Protein AF-A0A957KB08-F1 (afdb_monomer)

Nearest PDB structures (foldseek):
  4k90-assembly1_A  TM=9.287E-01  e=1.857E-22  Aspergillus fumigatus Af293
  7z6t-assembly1_AAA  TM=7.681E-01  e=6.280E-22  Aspergillus clavatus
  7qp3-assembly1_A  TM=7.750E-01  e=9.988E-22  unclassified
  7qfy-assembly1_A  TM=5.285E-01  e=2.954E-22  Fusarium oxysporum
  7eox-assembly2_B  TM=6.164E-01  e=1.279E-04  Euphorbia resinifera

pLDDT: mean 92.8, std 11.15, range [28.92, 98.94]

Foldseek 3Di:
DPPPDAPDKAKAAAFPPDDIDTGWHWQDQQQQKWKAFCDDPLGGIFGKGWAALAAAFAWQKAWEDFWAADDPVRRQQQHQTDDAQASHEYEHAHDPPSDALQRSLVNSVVSRHQAYEYEDPAQFPPDHHHHYPNRTYIYGYNVSSVVVVVCNVPHITIIIMHGDPDGDDIDICVVVPLNVQLNVQLNLLLCQAQHRRGSPLQPAQQRQSNLSSNLRSCLVPDDQPDAQAQFAETCCRNRVHDRSDQYDEPFGQHPPCVRVVAAPCVLLVVCPQDPPNSSNVSLNSLLSQLLRLLCVVFNDDRDLVDDLNNGSSVVSVQLQSQLSNQAHRLDHSLSSLVSSQVSCCVPVVRPCVLSSQQSNLVRFSHPPWDRQDSRDGNPTGGHSDHDLVNDPPNPPPPDPPPDDD

Solvent-accessible surface area (backbone atoms only — not comparable to full-atom values): 21022 Å² total; per-residue (Å²): 126,91,77,89,63,58,69,53,69,46,48,50,47,55,32,72,95,48,83,61,46,78,47,63,22,47,15,66,59,66,45,58,22,29,41,31,30,76,51,73,95,71,46,44,80,38,70,15,31,66,24,50,68,26,25,81,50,81,62,49,69,30,44,53,42,74,39,34,29,82,51,89,73,32,33,33,22,66,46,68,46,72,56,87,25,67,70,17,25,31,32,28,53,51,53,92,86,74,57,60,46,38,48,22,39,36,30,40,46,76,32,36,27,64,29,38,42,33,24,38,91,36,70,64,82,75,74,82,46,39,28,23,92,54,36,19,29,30,33,33,28,25,68,61,36,51,51,50,56,58,44,57,74,82,46,83,46,40,35,31,32,25,67,37,91,77,59,67,78,59,37,57,36,85,74,37,64,47,53,55,38,22,34,50,23,42,45,51,50,27,32,34,17,53,33,46,81,34,33,71,28,62,74,40,60,44,20,49,50,51,7,54,4,50,42,45,24,51,61,77,73,58,56,89,87,63,60,54,60,48,70,45,42,51,60,20,70,53,72,74,43,55,98,78,28,53,38,82,52,100,49,22,45,28,62,32,57,91,65,24,69,62,36,48,55,50,61,40,46,85,69,75,49,47,80,52,58,42,47,2,51,43,49,26,45,32,53,52,33,32,30,42,57,34,21,73,74,52,37,75,46,92,60,69,89,49,63,44,91,66,10,11,49,30,33,42,53,50,29,53,63,40,7,39,54,59,19,58,56,46,30,25,63,58,41,45,51,51,8,29,51,50,26,34,38,75,74,60,73,42,78,52,50,53,58,47,42,48,20,31,8,74,28,19,57,15,74,71,35,40,46,66,50,28,74,52,78,58,58,54,41,57,18,65,44,59,55,67,94,55,35,94,80,56,74,78,77,71,75,76,82,79,84,78,134

Radius of gyration: 25.19 Å; Cα contacts (8 Å, |Δi|>4): 922; chains: 1; bounding box: 66×40×97 Å

Structure (mmCIF, N/CA/C/O backbone):
data_AF-A0A957KB08-F1
#
_entry.id   AF-A0A957KB08-F1
#
loop_
_atom_site.group_PDB
_atom_site.id
_atom_site.type_symbol
_atom_site.label_atom_id
_atom_site.label_alt_id
_atom_site.label_comp_id
_atom_site.label_asym_id
_atom_site.label_entity_id
_atom_site.label_seq_id
_atom_site.pdbx_PDB_ins_code
_atom_site.Cartn_x
_atom_site.Cartn_y
_atom_site.Cartn_z
_atom_site.occupancy
_atom_site.B_iso_or_equiv
_atom_site.auth_seq_id
_atom_site.auth_comp_id
_atom_site.aut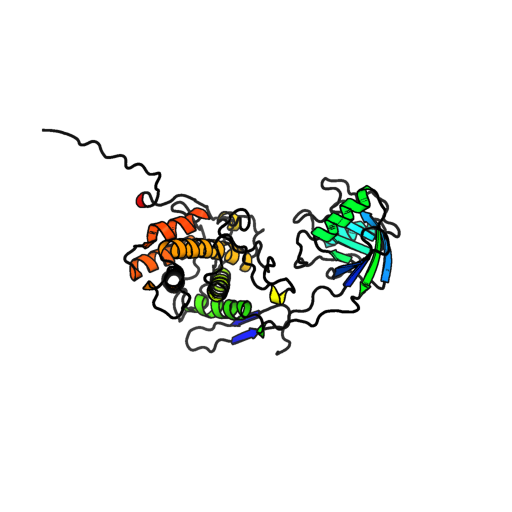h_asym_id
_atom_site.auth_atom_id
_atom_site.pdbx_PDB_model_num
ATOM 1 N N . GLN A 1 1 ? 17.913 -7.415 18.167 1.00 64.62 1 GLN A N 1
ATOM 2 C CA . GLN A 1 1 ? 17.718 -6.063 17.608 1.00 64.62 1 GLN A CA 1
ATOM 3 C C . GLN A 1 1 ? 18.278 -5.003 18.555 1.00 64.62 1 GLN A C 1
ATOM 5 O O . GLN A 1 1 ? 18.446 -5.303 19.733 1.00 64.62 1 GLN A O 1
ATOM 10 N N . ASP A 1 2 ? 18.624 -3.810 18.059 1.00 65.56 2 ASP A N 1
ATOM 11 C CA . ASP A 1 2 ? 19.328 -2.763 18.831 1.00 65.56 2 ASP A CA 1
ATOM 12 C C . ASP A 1 2 ? 18.410 -1.849 19.671 1.00 65.56 2 ASP A C 1
ATOM 14 O O . ASP A 1 2 ? 18.904 -0.989 20.397 1.00 65.56 2 ASP A O 1
ATOM 18 N N . GLY A 1 3 ? 17.089 -2.057 19.603 1.00 74.62 3 GLY A N 1
ATOM 19 C CA . GLY A 1 3 ? 16.091 -1.338 20.400 1.00 74.62 3 GLY A CA 1
ATOM 20 C C . GLY A 1 3 ? 15.852 0.112 19.974 1.00 74.62 3 GLY A C 1
ATOM 21 O O . GLY A 1 3 ? 15.182 0.843 20.697 1.00 74.62 3 GLY A O 1
ATOM 22 N N . SER A 1 4 ? 16.390 0.545 18.829 1.00 82.38 4 SER A N 1
ATOM 23 C CA . SER A 1 4 ? 16.242 1.930 18.359 1.00 82.38 4 SER A CA 1
ATOM 24 C C . SER A 1 4 ? 14.861 2.258 17.768 1.00 82.38 4 SER A C 1
ATOM 26 O O . SER A 1 4 ? 14.570 3.433 17.549 1.00 82.38 4 SER A O 1
ATOM 28 N N . GLY A 1 5 ? 13.998 1.256 17.555 1.00 85.88 5 GLY A N 1
ATOM 29 C CA . GLY A 1 5 ? 12.647 1.429 17.018 1.00 85.88 5 GLY A CA 1
ATOM 30 C C . GLY A 1 5 ? 11.809 0.146 17.027 1.00 85.88 5 GLY A C 1
ATOM 31 O O . GLY A 1 5 ? 12.288 -0.919 17.414 1.00 85.88 5 GLY A O 1
ATOM 32 N N . THR A 1 6 ? 10.552 0.273 16.601 1.00 90.31 6 THR A N 1
ATOM 33 C CA . THR A 1 6 ? 9.582 -0.815 16.357 1.00 90.31 6 THR A CA 1
ATOM 34 C C . THR A 1 6 ? 8.718 -0.440 15.149 1.00 90.31 6 THR A C 1
ATOM 36 O O . THR A 1 6 ? 8.730 0.728 14.754 1.00 90.31 6 THR A O 1
ATOM 39 N N . ASN A 1 7 ? 7.982 -1.399 14.579 1.00 89.88 7 ASN A N 1
ATOM 40 C CA . ASN A 1 7 ? 7.054 -1.196 13.455 1.00 89.88 7 ASN A CA 1
ATOM 41 C C . ASN A 1 7 ? 7.701 -0.494 12.250 1.00 89.88 7 ASN A C 1
ATOM 43 O O . ASN A 1 7 ? 7.140 0.450 11.697 1.00 89.88 7 ASN A O 1
ATOM 47 N N . ASN A 1 8 ? 8.931 -0.882 11.914 1.00 90.44 8 ASN A N 1
ATOM 48 C CA . ASN A 1 8 ? 9.689 -0.244 10.847 1.00 90.44 8 ASN A CA 1
ATOM 49 C C . ASN A 1 8 ? 10.717 -1.211 10.237 1.00 90.44 8 ASN A C 1
ATOM 51 O O . ASN A 1 8 ? 10.940 -2.309 10.756 1.00 90.44 8 ASN A O 1
ATOM 55 N N . ALA A 1 9 ? 11.379 -0.759 9.179 1.00 93.00 9 ALA A N 1
ATOM 56 C CA . ALA A 1 9 ? 12.656 -1.238 8.661 1.00 93.00 9 ALA A CA 1
ATOM 57 C C . ALA A 1 9 ? 13.364 -0.054 7.976 1.00 93.00 9 ALA A C 1
ATOM 59 O O . ALA A 1 9 ? 12.754 0.991 7.760 1.00 93.00 9 ALA A O 1
ATOM 60 N N . ASN A 1 10 ? 14.679 -0.129 7.768 1.00 93.62 10 ASN A N 1
ATOM 61 C CA . ASN A 1 10 ? 15.372 0.874 6.957 1.00 93.62 10 ASN A CA 1
ATOM 62 C C . ASN A 1 10 ? 16.656 0.338 6.323 1.00 93.62 10 ASN A C 1
ATOM 64 O O . ASN A 1 10 ? 17.283 -0.605 6.820 1.00 93.62 10 ASN A O 1
ATOM 68 N N . PHE A 1 11 ? 17.104 1.036 5.280 1.00 95.06 11 PHE A N 1
ATOM 69 C CA . PHE A 1 11 ? 18.388 0.800 4.638 1.00 95.06 11 PHE A CA 1
ATOM 70 C C . PHE A 1 11 ? 19.181 2.095 4.430 1.00 95.06 11 PHE A C 1
ATOM 72 O O . PHE A 1 11 ? 18.866 2.944 3.596 1.00 95.06 11 PHE A O 1
ATOM 79 N N . GLY A 1 12 ? 20.281 2.238 5.168 1.00 93.88 12 GLY A N 1
ATOM 80 C CA . GLY A 1 12 ? 21.239 3.321 4.978 1.00 93.88 12 GLY A CA 1
ATOM 81 C C . GLY A 1 12 ? 22.120 3.081 3.751 1.00 93.88 12 GLY A C 1
ATOM 82 O O . GLY A 1 12 ? 22.946 2.164 3.760 1.00 93.88 12 GLY A O 1
ATOM 83 N N . THR A 1 13 ? 21.999 3.948 2.740 1.00 93.50 13 THR A N 1
ATOM 84 C CA . THR A 1 13 ? 22.748 3.852 1.473 1.00 93.50 13 THR A CA 1
ATOM 85 C C . THR A 1 13 ? 23.794 4.967 1.338 1.00 93.50 13 THR A C 1
ATOM 87 O O . THR A 1 13 ? 23.507 6.015 0.765 1.00 93.50 13 THR A O 1
ATOM 90 N N . PRO A 1 14 ? 25.035 4.796 1.832 1.00 92.69 14 PRO A N 1
ATOM 91 C CA . PRO A 1 14 ? 26.109 5.740 1.514 1.00 92.69 14 PRO A CA 1
ATOM 92 C C . PRO A 1 14 ? 26.482 5.646 0.023 1.00 92.69 14 PRO A C 1
ATOM 94 O O . PRO A 1 14 ? 26.165 4.634 -0.600 1.00 92.69 14 PRO A O 1
ATOM 97 N N . PRO A 1 15 ? 27.212 6.615 -0.559 1.00 91.56 15 PRO A N 1
ATOM 98 C CA . PRO A 1 15 ? 27.823 6.463 -1.884 1.00 91.56 15 PRO A CA 1
ATOM 99 C C . PRO A 1 15 ? 28.716 5.218 -2.002 1.00 91.56 15 PRO A C 1
ATOM 101 O O . PRO A 1 15 ? 29.129 4.636 -0.990 1.00 91.56 15 PRO A O 1
ATOM 104 N N . ASP A 1 16 ? 29.028 4.812 -3.234 1.00 87.94 16 ASP A N 1
ATOM 105 C CA . ASP A 1 16 ? 29.925 3.683 -3.499 1.00 87.94 16 ASP A CA 1
ATOM 106 C C . ASP A 1 16 ? 31.246 3.787 -2.719 1.00 87.94 16 ASP A C 1
ATOM 108 O O . ASP A 1 16 ? 31.856 4.849 -2.594 1.00 87.94 16 ASP A O 1
ATOM 112 N N . GLY A 1 17 ? 31.679 2.652 -2.165 1.00 87.81 17 GLY A N 1
ATOM 113 C CA . GLY A 1 17 ? 32.813 2.567 -1.239 1.00 87.81 17 GLY A CA 1
ATOM 114 C C . GLY A 1 17 ? 32.440 2.729 0.241 1.00 87.81 17 GLY A C 1
ATOM 115 O O . GLY A 1 17 ? 33.240 2.368 1.103 1.00 87.81 17 GLY A O 1
ATOM 116 N N . GLY A 1 18 ? 31.232 3.207 0.557 1.00 91.50 18 GLY A N 1
ATOM 117 C CA . GLY A 1 18 ? 30.666 3.160 1.905 1.00 91.50 18 GLY A CA 1
ATOM 118 C C . GLY A 1 18 ? 29.932 1.845 2.192 1.00 91.50 18 GLY A C 1
ATOM 119 O O . GLY A 1 18 ? 29.277 1.284 1.309 1.00 91.50 18 GLY A O 1
ATOM 120 N N . ASN A 1 19 ? 30.002 1.377 3.443 1.00 93.38 19 ASN A N 1
ATOM 121 C CA . ASN A 1 19 ? 29.272 0.190 3.895 1.00 93.38 19 ASN A CA 1
ATOM 122 C C . ASN A 1 19 ? 27.795 0.539 4.146 1.00 93.38 19 ASN A C 1
ATOM 124 O O . ASN A 1 19 ? 27.534 1.359 5.032 1.00 93.38 19 ASN A O 1
ATOM 128 N N . PRO A 1 20 ? 26.839 -0.064 3.418 1.00 93.81 20 PRO A N 1
ATOM 129 C CA . PRO A 1 20 ? 25.428 0.113 3.721 1.00 93.81 20 PRO A CA 1
ATOM 130 C C . PRO A 1 20 ? 25.048 -0.593 5.025 1.00 93.81 20 PRO A C 1
ATOM 132 O O . PRO A 1 20 ? 25.751 -1.497 5.491 1.00 93.81 20 PRO A O 1
ATOM 135 N N . ARG A 1 21 ? 23.915 -0.197 5.606 1.00 94.44 21 ARG A N 1
ATOM 136 C CA . ARG A 1 21 ? 23.356 -0.842 6.798 1.00 94.44 21 ARG A CA 1
ATOM 137 C C . ARG A 1 21 ? 21.854 -1.023 6.638 1.00 94.44 21 ARG A C 1
ATOM 139 O O . ARG A 1 21 ? 21.139 -0.033 6.578 1.00 94.44 21 ARG A O 1
ATOM 146 N N . MET A 1 22 ? 21.403 -2.273 6.656 1.00 94.38 22 MET A N 1
ATOM 147 C CA . MET A 1 22 ? 19.994 -2.613 6.832 1.00 94.38 22 MET A CA 1
ATOM 148 C C . MET A 1 22 ? 19.683 -2.749 8.323 1.00 94.38 22 MET A C 1
ATOM 150 O O . MET A 1 22 ? 20.486 -3.306 9.082 1.00 94.38 22 MET A O 1
ATOM 154 N N . GLN A 1 23 ? 18.536 -2.231 8.741 1.00 93.81 23 GLN A N 1
ATOM 155 C CA . GLN A 1 23 ? 17.998 -2.391 10.083 1.00 93.81 23 GLN A CA 1
ATOM 156 C C . GLN A 1 23 ? 16.580 -2.927 9.992 1.00 93.81 23 GLN A C 1
ATOM 158 O O . GLN A 1 23 ? 15.722 -2.321 9.360 1.00 93.81 23 GLN A O 1
ATOM 163 N N . MET A 1 24 ? 16.348 -4.026 10.694 1.00 94.00 24 MET A N 1
ATOM 164 C CA . MET A 1 24 ? 15.053 -4.680 10.792 1.00 94.00 24 MET A CA 1
ATOM 165 C C . MET A 1 24 ? 14.573 -4.559 12.238 1.00 94.00 24 MET A C 1
ATOM 167 O O . MET A 1 24 ? 15.379 -4.643 13.177 1.00 94.00 24 MET A O 1
ATOM 171 N N . PHE A 1 25 ? 13.281 -4.292 12.415 1.00 93.81 25 PHE A N 1
ATOM 172 C CA . PHE A 1 25 ? 12.686 -4.035 13.726 1.00 93.81 25 PHE A CA 1
ATOM 173 C C . PHE A 1 25 ? 11.564 -5.023 14.053 1.00 93.81 25 PHE A C 1
ATOM 175 O O . PHE A 1 25 ? 11.012 -5.694 13.180 1.00 93.81 25 PHE A O 1
ATOM 182 N N . VAL A 1 26 ? 11.248 -5.139 15.342 1.00 93.94 26 VAL A N 1
ATOM 183 C CA . VAL A 1 26 ? 10.086 -5.874 15.841 1.00 93.94 26 VAL A CA 1
ATOM 184 C C . VAL A 1 26 ? 8.828 -5.078 15.508 1.00 93.94 26 VAL A C 1
ATOM 186 O O . VAL A 1 26 ? 8.767 -3.870 15.749 1.00 93.94 26 VAL A O 1
ATOM 189 N N . TRP A 1 27 ? 7.828 -5.776 14.986 1.00 91.81 27 TRP A N 1
ATOM 190 C CA . TRP A 1 27 ? 6.486 -5.286 14.726 1.00 91.81 27 TRP A CA 1
ATOM 191 C C . TRP A 1 27 ? 5.546 -5.748 15.832 1.00 91.81 27 TRP A C 1
ATOM 193 O O . TRP A 1 27 ? 5.332 -6.944 16.041 1.00 91.81 27 TRP A O 1
ATOM 203 N N . ILE A 1 28 ? 5.038 -4.771 16.573 1.00 90.00 28 ILE A N 1
ATOM 204 C CA . ILE A 1 28 ? 4.229 -4.963 17.766 1.00 90.00 28 ILE A CA 1
ATOM 205 C C . ILE A 1 28 ? 2.843 -5.442 17.368 1.00 90.00 28 ILE A C 1
ATOM 207 O O . ILE A 1 28 ? 2.227 -4.887 16.455 1.00 90.00 28 ILE A O 1
ATOM 211 N N . TYR A 1 29 ? 2.336 -6.442 18.086 1.00 89.38 29 TYR A N 1
ATOM 212 C CA . TYR A 1 29 ? 0.975 -6.915 17.885 1.00 89.38 29 TYR A CA 1
ATOM 213 C C . TYR A 1 29 ? -0.038 -5.780 18.131 1.00 89.38 29 TYR A C 1
ATOM 215 O O . TYR A 1 29 ? -0.108 -5.257 19.248 1.00 89.38 29 TYR A O 1
ATOM 223 N N . PRO A 1 30 ? -0.833 -5.373 17.120 1.00 85.00 30 PRO A N 1
ATOM 224 C CA . PRO A 1 30 ? -1.654 -4.168 17.227 1.00 85.00 30 PRO A CA 1
ATOM 225 C C . PRO A 1 30 ? -2.921 -4.371 18.071 1.00 85.00 30 PRO A C 1
ATOM 227 O O . PRO A 1 30 ? -3.495 -3.395 18.553 1.00 85.00 30 PRO A O 1
ATOM 230 N N . TYR A 1 31 ? -3.359 -5.618 18.276 1.00 88.94 31 TYR A N 1
ATOM 231 C CA . TYR A 1 31 ? -4.635 -5.941 18.922 1.00 88.94 31 TYR A CA 1
ATOM 232 C C . TYR A 1 31 ? -4.476 -6.204 20.425 1.00 88.94 31 TYR A C 1
ATOM 234 O O . TYR A 1 31 ? -4.697 -7.314 20.918 1.00 88.94 31 TYR A O 1
ATOM 242 N N . SER A 1 32 ? -4.050 -5.183 21.167 1.00 88.94 32 SER A N 1
ATOM 243 C CA . SER A 1 32 ? -3.866 -5.265 22.623 1.00 88.94 32 SER A CA 1
ATOM 244 C C . SER A 1 32 ? -5.168 -5.149 23.427 1.00 88.94 32 SER A C 1
ATOM 246 O O . SER A 1 32 ? -5.131 -5.274 24.650 1.00 88.94 32 SER A O 1
ATOM 248 N N . GLN A 1 33 ? -6.309 -4.931 22.767 1.00 92.50 33 GLN A N 1
ATOM 249 C CA . GLN A 1 33 ? -7.637 -4.851 23.377 1.00 92.50 33 GLN A CA 1
ATOM 250 C C . GLN A 1 33 ? -8.604 -5.834 22.705 1.00 92.50 33 GLN A C 1
ATOM 252 O O . GLN A 1 33 ? -8.350 -6.339 21.605 1.00 92.50 33 GLN A O 1
ATOM 257 N N . ILE A 1 34 ? -9.731 -6.082 23.363 1.00 94.31 34 ILE A N 1
ATOM 258 C CA . ILE A 1 34 ? -10.834 -6.883 22.838 1.00 94.31 34 ILE A CA 1
ATOM 259 C C . ILE A 1 34 ? -12.163 -6.173 23.099 1.00 94.31 34 ILE A C 1
ATOM 261 O O . ILE A 1 34 ? -12.336 -5.511 24.123 1.00 94.31 34 ILE A O 1
ATOM 265 N N . VAL A 1 35 ? -13.101 -6.313 22.166 1.00 97.25 35 VAL A N 1
ATOM 266 C CA . VAL A 1 35 ? -14.513 -5.985 22.366 1.00 97.25 35 VAL A CA 1
ATOM 267 C C . VAL A 1 35 ? -15.267 -7.304 22.470 1.00 97.25 35 VAL A C 1
ATOM 269 O O . VAL A 1 35 ? -15.356 -8.042 21.493 1.00 97.25 35 VAL A O 1
ATOM 272 N N . THR A 1 36 ? -15.822 -7.606 23.637 1.00 97.88 36 THR A N 1
ATOM 273 C CA . THR A 1 36 ? -16.660 -8.789 23.856 1.00 97.88 36 THR A CA 1
ATOM 274 C C . THR A 1 36 ? -18.124 -8.391 23.792 1.00 97.88 36 THR A C 1
ATOM 276 O O . THR A 1 36 ? -18.597 -7.642 24.645 1.00 97.88 36 THR A O 1
ATOM 279 N N . VAL A 1 37 ? -18.876 -8.908 22.824 1.00 98.44 37 VAL A N 1
ATOM 280 C CA . VAL A 1 37 ? -20.340 -8.792 22.815 1.00 98.44 37 VAL A CA 1
ATOM 281 C C . VAL A 1 37 ? -20.908 -9.860 23.745 1.00 98.44 37 VAL A C 1
ATOM 283 O O . VAL A 1 37 ? -20.734 -11.061 23.537 1.00 98.44 37 VAL A O 1
ATOM 286 N N . ASN A 1 38 ? -21.600 -9.421 24.793 1.00 98.19 38 ASN A N 1
ATOM 287 C CA . ASN A 1 38 ? -21.931 -10.266 25.941 1.00 98.19 38 ASN A CA 1
ATOM 288 C C . ASN A 1 38 ? -23.116 -11.220 25.687 1.00 98.19 38 ASN A C 1
ATOM 290 O O . ASN A 1 38 ? -23.309 -12.179 26.436 1.00 98.19 38 ASN A O 1
ATOM 294 N N . SER A 1 39 ? -23.952 -10.953 24.677 1.00 96.19 39 SER A N 1
ATOM 295 C CA . SER A 1 39 ? -25.128 -11.770 24.343 1.00 96.19 39 SER A CA 1
ATOM 296 C C . SER A 1 39 ? -25.678 -11.445 22.949 1.00 96.19 39 SER A C 1
ATOM 298 O O . SER A 1 39 ? -25.290 -10.446 22.354 1.00 96.19 39 SER A O 1
ATOM 300 N N . GLY A 1 40 ? -26.620 -12.254 22.455 1.00 95.69 40 GLY A N 1
ATOM 301 C CA . GLY A 1 40 ? -27.287 -12.028 21.168 1.00 95.69 40 GLY A CA 1
ATOM 302 C C . GLY A 1 40 ? -26.643 -12.791 20.009 1.00 95.69 40 GLY A C 1
ATOM 303 O O . GLY A 1 40 ? -25.855 -13.711 20.226 1.00 95.69 40 GLY A O 1
ATOM 304 N N . ALA A 1 41 ? -27.020 -12.438 18.778 1.00 95.12 41 ALA A N 1
ATOM 305 C CA . ALA A 1 41 ? -26.535 -13.112 17.571 1.00 95.12 41 ALA A CA 1
ATOM 306 C C . ALA A 1 41 ? -25.037 -12.875 17.322 1.00 95.12 41 ALA A C 1
ATOM 308 O O . ALA A 1 41 ? -24.363 -13.754 16.794 1.00 95.12 41 ALA A O 1
ATOM 309 N N . LEU A 1 42 ? -24.531 -11.719 17.757 1.00 97.19 42 LEU A N 1
ATOM 310 C CA . LEU A 1 42 ? -23.127 -11.323 17.654 1.00 97.19 42 LEU A CA 1
ATOM 311 C C . LEU A 1 42 ? -22.308 -11.675 18.907 1.00 97.19 42 LEU A C 1
ATOM 313 O O . LEU A 1 42 ? -21.233 -11.128 19.098 1.00 97.19 42 LEU A O 1
ATOM 317 N N . ALA A 1 43 ? -22.807 -12.530 19.809 1.00 97.88 43 ALA A N 1
ATOM 318 C CA . ALA A 1 43 ? -22.071 -12.864 21.029 1.00 97.88 43 ALA A CA 1
ATOM 319 C C . ALA A 1 43 ? -20.700 -13.485 20.707 1.00 97.88 43 ALA A C 1
ATOM 321 O O . ALA A 1 43 ? -20.625 -14.508 20.021 1.00 97.88 43 ALA A O 1
ATOM 322 N N . GLY A 1 44 ? -19.629 -12.898 21.240 1.00 97.06 44 GLY A N 1
ATOM 323 C CA . GLY A 1 44 ? -18.263 -13.306 20.925 1.00 97.06 44 GLY A CA 1
ATOM 324 C C . GLY A 1 44 ? -17.229 -12.219 21.189 1.00 97.06 44 GLY A C 1
ATOM 325 O O . GLY A 1 44 ? -17.562 -11.109 21.603 1.00 97.06 44 GLY A O 1
ATOM 326 N N . ASP A 1 45 ? -15.975 -12.579 20.940 1.00 95.81 45 ASP A N 1
ATOM 327 C CA . ASP A 1 45 ? -14.801 -11.741 21.144 1.00 95.81 45 ASP A CA 1
ATOM 328 C C . ASP A 1 45 ? -14.281 -11.203 19.807 1.00 95.81 45 ASP A C 1
ATOM 330 O O . ASP A 1 45 ? -14.051 -11.969 18.868 1.00 95.81 45 ASP A O 1
ATOM 334 N N . TYR A 1 46 ? -14.049 -9.894 19.746 1.00 94.94 46 TYR A N 1
ATOM 335 C CA . TYR A 1 46 ? -13.570 -9.190 18.559 1.00 94.94 46 TYR A CA 1
ATOM 336 C C . TYR A 1 46 ? -12.273 -8.448 18.880 1.00 94.94 46 TYR A C 1
ATOM 338 O O . TYR A 1 46 ? -12.223 -7.640 19.809 1.00 94.94 46 TYR A O 1
ATOM 346 N N . PHE A 1 47 ? -11.209 -8.720 18.121 1.00 92.94 47 PHE A N 1
ATOM 347 C CA . PHE A 1 47 ? -9.928 -8.036 18.296 1.00 92.94 47 PHE A CA 1
ATOM 348 C C . PHE A 1 47 ? -10.065 -6.538 18.038 1.00 92.94 47 PHE A C 1
ATOM 350 O O . PHE A 1 47 ? -10.701 -6.124 17.069 1.00 92.94 47 PHE A O 1
ATOM 357 N N . ALA A 1 48 ? -9.441 -5.738 18.900 1.00 94.00 48 ALA A N 1
ATOM 358 C CA . ALA A 1 48 ? -9.542 -4.293 18.835 1.00 94.00 48 ALA A CA 1
ATOM 359 C C . ALA A 1 48 ? -8.176 -3.630 19.021 1.00 94.00 48 ALA A C 1
ATOM 361 O O . ALA A 1 48 ? -7.330 -4.091 19.797 1.00 94.00 48 ALA A O 1
ATOM 362 N N . LYS A 1 49 ? -7.962 -2.522 18.311 1.00 93.06 49 LYS A N 1
ATOM 363 C CA . LYS A 1 49 ? -6.746 -1.710 18.420 1.00 93.06 49 LYS A CA 1
ATOM 364 C C . LYS A 1 49 ? -7.045 -0.444 19.225 1.00 93.06 49 LYS A C 1
ATOM 366 O O . LYS A 1 49 ? -7.981 0.273 18.880 1.00 93.06 49 LYS A O 1
ATOM 371 N N . PRO A 1 50 ? -6.289 -0.127 20.288 1.00 93.25 50 PRO A N 1
ATOM 372 C CA . PRO A 1 50 ? -6.522 1.093 21.054 1.00 93.25 50 PRO A CA 1
ATOM 373 C C . PRO A 1 50 ? -6.158 2.350 20.254 1.00 93.25 50 PRO A C 1
ATOM 375 O O . PRO A 1 50 ? -5.181 2.370 19.503 1.00 93.25 50 PRO A O 1
ATOM 378 N N . ALA A 1 51 ? -6.909 3.429 20.467 1.00 93.50 51 ALA A N 1
ATOM 379 C CA . ALA A 1 51 ? -6.553 4.746 19.950 1.00 93.50 51 ALA A CA 1
ATOM 380 C C . ALA A 1 51 ? -5.383 5.355 20.746 1.00 93.50 51 ALA A C 1
ATOM 382 O O . ALA A 1 51 ? -5.322 5.271 21.977 1.00 93.50 51 ALA A O 1
ATOM 383 N N . ASN A 1 52 ? -4.482 6.056 20.059 1.00 92.00 52 ASN A N 1
ATOM 384 C CA . ASN A 1 52 ? -3.404 6.818 20.684 1.00 92.00 52 ASN A CA 1
ATOM 385 C C . ASN A 1 52 ? -3.970 7.919 21.581 1.00 92.00 52 ASN A C 1
ATOM 387 O O . ASN A 1 52 ? -4.840 8.670 21.156 1.00 92.00 52 ASN A O 1
ATOM 391 N N . ASN A 1 53 ? -3.436 8.080 22.793 1.00 88.69 53 ASN A N 1
ATOM 392 C CA . ASN A 1 53 ? -3.966 9.016 23.798 1.00 88.69 53 ASN A CA 1
ATOM 393 C C . ASN A 1 53 ? -5.446 8.766 24.172 1.00 88.69 53 ASN A C 1
ATOM 395 O O . ASN A 1 53 ? -6.113 9.662 24.695 1.00 88.69 53 ASN A O 1
ATOM 399 N N . GLY A 1 54 ? -5.970 7.565 23.908 1.00 83.38 54 GLY A N 1
ATOM 400 C CA . GLY A 1 54 ? -7.204 7.083 24.520 1.00 83.38 54 GLY A CA 1
ATOM 401 C C . GLY A 1 54 ? -6.990 6.749 25.998 1.00 83.38 54 GLY A C 1
ATOM 402 O O . GLY A 1 54 ? -5.868 6.496 26.440 1.00 83.38 54 GLY A O 1
ATOM 403 N N . GLY A 1 55 ? -8.075 6.751 26.771 1.00 85.75 55 GLY A N 1
ATOM 404 C CA . GLY A 1 55 ? -8.050 6.183 28.120 1.00 85.75 55 GLY A CA 1
ATOM 405 C C . GLY A 1 55 ? -7.840 4.664 28.090 1.00 85.75 55 GLY A C 1
ATOM 406 O O . GLY A 1 55 ? -8.053 4.017 27.068 1.00 85.75 55 GLY A O 1
ATOM 407 N N . THR A 1 56 ? -7.463 4.073 29.221 1.00 81.94 56 THR A N 1
ATOM 408 C CA . THR A 1 56 ? -7.374 2.610 29.361 1.00 81.94 56 THR A CA 1
ATOM 409 C C . THR A 1 56 ? -8.766 2.022 29.584 1.00 81.94 56 THR A C 1
ATOM 411 O O . THR A 1 56 ? -9.463 2.441 30.515 1.00 81.94 56 THR A O 1
ATOM 414 N N . ALA A 1 57 ? -9.176 1.057 28.759 1.00 77.50 57 ALA A N 1
ATOM 415 C CA . ALA A 1 57 ? -10.370 0.271 29.036 1.00 77.50 57 ALA A CA 1
ATOM 416 C C . ALA A 1 57 ? -10.007 -0.791 30.085 1.00 77.50 57 ALA A C 1
ATOM 418 O O . ALA A 1 57 ? -9.130 -1.609 29.863 1.00 77.50 57 ALA A O 1
ATOM 419 N N . ASN A 1 58 ? -10.636 -0.725 31.259 1.00 83.94 58 ASN A N 1
ATOM 420 C CA . ASN A 1 58 ? -10.434 -1.673 32.360 1.00 83.94 58 ASN A CA 1
ATOM 421 C C . ASN A 1 58 ? -11.738 -2.461 32.568 1.00 83.94 58 ASN A C 1
ATOM 423 O O . ASN A 1 58 ? -12.434 -2.241 33.565 1.00 83.94 58 ASN A O 1
ATOM 427 N N . GLY A 1 59 ? -12.123 -3.281 31.589 1.00 93.62 59 GLY A N 1
ATOM 428 C CA . GLY A 1 59 ? -13.378 -4.040 31.612 1.00 93.62 59 GLY A CA 1
ATOM 429 C C . GLY A 1 59 ? -14.639 -3.167 31.599 1.00 93.62 59 GLY A C 1
ATOM 430 O O . GLY A 1 59 ? -15.552 -3.371 32.402 1.00 93.62 59 GLY A O 1
ATOM 431 N N . ILE A 1 60 ? -14.701 -2.156 30.727 1.00 96.00 60 ILE A N 1
ATOM 432 C CA . ILE A 1 60 ? -15.883 -1.284 30.620 1.00 96.00 60 ILE A CA 1
ATOM 433 C C . ILE A 1 60 ? -17.006 -2.045 29.931 1.00 96.00 60 ILE A C 1
ATOM 435 O O . ILE A 1 60 ? -16.905 -2.320 28.741 1.00 96.00 60 ILE A O 1
ATOM 439 N N . THR A 1 61 ? -18.093 -2.309 30.658 1.00 98.06 61 THR A N 1
ATOM 440 C CA . THR A 1 61 ? -19.306 -2.937 30.122 1.00 98.06 61 THR A CA 1
ATOM 441 C C . THR A 1 61 ? -20.462 -1.949 30.045 1.00 98.06 61 THR A C 1
ATOM 443 O O . THR A 1 61 ? -20.851 -1.365 31.059 1.00 98.06 61 THR A O 1
ATOM 446 N N . ALA A 1 62 ? -21.054 -1.798 28.863 1.00 98.19 62 ALA A N 1
ATOM 447 C CA . ALA A 1 62 ? -22.252 -0.990 28.655 1.00 98.19 62 ALA A CA 1
ATOM 448 C C . ALA A 1 62 ? -22.956 -1.362 27.341 1.00 98.19 62 ALA A C 1
ATOM 450 O O . ALA A 1 62 ? -22.430 -2.114 26.520 1.00 98.19 62 ALA A O 1
ATOM 451 N N . ASP A 1 63 ? -24.168 -0.840 27.147 1.00 98.50 63 ASP A N 1
ATOM 452 C CA . ASP A 1 63 ? -24.830 -0.963 25.848 1.00 98.50 63 ASP A CA 1
ATOM 453 C C . ASP A 1 63 ? -24.128 -0.071 24.821 1.00 98.50 63 ASP A C 1
ATOM 455 O O . ASP A 1 63 ? -23.734 1.058 25.136 1.00 98.50 63 ASP A O 1
ATOM 459 N N . VAL A 1 64 ? -24.000 -0.585 23.603 1.00 98.62 64 VAL A N 1
ATOM 460 C CA . VAL A 1 64 ? -23.437 0.116 22.451 1.00 98.62 64 VAL A CA 1
ATOM 461 C C . VAL A 1 64 ? -24.547 0.898 21.754 1.00 98.62 64 VAL A C 1
ATOM 463 O O . VAL A 1 64 ? -25.636 0.371 21.540 1.00 98.62 64 VAL A O 1
ATOM 466 N N . GLU A 1 65 ? -24.264 2.145 21.394 1.00 98.56 65 GLU A N 1
ATOM 467 C CA . GLU A 1 65 ? -25.192 3.045 20.708 1.00 98.56 65 GLU A CA 1
ATOM 468 C C . GLU A 1 65 ? -24.457 3.754 19.563 1.00 98.56 65 GLU A C 1
ATOM 470 O O . GLU A 1 65 ? -23.401 4.352 19.784 1.00 98.56 65 GLU A O 1
ATOM 475 N N . LEU A 1 66 ? -25.014 3.707 18.348 1.00 98.44 66 LEU A N 1
ATOM 476 C CA . LEU A 1 66 ? -24.503 4.481 17.213 1.00 98.44 66 LEU A CA 1
ATOM 477 C C . LEU A 1 66 ? -24.657 5.975 17.503 1.00 98.44 66 LEU A C 1
ATOM 479 O O . LEU A 1 66 ? -25.728 6.434 17.907 1.00 98.44 66 LEU A O 1
ATOM 483 N N . VAL A 1 67 ? -23.594 6.747 17.298 1.00 98.25 67 VAL A N 1
ATOM 484 C CA . VAL A 1 67 ? -23.688 8.203 17.428 1.00 98.25 67 VAL A CA 1
ATOM 485 C C . VAL A 1 67 ? -24.600 8.790 16.357 1.00 98.25 67 VAL A C 1
ATOM 487 O O . VAL A 1 67 ? -24.693 8.276 15.246 1.00 98.25 67 VAL A O 1
ATOM 490 N N . VAL A 1 68 ? -25.276 9.883 16.702 1.00 97.75 68 VAL A N 1
ATOM 491 C CA . VAL A 1 68 ? -26.078 10.661 15.758 1.00 97.75 68 VAL A CA 1
ATOM 492 C C . VAL A 1 68 ? -25.696 12.127 15.885 1.00 97.75 68 VAL A C 1
ATOM 494 O O . VAL A 1 68 ? -26.053 12.770 16.873 1.00 97.75 68 VAL A O 1
ATOM 497 N N . ASP A 1 69 ? -24.994 12.672 14.902 1.00 96.00 69 ASP A N 1
ATOM 498 C CA . ASP A 1 69 ? -24.688 14.101 14.810 1.00 96.00 69 ASP A CA 1
ATOM 499 C C . ASP A 1 69 ? -25.657 14.849 13.865 1.00 96.00 69 ASP A C 1
ATOM 501 O O . ASP A 1 69 ? -26.754 14.376 13.547 1.00 96.00 69 ASP A O 1
ATOM 505 N N . THR A 1 70 ? -25.302 16.082 13.494 1.00 93.25 70 THR A N 1
ATOM 506 C CA . THR A 1 70 ? -26.161 17.000 12.739 1.00 93.25 70 THR A CA 1
ATOM 507 C C . THR A 1 70 ? -25.971 16.979 11.220 1.00 93.25 70 THR A C 1
ATOM 509 O O . THR A 1 70 ? 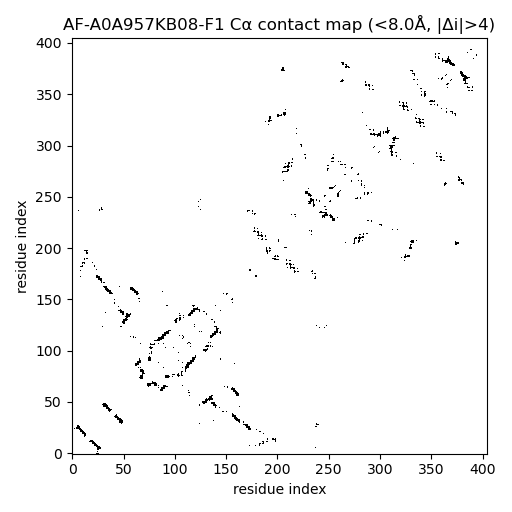-26.787 17.598 10.528 1.00 93.25 70 THR A O 1
ATOM 512 N N . THR A 1 71 ? -24.934 16.328 10.688 1.00 94.50 71 THR A N 1
ATOM 513 C CA . THR A 1 71 ? -24.541 16.426 9.272 1.00 94.50 71 THR A CA 1
ATOM 514 C C . THR A 1 71 ? -24.435 15.036 8.653 1.00 94.50 71 THR A C 1
ATOM 516 O O . THR A 1 71 ? -23.933 14.110 9.260 1.00 94.50 71 THR A O 1
ATOM 519 N N . ALA A 1 72 ? -24.917 14.842 7.422 1.00 92.00 72 ALA A N 1
ATOM 520 C CA . ALA A 1 72 ? -24.716 13.556 6.754 1.00 92.00 72 ALA A CA 1
ATOM 521 C C . ALA A 1 72 ? -23.238 13.386 6.331 1.00 92.00 72 ALA A C 1
ATOM 523 O O . ALA A 1 72 ? -22.718 14.307 5.694 1.00 92.00 72 ALA A O 1
ATOM 524 N N . PRO A 1 73 ? -22.605 12.219 6.566 1.00 92.81 73 PRO A N 1
ATOM 525 C CA . PRO A 1 73 ? -23.157 11.020 7.206 1.00 92.81 73 PRO A CA 1
ATOM 526 C C . PRO A 1 73 ? -23.219 11.132 8.741 1.00 92.81 73 PRO A C 1
ATOM 528 O O . PRO A 1 73 ? -22.201 11.199 9.405 1.00 92.81 73 PRO A O 1
ATOM 531 N N . THR A 1 74 ? -24.419 11.013 9.322 1.00 95.56 74 THR A N 1
ATOM 532 C CA . THR A 1 74 ? -24.675 11.389 10.731 1.00 95.56 74 THR A CA 1
ATOM 533 C C . THR A 1 74 ? -24.096 10.448 11.788 1.00 95.56 74 THR A C 1
ATOM 535 O O . THR A 1 74 ? -24.384 10.605 12.970 1.00 95.56 74 THR A O 1
ATOM 538 N N . GLY A 1 75 ? -23.407 9.390 11.364 1.00 96.19 75 GLY A N 1
ATOM 539 C CA . GLY A 1 75 ? -22.852 8.358 12.239 1.00 96.19 75 GLY A CA 1
ATOM 540 C C . GLY A 1 75 ? -21.352 8.504 12.482 1.00 96.19 75 GLY A C 1
ATOM 541 O O . GLY A 1 75 ? -20.780 7.639 13.144 1.00 96.19 75 GLY A O 1
ATOM 542 N N . ASP A 1 76 ? -20.711 9.536 11.930 1.00 95.62 76 ASP A N 1
ATOM 543 C CA . ASP A 1 76 ? -19.260 9.725 12.014 1.00 95.62 76 ASP A CA 1
ATOM 544 C C . ASP A 1 76 ? -18.831 10.528 13.258 1.00 95.62 76 ASP A C 1
ATOM 546 O O . ASP A 1 76 ? -17.673 10.452 13.683 1.00 95.62 76 ASP A O 1
ATOM 550 N N . GLY A 1 77 ? -19.769 11.232 13.903 1.00 96.88 77 GLY A N 1
ATOM 551 C CA . GLY A 1 77 ? -19.540 11.966 15.143 1.00 96.88 77 GLY A CA 1
ATOM 552 C C . GLY A 1 77 ? -18.652 13.196 14.962 1.00 96.88 77 GLY A C 1
ATOM 553 O O . GLY A 1 77 ? -18.106 13.696 15.954 1.00 96.88 77 GLY A O 1
ATOM 554 N N . CYS A 1 78 ? -18.469 13.676 13.731 1.00 97.06 78 CYS A N 1
ATOM 555 C CA . CYS A 1 78 ? -17.611 14.817 13.434 1.00 97.06 78 CYS A CA 1
ATOM 556 C C . CYS A 1 78 ? -18.200 16.135 13.947 1.00 97.06 78 CYS A C 1
ATOM 558 O O . CYS A 1 78 ? -17.466 17.012 14.424 1.00 97.06 78 CYS A O 1
ATOM 560 N N . GLU A 1 79 ? -19.524 16.246 13.957 1.00 96.75 79 GLU A N 1
ATOM 561 C CA . GLU A 1 79 ? -20.261 17.346 14.559 1.00 96.75 79 GLU A CA 1
ATOM 562 C C . GLU A 1 79 ? -20.756 17.023 15.975 1.00 96.75 79 GLU A C 1
ATOM 564 O O . GLU A 1 79 ? -20.469 15.993 16.584 1.00 96.75 79 GLU A O 1
ATOM 569 N N . THR A 1 80 ? -21.492 17.972 16.556 1.00 95.56 80 THR A N 1
ATOM 570 C CA . THR A 1 80 ? -22.084 17.793 17.879 1.00 95.56 80 THR A CA 1
ATOM 571 C C . THR A 1 80 ? -23.065 16.626 17.863 1.00 95.56 80 THR A C 1
ATOM 573 O O . THR A 1 80 ? -24.092 16.680 17.188 1.00 95.56 80 THR A O 1
ATOM 576 N N . ILE A 1 81 ? -22.770 15.607 18.668 1.00 98.25 81 ILE A N 1
ATOM 577 C CA . ILE A 1 81 ? -23.645 14.454 18.857 1.00 98.25 81 ILE A CA 1
ATOM 578 C C . ILE A 1 81 ? -24.924 14.880 19.589 1.00 98.25 81 ILE A C 1
ATOM 580 O O . ILE A 1 81 ? -24.894 15.629 20.568 1.00 98.25 81 ILE A O 1
ATOM 584 N N . THR A 1 82 ? -26.056 14.397 19.089 1.00 97.56 82 THR A N 1
ATOM 585 C CA . THR A 1 82 ? -27.408 14.803 19.485 1.00 97.56 82 THR A CA 1
ATOM 586 C C . THR A 1 82 ? -28.157 13.741 20.291 1.00 97.56 82 THR A C 1
ATOM 588 O O . THR A 1 82 ? -29.062 14.093 21.052 1.00 97.56 82 THR A O 1
ATOM 591 N N . ASN A 1 83 ? -27.793 12.459 20.171 1.00 96.94 83 ASN A N 1
ATOM 592 C CA . ASN A 1 83 ? -28.346 11.393 21.005 1.00 96.94 83 ASN A CA 1
ATOM 593 C C . ASN A 1 83 ? -27.610 11.279 22.355 1.00 96.94 83 ASN A C 1
ATOM 595 O O . ASN A 1 83 ? -26.467 11.699 22.516 1.00 96.94 83 ASN A O 1
ATOM 599 N N . ASN A 1 84 ? -28.302 10.747 23.369 1.00 94.75 84 ASN A N 1
ATOM 600 C CA . ASN A 1 84 ? -27.767 10.640 24.727 1.00 94.75 84 ASN A CA 1
ATOM 601 C C . ASN A 1 84 ? -26.891 9.391 24.876 1.00 94.75 84 ASN A C 1
ATOM 603 O O . ASN A 1 84 ? -27.411 8.277 24.846 1.00 94.75 84 ASN A O 1
ATOM 607 N N . LEU A 1 85 ? -25.599 9.588 25.141 1.00 98.25 85 LEU A N 1
ATOM 608 C CA . LEU A 1 85 ? -24.633 8.504 25.332 1.00 98.25 85 LEU A CA 1
ATOM 609 C C . LEU A 1 85 ? -24.275 8.260 26.804 1.00 98.25 85 LEU A C 1
ATOM 611 O O . LEU A 1 85 ? -23.356 7.497 27.091 1.00 98.25 85 LEU A O 1
ATOM 615 N N . THR A 1 86 ? -24.983 8.880 27.755 1.00 98.06 86 THR A N 1
ATOM 616 C CA . THR A 1 86 ? -24.697 8.728 29.191 1.00 98.06 86 THR A CA 1
ATOM 617 C C . THR A 1 86 ? -24.710 7.255 29.606 1.00 98.06 86 THR A C 1
ATOM 619 O O . THR A 1 86 ? -25.759 6.608 29.595 1.00 98.06 86 THR A O 1
ATOM 622 N N . GLY A 1 87 ? -23.548 6.739 30.017 1.00 95.81 87 GLY A N 1
ATOM 623 C CA . GLY A 1 87 ? -23.391 5.342 30.444 1.00 95.81 87 GLY A CA 1
ATOM 624 C C . GLY A 1 87 ? -23.407 4.320 29.301 1.00 95.81 87 GLY A C 1
ATOM 625 O O . GLY A 1 87 ? -23.591 3.132 29.560 1.00 95.81 87 GLY A O 1
ATOM 626 N N . LYS A 1 88 ? -23.257 4.771 28.051 1.00 98.50 88 LYS A N 1
ATOM 627 C CA . LYS A 1 88 ? -23.216 3.944 26.838 1.00 98.50 88 LYS A CA 1
ATOM 628 C C . LYS A 1 88 ? -21.807 3.901 26.253 1.00 98.50 88 LYS A C 1
ATOM 630 O O . LYS A 1 88 ? -20.976 4.765 26.546 1.00 98.50 88 LYS A O 1
ATOM 635 N N . ILE A 1 89 ? -21.548 2.904 25.416 1.00 98.69 89 ILE A N 1
ATOM 636 C CA . ILE A 1 89 ? -20.380 2.867 24.532 1.00 98.69 89 ILE A CA 1
ATOM 637 C C . ILE A 1 89 ? -20.807 3.490 23.204 1.00 98.69 89 ILE A C 1
ATOM 639 O O . ILE A 1 89 ? -21.754 3.021 22.579 1.00 98.69 89 ILE A O 1
ATOM 643 N N . ALA A 1 90 ? -20.134 4.557 22.786 1.00 98.62 90 ALA A N 1
ATOM 644 C CA . ALA A 1 90 ? -20.399 5.191 21.502 1.00 98.62 90 ALA A CA 1
ATOM 645 C C . ALA A 1 90 ? -19.820 4.335 20.371 1.00 98.62 90 ALA A C 1
ATOM 647 O O . ALA A 1 90 ? -18.631 4.026 20.398 1.00 98.62 90 ALA A O 1
ATOM 648 N N . LEU A 1 91 ? -20.632 3.985 19.377 1.00 98.69 91 LEU A N 1
ATOM 649 C CA . LEU A 1 91 ? -20.171 3.408 18.117 1.00 98.69 91 LEU A CA 1
ATOM 650 C C . LEU A 1 91 ? -20.058 4.524 17.075 1.00 98.69 91 LEU A C 1
ATOM 652 O O . LEU A 1 91 ? -21.038 5.221 16.814 1.00 98.69 91 LEU A O 1
ATOM 656 N N . ILE A 1 92 ? -18.870 4.688 16.500 1.00 98.44 92 ILE A N 1
ATOM 657 C CA . ILE A 1 92 ? -18.571 5.657 15.441 1.00 98.44 92 ILE A CA 1
ATOM 658 C C . ILE A 1 92 ? -18.439 4.906 14.119 1.00 98.44 92 ILE A C 1
ATOM 660 O O . ILE A 1 92 ? -17.568 4.046 13.993 1.00 98.44 92 ILE A O 1
ATOM 664 N N . ASN A 1 93 ? -19.260 5.252 13.130 1.00 96.94 93 ASN A N 1
ATOM 665 C CA . ASN A 1 93 ? -19.087 4.806 11.750 1.00 96.94 93 ASN A CA 1
ATOM 666 C C . ASN A 1 93 ? -18.174 5.799 11.023 1.00 96.94 93 ASN A C 1
ATOM 668 O O . ASN A 1 93 ? -18.650 6.764 10.424 1.00 96.94 93 ASN A O 1
ATOM 672 N N . TRP A 1 94 ? -16.862 5.616 11.165 1.00 94.94 94 TRP A N 1
ATOM 673 C CA . TRP A 1 94 ? -15.892 6.597 10.697 1.00 94.94 94 TRP A CA 1
ATOM 674 C C . TRP A 1 94 ? -15.860 6.690 9.171 1.00 94.94 94 TRP A C 1
ATOM 676 O O . TRP A 1 94 ? -15.895 5.688 8.460 1.00 94.94 94 TRP A O 1
ATOM 686 N N . VAL A 1 95 ? -15.734 7.922 8.678 1.00 88.94 95 VAL A N 1
ATOM 687 C CA . VAL A 1 95 ? -15.529 8.218 7.262 1.00 88.94 95 VAL A CA 1
ATOM 688 C C . VAL A 1 95 ? -14.200 8.942 7.095 1.00 88.94 95 VAL A C 1
ATOM 690 O O . VAL A 1 95 ? -13.967 10.015 7.666 1.00 88.94 95 VAL A O 1
ATOM 693 N N . ARG A 1 96 ? -13.305 8.350 6.302 1.00 85.62 96 ARG A N 1
ATOM 694 C CA . ARG A 1 96 ? -11.984 8.915 6.020 1.00 85.62 96 ARG A CA 1
ATOM 695 C C . ARG A 1 96 ? -12.105 10.327 5.453 1.00 85.62 96 ARG A C 1
ATOM 697 O O . ARG A 1 96 ? -12.868 10.585 4.529 1.00 85.62 96 ARG A O 1
ATOM 704 N N . GLY A 1 97 ? -11.332 11.247 6.025 1.00 83.56 97 GLY A N 1
ATOM 705 C CA . GLY A 1 97 ? -11.305 12.650 5.609 1.00 83.56 97 GLY A CA 1
ATOM 706 C C . GLY A 1 97 ? -12.443 13.522 6.152 1.00 83.56 97 GLY A C 1
ATOM 707 O O . GLY A 1 97 ? -12.352 14.737 6.005 1.00 83.56 97 GLY A O 1
ATOM 708 N N . ALA A 1 98 ? -13.460 12.962 6.824 1.00 89.06 98 ALA A N 1
ATOM 709 C CA . ALA A 1 98 ? -14.552 13.755 7.399 1.00 89.06 98 ALA A CA 1
ATOM 710 C C . ALA A 1 98 ? -14.063 14.659 8.547 1.00 89.06 98 ALA A C 1
ATOM 712 O O . ALA A 1 98 ? -14.267 15.873 8.537 1.00 89.06 98 ALA A O 1
ATOM 713 N N . CYS A 1 99 ? -13.342 14.086 9.514 1.00 93.56 99 CYS A N 1
ATOM 714 C CA . CYS A 1 99 ? -12.660 14.832 10.568 1.00 93.56 99 CYS A CA 1
ATOM 715 C C . CYS A 1 99 ? -11.551 14.003 11.236 1.00 93.56 99 CYS A C 1
ATOM 717 O O . CYS A 1 99 ? -11.438 12.789 11.055 1.00 93.56 99 CYS A O 1
ATOM 719 N N . ASN A 1 100 ? -10.724 14.670 12.046 1.00 93.19 100 ASN A N 1
ATOM 720 C CA . ASN A 1 100 ? -9.728 14.000 12.880 1.00 93.19 100 ASN A CA 1
ATOM 721 C C . ASN A 1 100 ? -10.402 13.190 13.992 1.00 93.19 100 ASN A C 1
ATOM 723 O O . ASN A 1 100 ? -11.334 13.659 14.638 1.00 93.19 100 ASN A O 1
ATOM 727 N N . SER A 1 101 ? -9.851 12.027 14.318 1.00 95.31 101 SER A N 1
ATOM 728 C CA . SER A 1 101 ? -10.423 11.137 15.336 1.00 95.31 101 SER A CA 1
ATOM 729 C C . SER A 1 101 ? -10.449 11.678 16.760 1.00 95.31 101 SER A C 1
ATOM 731 O O . SER A 1 101 ? -11.357 11.369 17.536 1.00 95.31 101 SER A O 1
ATOM 733 N N . SER A 1 102 ? -9.539 12.593 17.091 1.00 95.62 102 SER A N 1
ATOM 734 C CA . SER A 1 102 ? -9.593 13.330 18.355 1.00 95.62 102 SER A CA 1
ATOM 735 C C . SER A 1 102 ? -10.827 14.239 18.473 1.00 95.62 102 SER A C 1
ATOM 737 O O . SER A 1 102 ? -11.209 14.598 19.586 1.00 95.62 102 SER A O 1
ATOM 739 N N . VAL A 1 103 ? -11.465 14.602 17.352 1.00 96.88 103 VAL A N 1
ATOM 740 C CA . VAL A 1 103 ? -12.707 15.389 17.320 1.00 96.88 103 VAL A CA 1
ATOM 741 C C . VAL A 1 103 ? -13.892 14.509 17.694 1.00 96.88 103 VAL A C 1
ATOM 743 O O . VAL A 1 103 ? -14.550 14.792 18.694 1.00 96.88 103 VAL A O 1
ATOM 746 N N . PHE A 1 104 ? -14.135 13.413 16.969 1.00 97.06 104 PHE A N 1
ATOM 747 C CA . PHE A 1 104 ? -15.302 12.574 17.254 1.00 97.06 104 PHE A CA 1
ATOM 748 C C . PHE A 1 104 ? -15.205 11.869 18.617 1.00 97.06 104 PHE A C 1
ATOM 750 O O . PHE A 1 104 ? -16.212 11.719 19.308 1.00 97.06 104 PHE A O 1
ATOM 757 N N . THR A 1 105 ? -13.997 11.527 19.090 1.00 97.50 105 THR A N 1
ATOM 758 C CA . THR A 1 105 ? -13.817 10.990 20.454 1.00 97.50 105 THR A CA 1
ATOM 759 C C . THR A 1 105 ? -14.101 12.049 21.523 1.00 97.50 105 THR A C 1
ATOM 761 O O . THR A 1 105 ? -14.695 11.740 22.558 1.00 97.50 105 THR A O 1
ATOM 764 N N . ALA A 1 106 ? -13.758 13.320 21.273 1.00 97.25 106 ALA A N 1
ATOM 765 C CA . ALA A 1 106 ? -14.129 14.421 22.159 1.00 97.25 106 ALA A CA 1
ATOM 766 C C . ALA A 1 106 ? -15.641 14.673 22.170 1.00 97.25 106 ALA A C 1
ATOM 768 O O . ALA A 1 106 ? -16.214 14.905 23.236 1.00 97.25 106 ALA A O 1
ATOM 769 N N . ASN A 1 107 ? -16.289 14.600 21.008 1.00 97.81 107 ASN A N 1
ATOM 770 C CA . ASN A 1 107 ? -17.736 14.752 20.893 1.00 97.81 107 ASN A CA 1
ATOM 771 C C . ASN A 1 107 ? -18.468 13.631 21.643 1.00 97.81 107 ASN A C 1
ATOM 773 O O . ASN A 1 107 ? -19.379 13.924 22.418 1.00 97.81 107 ASN A O 1
ATOM 777 N N . ALA A 1 108 ? -18.022 12.377 21.507 1.00 98.12 108 ALA A N 1
ATOM 778 C CA . ALA A 1 108 ? -18.574 11.240 22.246 1.00 98.12 108 ALA A CA 1
ATOM 779 C C . ALA A 1 108 ? -18.441 11.421 23.768 1.00 98.12 108 ALA A C 1
ATOM 781 O O . ALA A 1 108 ? -19.409 11.218 24.505 1.00 98.12 108 ALA A O 1
ATOM 782 N N . PHE A 1 109 ? -17.276 11.880 24.239 1.00 97.06 109 PHE A N 1
ATOM 783 C CA . PHE A 1 109 ? -17.070 12.228 25.647 1.00 97.06 109 PHE A CA 1
ATOM 784 C C . PHE A 1 109 ? -18.048 13.314 26.122 1.00 97.06 109 PHE A C 1
ATOM 786 O O . PHE A 1 109 ? -18.701 13.153 27.153 1.00 97.06 109 PHE A O 1
ATOM 793 N N . ASN A 1 110 ? -18.203 14.398 25.356 1.00 97.00 110 ASN A N 1
ATOM 794 C CA . ASN A 1 110 ? -19.113 15.497 25.694 1.00 97.00 110 ASN A CA 1
ATOM 795 C C . ASN A 1 110 ? -20.592 15.064 25.705 1.00 97.00 110 ASN A C 1
ATOM 797 O O . ASN A 1 110 ? -21.383 15.625 26.463 1.00 97.00 110 ASN A O 1
ATOM 801 N N . ALA A 1 111 ? -20.956 14.057 24.908 1.00 97.69 111 ALA A N 1
ATOM 802 C CA . ALA A 1 111 ? -22.283 13.439 24.896 1.00 97.69 111 ALA A CA 1
ATOM 803 C C . ALA A 1 111 ? -22.510 12.423 26.039 1.00 97.69 111 ALA A C 1
ATOM 805 O O . ALA A 1 111 ? -23.616 11.896 26.186 1.00 97.69 111 ALA A O 1
ATOM 806 N N . GLY A 1 112 ? -21.491 12.166 26.869 1.00 97.38 112 GLY A N 1
ATOM 807 C CA . GLY A 1 112 ? -21.575 11.329 28.069 1.00 97.38 112 GLY A CA 1
ATOM 808 C C . GLY A 1 112 ? -21.168 9.865 27.884 1.00 97.38 112 GLY A C 1
ATOM 809 O O . GLY A 1 112 ? -21.414 9.062 28.792 1.00 97.38 112 GLY A O 1
ATOM 810 N N . ALA A 1 113 ? -20.558 9.504 26.750 1.00 98.25 113 ALA A N 1
ATOM 811 C CA . ALA A 1 113 ? -20.095 8.140 26.507 1.00 98.25 113 ALA A CA 1
ATOM 812 C C . ALA A 1 113 ? -19.061 7.687 27.546 1.00 98.25 113 ALA A C 1
ATOM 814 O O . ALA A 1 113 ? -18.223 8.460 28.011 1.00 98.25 113 ALA A O 1
ATOM 815 N N . SER A 1 114 ? -19.110 6.401 27.887 1.00 97.06 114 SER A N 1
ATOM 816 C CA . SER A 1 114 ? -18.153 5.757 28.796 1.00 97.06 114 SER A CA 1
ATOM 817 C C . SER A 1 114 ? -16.929 5.205 28.065 1.00 97.06 114 SER A C 1
ATOM 819 O O . SER A 1 114 ? -15.856 5.114 28.654 1.00 97.06 114 SER A O 1
ATOM 821 N N . ALA A 1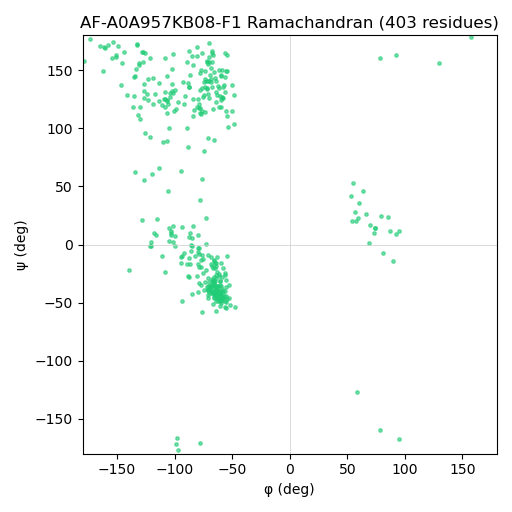 115 ? -17.089 4.854 26.789 1.00 98.19 115 ALA A N 1
ATOM 822 C CA . ALA A 1 115 ? -16.022 4.446 25.886 1.00 98.19 115 ALA A CA 1
ATOM 823 C C . ALA A 1 115 ? -16.461 4.654 24.428 1.00 98.19 115 ALA A C 1
ATOM 825 O O . ALA A 1 115 ? -17.632 4.948 24.168 1.00 98.19 115 ALA A O 1
ATOM 826 N N . VAL A 1 116 ? -15.531 4.480 23.492 1.00 98.38 116 VAL A N 1
ATOM 827 C CA . VAL A 1 116 ? -15.760 4.596 22.049 1.00 98.38 116 VAL A CA 1
ATOM 828 C C . VAL A 1 116 ? -15.287 3.327 21.341 1.00 98.38 116 VAL A C 1
ATOM 830 O O . VAL A 1 116 ? -14.168 2.865 21.566 1.00 98.38 116 VAL A O 1
ATOM 833 N N . ILE A 1 117 ? -16.130 2.793 20.462 1.00 98.38 117 ILE A N 1
ATOM 834 C CA . ILE A 1 117 ? -15.777 1.802 19.448 1.00 98.38 117 ILE A CA 1
ATOM 835 C C . ILE A 1 117 ? -15.821 2.513 18.097 1.00 98.38 117 ILE A C 1
ATOM 837 O O . ILE A 1 117 ? -16.825 3.129 17.744 1.00 98.38 117 ILE A O 1
ATOM 841 N N . ILE A 1 118 ? -14.727 2.445 17.352 1.00 98.12 118 ILE A N 1
ATOM 842 C CA . ILE A 1 118 ? -14.570 3.068 16.039 1.00 98.12 118 ILE A CA 1
ATOM 843 C C . ILE A 1 118 ? -14.613 1.958 14.993 1.00 98.12 118 ILE A C 1
ATOM 845 O O . ILE A 1 118 ? -13.830 1.014 15.065 1.00 98.12 118 ILE A O 1
ATOM 849 N N . ILE A 1 119 ? -15.513 2.065 14.025 1.00 97.50 119 ILE A N 1
ATOM 850 C CA . ILE A 1 119 ? -15.496 1.207 12.843 1.00 97.50 119 ILE A CA 1
ATOM 851 C C . ILE A 1 119 ? -14.403 1.750 11.926 1.00 97.50 119 ILE A C 1
ATOM 853 O O .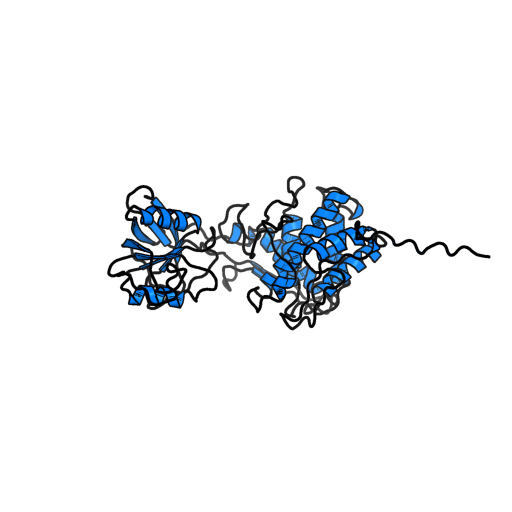 ILE A 1 119 ? -14.518 2.881 11.456 1.00 97.50 119 ILE A O 1
ATOM 857 N N . ASP A 1 120 ? -13.327 0.988 11.736 1.00 93.00 120 ASP A N 1
ATOM 858 C CA . ASP A 1 120 ? -12.303 1.322 10.743 1.00 93.00 120 ASP A CA 1
ATOM 859 C C . ASP A 1 120 ? -12.878 1.130 9.331 1.00 93.00 120 ASP A C 1
ATOM 861 O O . ASP A 1 120 ? -13.827 0.371 9.138 1.00 93.00 120 ASP A O 1
ATOM 865 N N . ASP A 1 121 ? -12.309 1.805 8.338 1.00 88.50 121 ASP A N 1
ATOM 866 C CA . ASP A 1 121 ? -12.712 1.653 6.932 1.00 88.50 121 ASP A CA 1
ATOM 867 C C . ASP A 1 121 ? -11.973 0.506 6.224 1.00 88.50 121 ASP A C 1
ATOM 869 O O . ASP A 1 121 ? -12.112 0.325 5.018 1.00 88.50 121 ASP A O 1
ATOM 873 N N . ASN A 1 122 ? -11.193 -0.266 6.985 1.00 84.19 122 ASN A N 1
ATOM 874 C CA . ASN A 1 122 ? -10.397 -1.394 6.530 1.00 84.19 122 ASN A CA 1
ATOM 875 C C . ASN A 1 122 ? -10.632 -2.626 7.414 1.00 84.19 122 ASN A C 1
ATOM 877 O O . ASN A 1 122 ? -11.004 -2.524 8.588 1.00 84.19 122 ASN A O 1
ATOM 881 N N . GLU A 1 123 ? -10.381 -3.812 6.862 1.00 84.19 123 GLU A N 1
ATOM 882 C CA . GLU A 1 123 ? -10.423 -5.062 7.633 1.00 84.19 123 GLU A CA 1
ATOM 883 C C . GLU A 1 123 ? -9.238 -5.171 8.594 1.00 84.19 123 GLU A C 1
ATOM 885 O O . GLU A 1 123 ? -9.370 -5.611 9.738 1.00 84.19 123 GLU A O 1
ATOM 890 N N . THR A 1 124 ? -8.080 -4.691 8.156 1.00 79.62 124 THR A N 1
ATOM 891 C CA . THR A 1 124 ? -6.888 -4.604 8.989 1.00 79.62 124 THR A CA 1
ATOM 892 C C . THR A 1 124 ? -6.845 -3.258 9.676 1.00 79.62 124 THR A C 1
ATOM 894 O O . THR A 1 124 ? -6.882 -2.215 9.025 1.00 79.62 124 THR A O 1
ATOM 897 N N . LEU A 1 125 ? -6.688 -3.266 11.001 1.00 84.19 125 LEU A N 1
ATOM 898 C CA . LEU A 1 125 ? -6.616 -2.047 11.817 1.00 84.19 125 LEU A CA 1
ATOM 899 C C . LEU A 1 125 ? -5.250 -1.362 11.689 1.00 84.19 125 LEU A C 1
ATOM 901 O O . LEU A 1 125 ? -4.521 -1.156 12.665 1.00 84.19 125 LEU A O 1
ATOM 905 N N . SER A 1 126 ? -4.856 -1.028 10.466 1.00 74.62 126 SER A N 1
ATOM 906 C CA . SER A 1 126 ? -3.622 -0.309 10.163 1.00 74.62 126 SER A CA 1
ATOM 907 C C . SER A 1 126 ? -3.742 1.167 10.565 1.00 74.62 126 SER A C 1
ATOM 909 O O . SER A 1 126 ? -2.774 1.743 11.079 1.00 74.62 126 SER A O 1
ATOM 911 N N . THR A 1 127 ? -4.945 1.750 10.479 1.00 82.94 127 THR A N 1
ATOM 912 C CA . THR A 1 127 ? -5.232 3.131 10.882 1.00 82.94 127 THR A CA 1
ATOM 913 C C . THR A 1 127 ? -4.875 3.361 12.349 1.00 82.94 127 THR A C 1
ATOM 915 O O . THR A 1 127 ? -5.133 2.545 13.238 1.00 82.94 127 THR A O 1
ATOM 918 N N . THR A 1 128 ? -4.219 4.487 12.626 1.00 87.50 128 THR A N 1
ATOM 919 C CA . THR A 1 128 ? -3.917 4.916 13.995 1.00 87.50 128 THR A CA 1
ATOM 920 C C . THR A 1 128 ? -4.848 6.057 14.369 1.00 87.50 128 THR A C 1
ATOM 922 O O . THR A 1 128 ? -4.625 7.206 13.991 1.00 87.50 128 THR A O 1
ATOM 925 N N . PHE A 1 129 ? -5.901 5.739 15.117 1.00 93.69 129 PHE A N 1
ATOM 926 C CA . PHE A 1 129 ? -6.839 6.735 15.622 1.00 93.69 129 PHE A CA 1
ATOM 927 C C . PHE A 1 129 ? -6.269 7.481 16.832 1.00 93.69 129 PHE A C 1
ATOM 929 O O . PHE A 1 129 ? -5.522 6.918 17.631 1.00 93.69 129 PHE A O 1
ATOM 936 N N . GLY A 1 130 ? -6.628 8.754 16.974 1.00 94.31 130 GLY A N 1
ATOM 937 C CA . GLY A 1 130 ? -6.347 9.575 18.144 1.00 94.31 130 GLY A CA 1
ATOM 938 C C . GLY A 1 130 ? -7.562 9.659 19.063 1.00 94.31 130 GLY A C 1
ATOM 939 O O . GLY A 1 130 ? -8.672 9.932 18.615 1.00 94.31 130 GLY A O 1
ATOM 940 N N . GLY A 1 131 ? -7.339 9.453 20.355 1.00 94.00 131 GLY A N 1
ATOM 941 C CA . GLY A 1 131 ? -8.291 9.710 21.425 1.00 94.00 131 GLY A CA 1
ATOM 942 C C . GLY A 1 131 ? -8.222 11.150 21.935 1.00 94.00 131 GLY A C 1
ATOM 943 O O . GLY A 1 131 ? -7.279 11.900 21.665 1.00 94.00 131 GLY A O 1
ATOM 944 N N . SER A 1 132 ? -9.240 11.534 22.702 1.00 96.25 132 SER A N 1
ATOM 945 C CA . SER A 1 132 ? -9.339 12.835 23.361 1.00 96.25 132 SER A CA 1
ATOM 946 C C . SER A 1 132 ? -10.036 12.701 24.713 1.00 96.25 132 SER A C 1
ATOM 948 O O . SER A 1 132 ? -10.767 11.745 24.955 1.00 96.25 132 SER A O 1
ATOM 950 N N . ASN A 1 133 ? -9.792 13.644 25.626 1.00 95.44 133 ASN A N 1
ATOM 951 C CA . ASN A 1 133 ? -10.380 13.673 26.976 1.00 95.44 133 ASN A CA 1
ATOM 952 C C . ASN A 1 133 ? -10.181 12.391 27.811 1.00 95.44 133 ASN A C 1
ATOM 954 O O . ASN A 1 133 ? -10.906 12.167 28.777 1.00 95.44 133 ASN A O 1
ATOM 958 N N . ASN A 1 134 ? -9.188 11.560 27.465 1.00 93.81 134 ASN A N 1
ATOM 959 C CA . ASN A 1 134 ? -8.897 10.293 28.138 1.00 93.81 134 ASN A CA 1
ATOM 960 C C . ASN A 1 134 ? -10.099 9.320 28.164 1.00 93.81 134 ASN A C 1
ATOM 962 O O . ASN A 1 134 ? -10.204 8.500 29.078 1.00 93.81 134 ASN A O 1
ATOM 966 N N . ILE A 1 135 ? -11.007 9.407 27.179 1.00 95.94 135 ILE A N 1
ATOM 967 C CA . ILE A 1 135 ? -12.070 8.413 26.990 1.00 95.94 135 ILE A CA 1
ATOM 968 C C . ILE A 1 135 ? -11.467 7.135 26.387 1.00 95.94 135 ILE A C 1
ATOM 970 O O . ILE A 1 135 ? -10.737 7.219 25.390 1.00 95.94 135 ILE A O 1
ATOM 974 N N . PRO A 1 136 ? -11.708 5.947 26.969 1.00 96.56 136 PRO A N 1
ATOM 975 C CA . PRO A 1 136 ? -11.258 4.694 26.377 1.00 96.56 136 PRO A CA 1
ATOM 976 C C . PRO A 1 136 ? -11.832 4.525 24.979 1.00 96.56 136 PRO A C 1
ATOM 978 O O . PRO A 1 136 ? -13.033 4.685 24.778 1.00 96.56 136 PRO A O 1
ATOM 981 N N . SER A 1 137 ? -10.959 4.286 24.007 1.00 96.88 137 SER A N 1
ATOM 982 C CA . SER A 1 137 ? -11.319 4.274 22.591 1.00 96.88 137 SER A CA 1
ATOM 983 C C . SER A 1 137 ? -10.563 3.158 21.886 1.00 96.88 137 SER A C 1
ATOM 985 O O . SER A 1 137 ? -9.338 3.081 22.007 1.00 96.88 137 SER A O 1
ATOM 987 N N . VAL A 1 138 ? -11.282 2.319 21.149 1.00 96.69 138 VAL A N 1
ATOM 988 C CA . VAL A 1 138 ? -10.720 1.216 20.360 1.00 96.69 138 VAL A CA 1
ATOM 989 C C . VAL A 1 138 ? -11.323 1.215 18.960 1.00 96.69 138 VAL A C 1
ATOM 991 O O . VAL A 1 138 ? -12.462 1.646 18.793 1.00 96.69 138 VAL A O 1
ATOM 994 N N . SER A 1 139 ? -10.589 0.731 17.961 1.00 96.38 139 SER A N 1
ATOM 995 C CA . SER A 1 139 ? -11.136 0.426 16.639 1.00 96.38 139 SER A CA 1
ATOM 996 C C . SER A 1 139 ? -11.360 -1.070 16.441 1.00 96.38 139 SER A C 1
ATOM 998 O O . SER A 1 139 ? -10.667 -1.891 17.046 1.00 96.38 139 SER A O 1
ATOM 1000 N N . ILE A 1 140 ? -12.341 -1.397 15.602 1.00 96.44 140 ILE A N 1
ATOM 1001 C CA . ILE A 1 140 ? -12.703 -2.745 15.149 1.00 96.44 140 ILE A CA 1
ATOM 1002 C C . ILE A 1 140 ? -12.756 -2.780 13.620 1.00 96.44 140 ILE A C 1
ATOM 1004 O O . ILE A 1 140 ? -12.908 -1.737 12.981 1.00 96.44 140 ILE A O 1
ATOM 1008 N N . ALA A 1 141 ? -12.597 -3.978 13.052 1.00 93.44 141 ALA A N 1
ATOM 1009 C CA . ALA A 1 141 ? -12.532 -4.179 11.606 1.00 93.44 141 ALA A CA 1
ATOM 1010 C C . ALA A 1 141 ? -13.833 -3.742 10.922 1.00 93.44 141 ALA A C 1
ATOM 1012 O O . ALA A 1 141 ? -14.911 -3.841 11.522 1.00 93.44 141 ALA A O 1
ATOM 1013 N N . PHE A 1 142 ? -13.733 -3.296 9.669 1.00 92.31 142 PHE A N 1
ATOM 1014 C CA . PHE A 1 142 ? -14.876 -2.803 8.901 1.00 92.31 142 PHE A CA 1
ATOM 1015 C C . PHE A 1 142 ? -16.048 -3.797 8.885 1.00 92.31 142 PHE A C 1
ATOM 1017 O O . PHE A 1 142 ? -17.155 -3.426 9.282 1.00 92.31 142 PHE A O 1
ATOM 1024 N N . SER A 1 143 ? -15.814 -5.063 8.516 1.00 93.69 143 SER A N 1
ATOM 1025 C CA . SER A 1 143 ? -16.841 -6.119 8.500 1.00 93.69 143 SER A CA 1
ATOM 1026 C C . SER A 1 143 ? -17.555 -6.297 9.845 1.00 93.69 143 SER A C 1
ATOM 1028 O O . SER A 1 143 ? -18.785 -6.334 9.891 1.00 93.69 143 SER A O 1
ATOM 1030 N N . VAL A 1 144 ? -16.806 -6.314 10.953 1.00 96.56 144 VAL A N 1
ATOM 1031 C CA . VAL A 1 144 ? -17.363 -6.402 12.315 1.00 96.56 144 VAL A CA 1
ATOM 1032 C C . VAL A 1 144 ? -18.230 -5.181 12.623 1.00 96.56 144 VAL A C 1
ATOM 1034 O O . VAL A 1 144 ? -19.315 -5.302 13.193 1.00 96.56 144 VAL A O 1
ATOM 1037 N N . GLY A 1 145 ? -17.775 -3.994 12.224 1.00 97.31 145 GLY A N 1
ATOM 1038 C CA . GLY A 1 145 ? -18.549 -2.768 12.354 1.00 97.31 145 GLY A CA 1
ATOM 1039 C C . GLY A 1 145 ? -19.857 -2.803 11.567 1.00 97.31 145 GLY A C 1
ATOM 1040 O O . GLY A 1 145 ? -20.892 -2.387 12.090 1.00 97.31 145 GLY A O 1
ATOM 1041 N N . GLN A 1 146 ? -19.847 -3.344 10.346 1.00 97.62 146 GLN A N 1
ATOM 1042 C CA . GLN A 1 146 ? -21.065 -3.505 9.546 1.00 97.62 146 GLN A CA 1
ATOM 1043 C C . GLN A 1 146 ? -22.067 -4.456 10.212 1.00 97.62 146 GLN A C 1
ATOM 1045 O O . GLN A 1 146 ? -23.261 -4.149 10.248 1.00 97.62 146 GLN A O 1
ATOM 1050 N N . ASP A 1 147 ? -21.596 -5.551 10.812 1.00 98.00 147 ASP A N 1
ATOM 1051 C CA . ASP A 1 147 ? -22.447 -6.450 11.597 1.00 98.00 147 ASP A CA 1
ATOM 1052 C C . ASP A 1 147 ? -23.069 -5.724 12.802 1.00 98.00 147 ASP A C 1
ATOM 1054 O O . ASP A 1 147 ? -24.268 -5.861 13.061 1.00 98.00 147 ASP A O 1
ATOM 1058 N N . PHE A 1 148 ? -22.292 -4.887 13.503 1.00 98.44 148 PHE A N 1
ATOM 1059 C CA . PHE A 1 148 ? -22.792 -4.083 14.625 1.00 98.44 148 PHE A CA 1
ATOM 1060 C C . PHE A 1 148 ? -23.875 -3.096 14.176 1.00 98.44 148 PHE A C 1
ATOM 1062 O O . PHE A 1 148 ? -24.914 -2.987 14.828 1.00 98.44 148 PHE A O 1
ATOM 1069 N N . LEU A 1 149 ? -23.660 -2.391 13.061 1.00 98.00 149 LEU A N 1
ATOM 1070 C CA . LEU A 1 149 ? -24.642 -1.460 12.496 1.00 98.00 149 LEU A CA 1
ATOM 1071 C C . LEU A 1 149 ? -25.939 -2.179 12.099 1.00 98.00 149 LEU A C 1
ATOM 1073 O O . LEU A 1 149 ? -27.030 -1.678 12.379 1.00 98.00 149 LEU A O 1
ATOM 1077 N N . ALA A 1 150 ? -25.830 -3.357 11.478 1.00 97.88 150 ALA A N 1
ATOM 1078 C CA . ALA A 1 150 ? -26.984 -4.161 11.091 1.00 97.88 150 ALA A CA 1
ATOM 1079 C C . ALA A 1 150 ? -27.787 -4.635 12.315 1.00 97.88 150 ALA A C 1
ATOM 1081 O O . ALA A 1 150 ? -29.014 -4.503 12.335 1.00 97.88 150 ALA A O 1
ATOM 1082 N N . GLU A 1 151 ? -27.105 -5.132 13.350 1.00 97.81 151 GLU A N 1
ATOM 1083 C CA . GLU A 1 151 ? -27.743 -5.607 14.581 1.00 97.81 151 GLU A CA 1
ATOM 1084 C C . GLU A 1 151 ? -28.404 -4.455 15.356 1.00 97.81 151 GLU A C 1
ATOM 1086 O O . GLU A 1 151 ? -29.559 -4.587 15.763 1.00 97.81 151 GLU A O 1
ATOM 1091 N N . LEU A 1 152 ? -27.753 -3.289 15.473 1.00 97.31 152 LEU A N 1
ATOM 1092 C CA . LEU A 1 152 ? -28.325 -2.096 16.123 1.00 97.31 152 LEU A CA 1
ATOM 1093 C C . LEU A 1 152 ? -29.559 -1.531 15.403 1.00 97.31 152 LEU A C 1
ATOM 1095 O O . LEU A 1 152 ? -30.351 -0.805 16.004 1.00 97.31 152 LEU A O 1
ATOM 1099 N N . GLY A 1 153 ? -29.774 -1.886 14.133 1.00 94.69 153 GLY A N 1
ATOM 1100 C CA . GLY A 1 153 ? -30.982 -1.517 13.398 1.00 94.69 153 GLY A CA 1
ATOM 1101 C C . GLY A 1 153 ? -32.260 -2.188 13.918 1.00 94.69 153 GLY A C 1
ATOM 1102 O O . GLY A 1 153 ? -33.359 -1.738 13.593 1.00 94.69 153 GLY A O 1
ATOM 1103 N N . SER A 1 154 ? -32.152 -3.275 14.691 1.00 94.69 154 SER A N 1
ATOM 1104 C CA . SER A 1 154 ? -33.311 -4.037 15.196 1.00 94.69 154 SER A CA 1
ATOM 1105 C C . SER A 1 154 ? -33.181 -4.522 16.642 1.00 94.69 154 SER A C 1
ATOM 1107 O O . SER A 1 154 ? -34.200 -4.783 17.283 1.00 94.69 154 SER A O 1
ATOM 1109 N N . ASN A 1 155 ? -31.961 -4.638 17.158 1.00 96.62 155 ASN A N 1
ATOM 1110 C CA . ASN A 1 155 ? -31.631 -5.228 18.449 1.00 96.62 155 ASN A CA 1
ATOM 1111 C C . ASN A 1 155 ? -30.668 -4.318 19.228 1.00 96.62 155 ASN A C 1
ATOM 1113 O O . ASN A 1 155 ? -30.164 -3.322 18.720 1.00 96.62 155 ASN A O 1
ATOM 1117 N N . SER A 1 156 ? -30.413 -4.653 20.492 1.00 96.62 156 SER A N 1
ATOM 1118 C CA . SER A 1 156 ? -29.422 -3.967 21.326 1.00 96.62 156 SER A CA 1
ATOM 1119 C C . SER A 1 156 ? -28.140 -4.784 21.422 1.00 96.62 156 SER A C 1
ATOM 1121 O O . SER A 1 156 ? -28.208 -5.986 21.686 1.00 96.62 156 SER A O 1
ATOM 1123 N N . ILE A 1 157 ? -26.988 -4.124 21.344 1.00 98.56 157 ILE A N 1
ATOM 1124 C CA . ILE A 1 157 ? -25.689 -4.735 21.639 1.00 98.56 157 ILE A CA 1
ATOM 1125 C C . ILE A 1 157 ? -25.255 -4.299 23.038 1.00 98.56 157 ILE A C 1
ATOM 1127 O O . ILE A 1 157 ? -25.248 -3.112 23.351 1.00 98.56 157 ILE A O 1
ATOM 1131 N N . ASN A 1 158 ? -24.863 -5.257 23.874 1.00 98.50 158 ASN A N 1
ATOM 1132 C CA . ASN A 1 158 ? -24.175 -4.997 25.135 1.00 98.50 158 ASN A CA 1
ATOM 1133 C C . ASN A 1 158 ? -22.755 -5.545 25.023 1.00 98.50 158 ASN A C 1
ATOM 1135 O O . ASN A 1 158 ? -22.589 -6.730 24.721 1.00 98.50 158 ASN A O 1
ATOM 1139 N N . ALA A 1 159 ? -21.754 -4.693 25.236 1.00 98.38 159 ALA A N 1
ATOM 1140 C CA . ALA A 1 159 ? -20.360 -5.040 25.005 1.00 98.38 159 ALA A CA 1
ATOM 1141 C C . ALA A 1 159 ? -19.466 -4.686 26.192 1.00 98.38 159 ALA A C 1
ATOM 1143 O O . ALA A 1 159 ? -19.771 -3.781 26.972 1.00 98.38 159 ALA A O 1
ATOM 1144 N N . THR A 1 160 ? -18.354 -5.406 26.299 1.00 98.19 160 THR A N 1
ATOM 1145 C CA . THR A 1 160 ? -17.265 -5.162 27.242 1.00 98.19 160 THR A CA 1
ATOM 1146 C C . THR A 1 160 ? -15.990 -4.843 26.471 1.00 98.19 160 THR A C 1
ATOM 1148 O O . THR A 1 160 ? -15.637 -5.593 25.568 1.00 98.19 160 THR A O 1
ATOM 1151 N N . ILE A 1 161 ? -15.299 -3.756 26.817 1.00 97.25 161 ILE A N 1
ATOM 1152 C CA . ILE A 1 161 ? -13.970 -3.428 26.278 1.00 97.25 161 ILE A CA 1
ATOM 1153 C C . ILE A 1 161 ? -12.934 -3.682 27.368 1.00 97.25 161 ILE A C 1
ATOM 1155 O O . ILE A 1 161 ? -13.050 -3.116 28.463 1.00 97.25 161 ILE A O 1
ATOM 1159 N N . ASP A 1 162 ? -11.946 -4.520 27.072 1.00 94.75 162 ASP A N 1
ATOM 1160 C CA . ASP A 1 162 ? -10.908 -4.912 28.027 1.00 94.75 162 ASP A CA 1
ATOM 1161 C C . ASP A 1 162 ? -9.566 -5.216 27.344 1.00 94.75 162 ASP A C 1
ATOM 1163 O O . ASP A 1 162 ? -9.478 -5.322 26.114 1.00 94.75 162 ASP A O 1
ATOM 1167 N N . ASP A 1 163 ? -8.527 -5.392 28.160 1.00 90.56 163 ASP A N 1
ATOM 1168 C CA . ASP A 1 163 ? -7.227 -5.889 27.718 1.00 90.56 163 ASP A CA 1
ATOM 1169 C C . ASP A 1 163 ? -7.373 -7.259 27.044 1.00 90.56 163 ASP A C 1
ATOM 1171 O O . ASP A 1 163 ? -8.063 -8.153 27.537 1.00 90.56 163 ASP A O 1
ATOM 1175 N N . ASN A 1 164 ? -6.671 -7.457 25.926 1.00 88.56 164 ASN A N 1
ATOM 1176 C CA . ASN A 1 164 ? -6.616 -8.764 25.283 1.00 88.56 164 ASN A CA 1
ATOM 1177 C C . ASN A 1 164 ? -5.856 -9.748 26.199 1.00 88.56 164 ASN A C 1
ATOM 1179 O O . ASN A 1 164 ? -4.655 -9.560 26.417 1.00 88.56 164 ASN A O 1
ATOM 1183 N N . PRO A 1 165 ? -6.496 -10.818 26.712 1.00 84.75 165 PRO A N 1
ATOM 1184 C CA . PRO A 1 165 ? -5.847 -11.758 27.627 1.00 84.75 165 PRO A CA 1
ATOM 1185 C C . PRO A 1 165 ? -4.872 -12.707 26.914 1.00 84.75 165 PRO A C 1
ATOM 1187 O O . PRO A 1 165 ? -4.094 -13.410 27.562 1.00 84.75 165 PRO A O 1
ATOM 1190 N N . THR A 1 166 ? -4.920 -12.754 25.582 1.00 86.50 166 THR A N 1
ATOM 1191 C CA . THR A 1 166 ? -4.121 -13.638 24.732 1.00 86.50 166 THR A CA 1
ATOM 1192 C C . THR A 1 166 ? -3.530 -12.860 23.551 1.00 86.50 166 THR A C 1
ATOM 1194 O O . THR A 1 166 ? -3.859 -13.158 22.398 1.00 86.50 166 THR A O 1
ATOM 1197 N N . PRO A 1 167 ? -2.674 -11.848 23.793 1.00 85.62 167 PRO A N 1
ATOM 1198 C CA . PRO A 1 167 ? -2.004 -11.159 22.703 1.00 85.62 167 PRO A CA 1
ATOM 1199 C C . PRO A 1 167 ? -1.088 -12.146 21.972 1.00 85.62 167 PRO A C 1
ATOM 1201 O O . PRO A 1 167 ? -0.434 -12.989 22.598 1.00 85.62 167 PRO A O 1
ATOM 1204 N N . LEU A 1 168 ? -1.041 -12.054 20.642 1.00 87.81 168 LEU A N 1
ATOM 1205 C CA . LEU A 1 168 ? -0.028 -12.788 19.890 1.00 87.81 168 LEU A CA 1
ATOM 1206 C C . LEU A 1 168 ? 1.354 -12.213 20.208 1.00 87.81 168 LEU A C 1
ATOM 1208 O O . LEU A 1 168 ? 1.491 -11.066 20.631 1.00 87.81 168 LEU A O 1
ATOM 1212 N N . ALA A 1 169 ? 2.385 -13.028 19.997 1.00 90.88 169 ALA A N 1
ATOM 1213 C CA . ALA A 1 169 ? 3.750 -12.536 20.058 1.00 90.88 169 ALA A CA 1
ATOM 1214 C C . ALA A 1 169 ? 3.995 -11.520 18.934 1.00 90.88 169 ALA A C 1
ATOM 1216 O O . ALA A 1 169 ? 3.525 -11.711 17.808 1.00 90.88 169 ALA A O 1
ATOM 1217 N N . ASP A 1 170 ? 4.778 -10.490 19.245 1.00 92.75 170 ASP A N 1
ATOM 1218 C CA . ASP A 1 170 ? 5.291 -9.550 18.255 1.00 92.75 170 ASP A CA 1
ATOM 1219 C C . ASP A 1 170 ? 6.039 -10.291 17.130 1.00 92.75 170 ASP A C 1
ATOM 1221 O O . ASP A 1 170 ? 6.637 -11.353 17.347 1.00 92.75 170 ASP A O 1
ATOM 1225 N N . ARG A 1 171 ? 6.014 -9.737 15.915 1.00 93.19 171 ARG A N 1
ATOM 1226 C CA . ARG A 1 171 ? 6.634 -10.342 14.728 1.00 93.19 171 ARG A CA 1
ATOM 1227 C C . ARG A 1 171 ? 7.958 -9.664 14.412 1.00 93.19 171 ARG A C 1
ATOM 1229 O O . ARG A 1 171 ? 8.047 -8.445 14.358 1.00 93.19 171 ARG A O 1
ATOM 1236 N N . ASP A 1 172 ? 9.003 -10.450 14.178 1.00 93.25 172 ASP A N 1
ATOM 1237 C CA . ASP A 1 172 ? 10.278 -9.911 13.700 1.00 93.25 172 ASP A CA 1
ATOM 1238 C C . ASP A 1 172 ? 10.239 -9.744 12.175 1.00 93.25 172 ASP A C 1
ATOM 1240 O O . ASP A 1 172 ? 9.961 -10.714 11.464 1.00 93.25 172 ASP A O 1
ATOM 1244 N N . SER A 1 173 ? 10.519 -8.536 11.673 1.00 93.06 173 SER A N 1
ATOM 1245 C CA . SER A 1 173 ? 10.575 -8.277 10.227 1.00 93.06 173 SER A CA 1
ATOM 1246 C C . SER A 1 173 ? 11.718 -9.010 9.520 1.00 93.06 173 SER A C 1
ATOM 1248 O O . SER A 1 173 ? 11.634 -9.196 8.311 1.00 93.06 173 SER A O 1
ATOM 1250 N N . ASP A 1 174 ? 12.704 -9.546 10.251 1.00 93.06 174 ASP A N 1
ATOM 1251 C CA . ASP A 1 174 ? 13.722 -10.465 9.709 1.00 93.06 174 ASP A CA 1
ATOM 1252 C C . ASP A 1 174 ? 13.122 -11.755 9.102 1.00 93.06 174 ASP A C 1
ATOM 1254 O O . ASP A 1 174 ? 13.804 -12.490 8.385 1.00 93.06 174 ASP A O 1
ATOM 1258 N N . ILE A 1 175 ? 11.857 -12.068 9.400 1.00 93.19 175 ILE A N 1
ATOM 1259 C CA . ILE A 1 175 ? 11.148 -13.250 8.883 1.00 93.19 175 ILE A CA 1
ATOM 1260 C C . ILE A 1 175 ? 10.328 -12.905 7.625 1.00 93.19 175 ILE A C 1
ATOM 1262 O O . ILE A 1 175 ? 9.966 -13.799 6.857 1.00 93.19 175 ILE A O 1
ATOM 1266 N N . ASP A 1 176 ? 10.082 -11.620 7.365 1.00 93.81 176 ASP A N 1
ATOM 1267 C CA . ASP A 1 176 ? 9.405 -11.153 6.159 1.00 93.81 176 ASP A CA 1
ATOM 1268 C C . ASP A 1 176 ? 10.430 -10.901 5.048 1.00 93.81 176 ASP A C 1
ATOM 1270 O O . ASP A 1 176 ? 11.107 -9.871 4.996 1.00 93.81 176 ASP A O 1
ATOM 1274 N N . SER A 1 177 ? 10.547 -11.860 4.128 1.00 93.75 177 SER A N 1
ATOM 1275 C CA . SER A 1 177 ? 11.454 -11.717 2.983 1.00 93.75 177 SER A CA 1
ATOM 1276 C C . SER A 1 177 ? 11.091 -10.523 2.096 1.00 93.75 177 SER A C 1
ATOM 1278 O O . SER A 1 177 ? 11.985 -9.962 1.468 1.00 93.75 177 SER A O 1
ATOM 1280 N N . GLY A 1 178 ? 9.819 -10.113 2.060 1.00 95.44 178 GLY A N 1
ATOM 1281 C CA . GLY A 1 178 ? 9.388 -8.941 1.308 1.00 95.44 178 GLY A CA 1
ATOM 1282 C C . GLY A 1 178 ? 9.984 -7.658 1.877 1.00 95.44 178 GLY A C 1
ATOM 1283 O O . GLY A 1 178 ? 10.567 -6.884 1.130 1.00 95.44 178 GLY A O 1
ATOM 1284 N N . ILE A 1 179 ? 9.955 -7.474 3.199 1.00 96.62 179 ILE A N 1
ATOM 1285 C CA . ILE A 1 179 ? 10.551 -6.283 3.833 1.00 96.62 179 ILE A CA 1
ATOM 1286 C C . ILE A 1 179 ? 12.066 -6.247 3.603 1.00 96.62 179 ILE A C 1
ATOM 1288 O O . ILE A 1 179 ? 12.606 -5.212 3.229 1.00 96.62 179 ILE A O 1
ATOM 1292 N N . ILE A 1 180 ? 12.764 -7.377 3.741 1.00 96.75 180 ILE A N 1
ATOM 1293 C CA . ILE A 1 180 ? 14.214 -7.433 3.479 1.00 96.75 180 ILE A CA 1
ATOM 1294 C C . ILE A 1 180 ? 14.531 -7.017 2.035 1.00 96.75 180 ILE A C 1
ATOM 1296 O O . ILE A 1 180 ? 15.471 -6.257 1.792 1.00 96.75 180 ILE A O 1
ATOM 1300 N N . VAL A 1 181 ? 13.762 -7.528 1.071 1.00 97.25 181 VAL A N 1
ATOM 1301 C CA . VAL A 1 181 ? 13.945 -7.215 -0.351 1.00 97.25 181 VAL A CA 1
ATOM 1302 C C . VAL A 1 181 ? 13.615 -5.748 -0.638 1.00 97.25 181 VAL A C 1
ATOM 1304 O O . VAL A 1 181 ? 14.392 -5.102 -1.342 1.00 97.25 181 VAL A O 1
ATOM 1307 N N . HIS A 1 182 ? 12.545 -5.209 -0.047 1.00 98.38 182 HIS A N 1
ATOM 1308 C CA . HIS A 1 182 ? 12.181 -3.789 -0.117 1.00 98.38 182 HIS A CA 1
ATOM 1309 C C . HIS A 1 182 ? 13.329 -2.900 0.357 1.00 98.38 182 HIS A C 1
ATOM 1311 O O . HIS A 1 182 ? 13.827 -2.056 -0.387 1.00 98.38 182 HIS A O 1
ATOM 1317 N N . GLU A 1 183 ? 13.829 -3.150 1.566 1.00 97.75 183 GLU A N 1
ATOM 1318 C CA . GLU A 1 183 ? 14.918 -2.365 2.139 1.00 97.75 183 GLU A CA 1
ATOM 1319 C C . GLU A 1 183 ? 16.185 -2.443 1.282 1.00 97.75 183 GLU A C 1
ATOM 1321 O O . GLU A 1 183 ? 16.854 -1.439 1.028 1.00 97.75 183 GLU A O 1
ATOM 1326 N N . TYR A 1 184 ? 16.508 -3.623 0.751 1.00 97.25 184 TYR A N 1
ATOM 1327 C CA . TYR A 1 184 ? 17.630 -3.760 -0.177 1.00 97.25 184 TYR A CA 1
ATOM 1328 C C . TYR A 1 184 ? 17.386 -3.007 -1.498 1.00 97.25 184 TYR A C 1
ATOM 1330 O O . TYR A 1 184 ? 18.327 -2.472 -2.097 1.00 97.25 184 TYR A O 1
ATOM 1338 N N . GLY A 1 185 ? 16.130 -2.923 -1.938 1.00 97.38 185 GLY A N 1
ATOM 1339 C CA . GLY A 1 185 ? 15.674 -2.138 -3.082 1.00 97.38 185 GLY A CA 1
ATOM 1340 C C . GLY A 1 185 ? 16.060 -0.662 -2.988 1.00 97.38 185 GLY A C 1
ATOM 1341 O O . GLY A 1 185 ? 16.497 -0.089 -3.991 1.00 97.38 185 GLY A O 1
ATOM 1342 N N . HIS A 1 186 ? 16.051 -0.069 -1.789 1.00 97.56 186 HIS A N 1
ATOM 1343 C CA . HIS A 1 186 ? 16.569 1.288 -1.581 1.00 97.56 186 HIS A CA 1
ATOM 1344 C C . HIS A 1 186 ? 18.062 1.387 -1.880 1.00 97.56 186 HIS A C 1
ATOM 1346 O O . HIS A 1 186 ? 18.506 2.362 -2.489 1.00 97.56 186 HIS A O 1
ATOM 1352 N N . GLY A 1 187 ? 18.842 0.378 -1.488 1.00 95.62 187 GLY A N 1
ATOM 1353 C CA . GLY A 1 187 ? 20.266 0.304 -1.803 1.00 95.62 187 GLY A CA 1
ATOM 1354 C C . GLY A 1 187 ? 20.523 0.272 -3.309 1.00 95.62 187 GLY A C 1
ATOM 1355 O O . GLY A 1 187 ? 21.404 0.977 -3.803 1.00 95.62 187 GLY A O 1
ATOM 1356 N N . ILE A 1 188 ? 19.729 -0.514 -4.039 1.00 96.00 188 ILE A N 1
ATOM 1357 C CA . ILE A 1 188 ? 19.808 -0.625 -5.499 1.00 96.00 188 ILE A CA 1
ATOM 1358 C C . ILE A 1 188 ? 19.452 0.711 -6.157 1.00 96.00 188 ILE A C 1
ATOM 1360 O O . ILE A 1 188 ? 20.266 1.273 -6.891 1.00 96.00 188 ILE A O 1
ATOM 1364 N N . SER A 1 189 ? 18.264 1.240 -5.879 1.00 97.50 189 SER A N 1
ATOM 1365 C CA . SER A 1 189 ? 17.745 2.422 -6.570 1.00 97.50 189 SER A CA 1
ATOM 1366 C C . SER A 1 189 ? 18.572 3.679 -6.307 1.00 97.50 189 SER A C 1
ATOM 1368 O O . SER A 1 189 ? 18.896 4.400 -7.255 1.00 97.50 189 SER A O 1
ATOM 1370 N N . ASN A 1 190 ? 19.009 3.907 -5.064 1.00 96.62 190 ASN A N 1
ATOM 1371 C CA . ASN A 1 190 ? 19.859 5.053 -4.729 1.00 96.62 190 ASN A CA 1
ATOM 1372 C C . ASN A 1 190 ? 21.242 4.980 -5.390 1.00 96.62 190 ASN A C 1
ATOM 1374 O O . ASN A 1 190 ? 21.800 6.016 -5.733 1.00 96.62 190 ASN A O 1
ATOM 1378 N N . ARG A 1 191 ? 21.821 3.785 -5.569 1.00 95.12 191 ARG A N 1
ATOM 1379 C CA . ARG A 1 191 ? 23.145 3.635 -6.202 1.00 95.12 191 ARG A CA 1
ATOM 1380 C C . ARG A 1 191 ? 23.095 3.731 -7.723 1.00 95.12 191 ARG A C 1
ATOM 1382 O O . ARG A 1 191 ? 24.069 4.178 -8.328 1.00 95.12 191 ARG A O 1
ATOM 1389 N N . LEU A 1 192 ? 22.008 3.273 -8.342 1.00 96.56 192 LEU A N 1
ATOM 1390 C CA . LEU A 1 192 ? 21.857 3.312 -9.796 1.00 96.56 192 LEU A CA 1
ATOM 1391 C C . LEU A 1 192 ? 21.447 4.706 -10.287 1.00 96.56 192 LEU A C 1
ATOM 1393 O O . LEU A 1 192 ? 22.005 5.182 -11.276 1.00 96.56 192 LEU A O 1
ATOM 1397 N N . THR A 1 193 ? 20.547 5.382 -9.569 1.00 97.81 193 THR A N 1
ATOM 1398 C CA . THR A 1 193 ? 20.035 6.704 -9.957 1.00 97.81 193 THR A CA 1
ATOM 1399 C C . THR A 1 193 ? 21.100 7.783 -9.820 1.00 97.81 193 THR A C 1
ATOM 1401 O O . THR A 1 193 ? 21.686 7.952 -8.756 1.00 97.81 193 THR A O 1
ATOM 1404 N N . GLY A 1 194 ? 21.354 8.547 -10.887 1.00 92.88 194 GLY A N 1
ATOM 1405 C CA . GLY A 1 194 ? 22.374 9.606 -10.882 1.00 92.88 194 GLY A CA 1
ATOM 1406 C C . GLY A 1 194 ? 23.825 9.101 -10.794 1.00 92.88 194 GLY A C 1
ATOM 1407 O O . GLY A 1 194 ? 24.762 9.903 -10.823 1.00 92.88 194 GLY A O 1
ATOM 1408 N N . GLY A 1 195 ? 24.019 7.780 -10.751 1.00 91.88 195 GLY A N 1
ATOM 1409 C CA . GLY A 1 195 ? 25.310 7.107 -10.733 1.00 91.88 195 GLY A CA 1
ATOM 1410 C C . GLY A 1 195 ? 25.866 6.799 -9.332 1.00 91.88 195 GLY A C 1
ATOM 1411 O O . GLY A 1 195 ? 25.491 7.413 -8.333 1.00 91.88 195 GLY A O 1
ATOM 1412 N N . PRO A 1 196 ? 26.856 5.891 -9.251 1.00 89.56 196 PRO A N 1
ATOM 1413 C CA . PRO A 1 196 ? 27.295 5.258 -7.999 1.00 89.56 196 PRO A CA 1
ATOM 1414 C C . PRO A 1 196 ? 27.851 6.214 -6.930 1.00 89.56 196 PRO A C 1
ATOM 1416 O O . PRO A 1 196 ? 27.825 5.915 -5.734 1.00 89.56 196 PRO A O 1
ATOM 1419 N N . ALA A 1 197 ? 28.366 7.375 -7.343 1.00 89.81 197 ALA A N 1
ATOM 1420 C CA . ALA A 1 197 ? 28.889 8.396 -6.435 1.00 89.81 197 ALA A CA 1
ATOM 1421 C C . ALA A 1 197 ? 27.795 9.308 -5.838 1.00 89.81 197 ALA A C 1
ATOM 1423 O O . ALA A 1 197 ? 28.089 10.083 -4.929 1.00 89.81 197 ALA A O 1
ATOM 1424 N N . ALA A 1 198 ? 26.555 9.227 -6.332 1.00 87.38 198 ALA A N 1
ATOM 1425 C CA . ALA A 1 198 ? 25.456 10.137 -6.022 1.00 87.38 198 ALA A CA 1
ATOM 1426 C C . ALA A 1 198 ? 24.262 9.410 -5.370 1.00 87.38 198 ALA A C 1
ATOM 1428 O O . ALA A 1 198 ? 23.142 9.464 -5.860 1.00 87.38 198 ALA A O 1
ATOM 1429 N N . ALA A 1 199 ? 24.478 8.791 -4.204 1.00 87.06 199 ALA A N 1
ATOM 1430 C CA . ALA A 1 199 ? 23.452 8.029 -3.472 1.00 87.06 199 ALA A CA 1
ATOM 1431 C C . ALA A 1 199 ? 22.350 8.874 -2.783 1.00 87.06 199 ALA A C 1
ATOM 1433 O O . ALA A 1 199 ? 21.760 8.438 -1.801 1.00 87.06 199 ALA A O 1
ATOM 1434 N N . GLY A 1 200 ? 22.110 10.102 -3.252 1.00 92.50 200 GLY A N 1
ATOM 1435 C CA . GLY A 1 200 ? 21.117 11.038 -2.706 1.00 92.50 200 GLY A CA 1
ATOM 1436 C C . GLY A 1 200 ? 20.179 11.605 -3.769 1.00 92.50 200 GLY A C 1
ATOM 1437 O O . GLY A 1 200 ? 19.631 12.685 -3.580 1.00 92.50 200 GLY A O 1
ATOM 1438 N N . CYS A 1 201 ? 20.047 10.916 -4.904 1.00 96.94 201 CYS A N 1
ATOM 1439 C CA . CYS A 1 201 ? 19.280 11.378 -6.062 1.00 96.94 201 CYS A CA 1
ATOM 1440 C C . CYS A 1 201 ? 17.781 11.063 -6.008 1.00 96.94 201 CYS A C 1
ATOM 1442 O O . CYS A 1 201 ? 17.086 11.306 -6.990 1.00 96.94 201 CYS A O 1
ATOM 1444 N N . LEU A 1 202 ? 17.303 10.513 -4.892 1.00 97.00 202 LEU A N 1
ATOM 1445 C CA . LEU A 1 202 ? 15.913 10.124 -4.656 1.00 97.00 202 LEU A CA 1
ATOM 1446 C C . LEU A 1 202 ? 15.403 10.770 -3.367 1.00 97.00 202 LEU A C 1
ATOM 1448 O O . LEU A 1 202 ? 15.013 10.098 -2.418 1.00 97.00 202 LEU A O 1
ATOM 1452 N N . GLY A 1 203 ? 15.503 12.098 -3.308 1.00 95.00 203 GLY A N 1
ATOM 1453 C CA . GLY A 1 203 ? 15.080 12.896 -2.152 1.00 95.00 203 GLY A CA 1
ATOM 1454 C C . GLY A 1 203 ? 14.011 13.943 -2.467 1.00 95.00 203 GLY A C 1
ATOM 1455 O O . GLY A 1 203 ? 13.604 14.673 -1.566 1.00 95.00 203 GLY A O 1
ATOM 1456 N N . ASN A 1 204 ? 13.600 14.055 -3.731 1.00 95.88 204 ASN A N 1
ATOM 1457 C CA . ASN A 1 204 ? 12.553 14.967 -4.191 1.00 95.88 204 ASN A CA 1
ATOM 1458 C C . ASN A 1 204 ? 11.145 14.393 -3.928 1.00 95.88 204 ASN A C 1
ATOM 1460 O O . ASN A 1 204 ? 11.013 13.234 -3.541 1.00 95.88 204 ASN A O 1
ATOM 1464 N N . LEU A 1 205 ? 10.090 15.197 -4.105 1.00 95.19 205 LEU A N 1
ATOM 1465 C CA . LEU A 1 205 ? 8.723 14.795 -3.734 1.00 95.19 205 LEU A CA 1
ATOM 1466 C C . LEU A 1 205 ? 8.145 13.711 -4.656 1.00 95.19 205 LEU A C 1
ATOM 1468 O O . LEU A 1 205 ? 7.478 12.804 -4.169 1.00 95.19 205 LEU A O 1
ATOM 1472 N N . GLU A 1 206 ? 8.468 13.759 -5.948 1.00 94.94 206 GLU A N 1
ATOM 1473 C CA . GLU A 1 206 ? 8.053 12.758 -6.945 1.00 94.94 206 GLU A CA 1
ATOM 1474 C C . GLU A 1 206 ? 8.991 11.540 -7.048 1.00 94.94 206 GLU A C 1
ATOM 1476 O O . GLU A 1 206 ? 8.889 10.735 -7.976 1.00 94.94 206 GLU A O 1
ATOM 1481 N N . GLN A 1 207 ? 9.952 11.390 -6.132 1.00 95.00 207 GLN A N 1
ATOM 1482 C CA . GLN A 1 207 ? 10.921 10.298 -6.215 1.00 95.00 207 GLN A CA 1
ATOM 1483 C C . GLN A 1 207 ? 10.232 8.921 -6.171 1.00 95.00 207 GLN A C 1
ATOM 1485 O O . GLN A 1 207 ? 9.253 8.708 -5.457 1.00 95.00 207 GLN A O 1
ATOM 1490 N N . MET A 1 208 ? 10.795 7.954 -6.895 1.00 98.06 208 MET A N 1
ATOM 1491 C CA . MET A 1 208 ? 10.195 6.627 -7.096 1.00 98.06 208 MET A CA 1
ATOM 1492 C C . MET A 1 208 ? 10.845 5.521 -6.236 1.00 98.06 208 MET A C 1
ATOM 1494 O O . MET A 1 208 ? 10.581 4.337 -6.439 1.00 98.06 208 MET A O 1
ATOM 1498 N N . GLY A 1 209 ? 11.679 5.895 -5.255 1.00 98.06 209 GLY A N 1
ATOM 1499 C CA . GLY A 1 209 ? 12.452 5.019 -4.360 1.00 98.06 209 GLY A CA 1
ATOM 1500 C C . GLY A 1 209 ? 11.650 3.881 -3.748 1.00 98.06 209 GLY A C 1
ATOM 1501 O O . GLY A 1 209 ? 12.015 2.719 -3.895 1.00 98.06 209 GLY A O 1
ATOM 1502 N N . GLU A 1 210 ? 10.539 4.227 -3.099 1.00 98.38 210 GLU A N 1
ATOM 1503 C CA . GLU A 1 210 ? 9.621 3.269 -2.473 1.00 98.38 210 GLU A CA 1
ATOM 1504 C C . GLU A 1 210 ? 9.002 2.320 -3.504 1.00 98.38 210 GLU A C 1
ATOM 1506 O O . GLU A 1 210 ? 8.878 1.126 -3.254 1.00 98.38 210 GLU A O 1
ATOM 1511 N N . GLY A 1 211 ? 8.686 2.827 -4.699 1.00 98.62 211 GLY A N 1
ATOM 1512 C CA . GLY A 1 211 ? 8.091 2.024 -5.760 1.00 98.62 211 GLY A CA 1
ATOM 1513 C C . GLY A 1 211 ? 9.070 1.027 -6.376 1.00 98.62 211 GLY A C 1
ATOM 1514 O O . GLY A 1 211 ? 8.701 -0.117 -6.622 1.00 98.62 211 GLY A O 1
ATOM 1515 N N . TRP A 1 212 ? 10.338 1.405 -6.580 1.00 98.56 212 TRP A N 1
ATOM 1516 C CA . TRP A 1 212 ? 11.352 0.424 -6.988 1.00 98.56 212 TRP A CA 1
ATOM 1517 C C . TRP A 1 212 ? 11.608 -0.628 -5.916 1.00 98.56 212 TRP A C 1
ATOM 1519 O O . TRP A 1 212 ? 11.948 -1.755 -6.260 1.00 98.56 212 TRP A O 1
ATOM 1529 N N . SER A 1 213 ? 11.469 -0.286 -4.638 1.00 98.69 213 SER A N 1
ATOM 1530 C CA . SER A 1 213 ? 11.621 -1.244 -3.547 1.00 98.69 213 SER A CA 1
ATOM 1531 C C . SER A 1 213 ? 10.454 -2.238 -3.492 1.00 98.69 213 SER A C 1
ATOM 1533 O O . SER A 1 213 ? 10.695 -3.449 -3.479 1.00 98.69 213 SER A O 1
ATOM 1535 N N . ASP A 1 214 ? 9.206 -1.765 -3.591 1.00 98.75 214 ASP A N 1
ATOM 1536 C CA . ASP A 1 214 ? 8.026 -2.639 -3.667 1.00 98.75 214 ASP A CA 1
ATOM 1537 C C . ASP A 1 214 ? 8.052 -3.516 -4.932 1.00 98.75 214 ASP A C 1
ATOM 1539 O O . ASP A 1 214 ? 7.683 -4.691 -4.887 1.00 98.75 214 ASP A O 1
ATOM 1543 N N . TRP A 1 215 ? 8.557 -2.988 -6.053 1.00 98.25 215 TRP A N 1
ATOM 1544 C CA . TRP A 1 215 ? 8.772 -3.748 -7.288 1.00 98.25 215 TRP A CA 1
ATOM 1545 C C . TRP A 1 215 ? 9.636 -4.989 -7.060 1.00 98.25 215 TRP A C 1
ATOM 1547 O O . TRP A 1 215 ? 9.282 -6.087 -7.499 1.00 98.25 215 TRP A O 1
ATOM 1557 N N . GLN A 1 216 ? 10.757 -4.835 -6.345 1.00 98.06 216 GLN A N 1
ATOM 1558 C CA . GLN A 1 216 ? 11.621 -5.968 -6.025 1.00 98.06 216 GLN A CA 1
ATOM 1559 C C . GLN A 1 216 ? 10.854 -6.986 -5.178 1.00 98.06 216 GLN A C 1
ATOM 1561 O O . GLN A 1 216 ? 10.875 -8.179 -5.476 1.00 98.06 216 GLN A O 1
ATOM 1566 N N . THR A 1 217 ? 10.117 -6.534 -4.164 1.00 97.06 217 THR A N 1
ATOM 1567 C CA . THR A 1 217 ? 9.300 -7.415 -3.321 1.00 97.06 217 THR A CA 1
ATOM 1568 C C . THR A 1 217 ? 8.323 -8.248 -4.147 1.00 97.06 217 THR A C 1
ATOM 1570 O O . THR A 1 217 ? 8.286 -9.476 -4.011 1.00 97.06 217 THR A O 1
ATOM 1573 N N . LEU A 1 218 ? 7.569 -7.613 -5.046 1.00 97.44 218 LEU A N 1
ATOM 1574 C CA . LEU A 1 218 ? 6.622 -8.312 -5.910 1.00 97.44 218 LEU A CA 1
ATOM 1575 C C . LEU A 1 218 ? 7.328 -9.293 -6.843 1.00 97.44 218 LEU A C 1
ATOM 1577 O O . LEU A 1 218 ? 6.911 -10.448 -6.931 1.00 97.44 218 LEU A O 1
ATOM 1581 N N . PHE A 1 219 ? 8.418 -8.883 -7.493 1.00 97.25 219 PHE A N 1
ATOM 1582 C CA . PHE A 1 219 ? 9.169 -9.755 -8.394 1.00 97.25 219 PHE A CA 1
ATOM 1583 C C . PHE A 1 219 ? 9.638 -11.039 -7.693 1.00 97.25 219 PHE A C 1
ATOM 1585 O O . PHE A 1 219 ? 9.414 -12.136 -8.202 1.00 97.25 219 PHE A O 1
ATOM 1592 N N . TYR A 1 220 ? 10.237 -10.917 -6.504 1.00 94.06 220 TYR A N 1
ATOM 1593 C CA . TYR A 1 220 ? 10.802 -12.052 -5.762 1.00 94.06 220 TYR A CA 1
ATOM 1594 C C . TYR A 1 220 ? 9.749 -12.972 -5.138 1.00 94.06 220 TYR A C 1
ATOM 1596 O O . TYR A 1 220 ? 10.041 -14.134 -4.852 1.00 94.06 220 TYR A O 1
ATOM 1604 N N . THR A 1 221 ? 8.535 -12.471 -4.919 1.00 93.25 221 THR A N 1
ATOM 1605 C CA . THR A 1 221 ? 7.435 -13.242 -4.319 1.00 93.25 221 THR A CA 1
ATOM 1606 C C . THR A 1 221 ? 6.450 -13.787 -5.355 1.00 93.25 221 THR A C 1
ATOM 1608 O O . THR A 1 221 ? 5.511 -14.492 -4.994 1.00 93.25 221 THR A O 1
ATOM 1611 N N . THR A 1 222 ? 6.661 -13.505 -6.644 1.00 94.88 222 THR A N 1
ATOM 1612 C CA . THR A 1 222 ? 5.802 -13.970 -7.743 1.00 94.88 222 THR A CA 1
ATOM 1613 C C . THR A 1 222 ? 6.303 -15.279 -8.340 1.00 94.88 222 THR A C 1
ATOM 1615 O O . THR A 1 222 ? 7.499 -15.485 -8.543 1.00 94.88 222 THR A O 1
ATOM 1618 N N . ASN A 1 223 ? 5.373 -16.176 -8.653 1.00 94.31 223 ASN A N 1
ATOM 1619 C CA . ASN A 1 223 ? 5.639 -17.452 -9.307 1.00 94.31 223 ASN A CA 1
ATOM 1620 C C . ASN A 1 223 ? 4.673 -17.690 -10.481 1.00 94.31 223 ASN A C 1
ATOM 1622 O O . ASN A 1 223 ? 3.710 -16.952 -10.667 1.00 94.31 223 ASN A O 1
ATOM 1626 N N . ALA A 1 224 ? 4.906 -18.753 -11.258 1.00 95.38 224 ALA A N 1
ATOM 1627 C CA . ALA A 1 224 ? 4.111 -19.075 -12.448 1.00 95.38 224 ALA A CA 1
ATOM 1628 C C . ALA A 1 224 ? 2.624 -19.397 -12.181 1.00 95.38 224 ALA A C 1
ATOM 1630 O O . ALA A 1 224 ? 1.866 -19.558 -13.134 1.00 95.38 224 ALA A O 1
ATOM 1631 N N . GLY A 1 225 ? 2.218 -19.572 -10.920 1.00 95.81 225 GLY A N 1
ATOM 1632 C CA . GLY A 1 225 ? 0.821 -19.749 -10.527 1.00 95.81 225 GLY A CA 1
ATOM 1633 C C . GLY A 1 225 ? 0.074 -18.441 -10.268 1.00 95.81 225 GLY A C 1
ATOM 1634 O O . GLY A 1 225 ? -1.146 -18.487 -10.139 1.00 95.81 225 GLY A O 1
ATOM 1635 N N . ASN A 1 226 ? 0.779 -17.309 -10.186 1.00 96.31 226 ASN A N 1
ATOM 1636 C CA . ASN A 1 226 ? 0.158 -16.001 -10.013 1.00 96.31 226 ASN A CA 1
ATOM 1637 C C . ASN A 1 226 ? -0.362 -15.442 -11.344 1.00 96.31 226 ASN A C 1
ATOM 1639 O O . ASN A 1 226 ? 0.063 -15.871 -12.419 1.00 96.31 226 ASN A O 1
ATOM 1643 N N . THR A 1 227 ? -1.252 -14.455 -11.259 1.00 96.81 227 THR A N 1
ATOM 1644 C CA . THR A 1 227 ? -1.786 -13.715 -12.419 1.00 96.81 227 THR A CA 1
ATOM 1645 C C . THR A 1 227 ? -1.658 -12.210 -12.213 1.00 96.81 227 THR A C 1
ATOM 1647 O O . THR A 1 227 ? -1.406 -11.762 -11.093 1.00 96.81 227 THR A O 1
ATOM 1650 N N . GLY A 1 228 ? -1.821 -11.428 -13.282 1.00 96.44 228 GLY A N 1
ATOM 1651 C CA . GLY A 1 228 ? -1.740 -9.972 -13.200 1.00 96.44 228 GLY A CA 1
ATOM 1652 C C . GLY A 1 228 ? -2.854 -9.350 -12.376 1.00 96.44 228 GLY A C 1
ATOM 1653 O O . GLY A 1 228 ? -2.630 -8.357 -11.686 1.00 96.44 228 GLY A O 1
ATOM 1654 N N . GLU A 1 229 ? -4.053 -9.913 -12.446 1.00 97.62 229 GLU A N 1
ATOM 1655 C CA . GLU A 1 229 ? -5.253 -9.413 -11.777 1.00 97.62 229 GLU A CA 1
ATOM 1656 C C . GLU A 1 229 ? -5.303 -9.798 -10.291 1.00 97.62 229 GLU A C 1
ATOM 1658 O O . GLU A 1 229 ? -6.049 -9.196 -9.516 1.00 97.62 229 GLU A O 1
ATOM 1663 N N . GLU A 1 230 ? -4.496 -10.776 -9.873 1.00 97.31 230 GLU A N 1
ATOM 1664 C CA . GLU A 1 230 ? -4.411 -11.213 -8.481 1.00 97.31 230 GLU A CA 1
ATOM 1665 C C . GLU A 1 230 ? -3.991 -10.050 -7.561 1.00 97.31 230 GLU A C 1
ATOM 1667 O O . GLU A 1 230 ? -2.953 -9.431 -7.811 1.00 97.31 230 GLU A O 1
ATOM 1672 N N . PRO A 1 231 ? -4.746 -9.755 -6.484 1.00 96.94 231 PRO A N 1
ATOM 1673 C CA . PRO A 1 231 ? -4.350 -8.759 -5.493 1.00 96.94 231 PRO A CA 1
ATOM 1674 C C . PRO A 1 231 ? -3.061 -9.169 -4.772 1.00 96.94 231 PRO A C 1
ATOM 1676 O O . PRO A 1 231 ? -2.954 -10.276 -4.242 1.00 96.94 231 PRO A O 1
ATOM 1679 N N . ARG A 1 232 ? -2.072 -8.270 -4.730 1.00 96.56 232 ARG A N 1
ATOM 1680 C CA . ARG A 1 232 ? -0.777 -8.509 -4.076 1.00 96.56 232 ARG A CA 1
ATOM 1681 C C . ARG A 1 232 ? -0.459 -7.419 -3.058 1.00 96.56 232 ARG A C 1
ATOM 1683 O O . ARG A 1 232 ? 0.083 -6.370 -3.410 1.00 96.56 232 ARG A O 1
ATOM 1690 N N . GLY A 1 233 ? -0.778 -7.686 -1.794 1.00 94.88 233 GLY A N 1
ATOM 1691 C CA . GLY A 1 233 ? -0.351 -6.862 -0.665 1.00 94.88 233 GLY A CA 1
ATOM 1692 C C . GLY A 1 233 ? 1.145 -7.003 -0.362 1.00 94.88 233 GLY A C 1
ATOM 1693 O O . GLY A 1 233 ? 1.787 -7.999 -0.711 1.00 94.88 233 GLY A O 1
ATOM 1694 N N . VAL A 1 234 ? 1.710 -6.002 0.317 1.00 95.25 234 VAL A N 1
ATOM 1695 C CA . VAL A 1 234 ? 3.093 -6.016 0.831 1.00 95.25 234 VAL A CA 1
ATOM 1696 C C . VAL A 1 234 ? 3.102 -5.780 2.342 1.00 95.25 234 VAL A C 1
ATOM 1698 O O . VAL A 1 234 ? 2.304 -4.999 2.860 1.00 95.25 234 VAL A O 1
ATOM 1701 N N . GLY A 1 235 ? 3.998 -6.465 3.061 1.00 93.69 235 GLY A N 1
ATOM 1702 C CA . GLY A 1 235 ? 4.141 -6.338 4.518 1.00 93.69 235 GLY A CA 1
ATOM 1703 C C . GLY A 1 235 ? 3.032 -7.001 5.346 1.00 93.69 235 GLY A C 1
ATOM 1704 O O . GLY A 1 235 ? 2.941 -6.742 6.545 1.00 93.69 235 GLY A O 1
ATOM 1705 N N . THR A 1 236 ? 2.207 -7.862 4.741 1.00 92.88 236 THR A N 1
ATOM 1706 C CA . THR A 1 236 ? 1.057 -8.522 5.393 1.00 92.88 236 THR A CA 1
ATOM 1707 C C . THR A 1 236 ? 1.471 -9.303 6.646 1.00 92.88 236 THR A C 1
ATOM 1709 O O . THR A 1 236 ? 0.827 -9.222 7.697 1.00 92.88 236 THR A O 1
ATOM 1712 N N . TYR A 1 237 ? 2.620 -9.992 6.600 1.00 93.69 237 TYR A N 1
ATOM 1713 C CA . TYR A 1 237 ? 3.162 -10.678 7.770 1.00 93.69 237 TYR A CA 1
ATOM 1714 C C . TYR A 1 237 ? 3.459 -9.691 8.904 1.00 93.69 237 TYR A C 1
ATOM 1716 O O . TYR A 1 237 ? 3.039 -9.931 10.033 1.00 93.69 237 TYR A O 1
ATOM 1724 N N . ALA A 1 238 ? 4.141 -8.582 8.646 1.00 92.38 238 ALA A N 1
ATOM 1725 C CA . ALA A 1 238 ? 4.505 -7.638 9.699 1.00 92.38 238 ALA A CA 1
ATOM 1726 C C . ALA A 1 238 ? 3.290 -7.034 10.429 1.00 92.38 238 ALA A C 1
ATOM 1728 O O . ALA A 1 238 ? 3.362 -6.795 11.634 1.00 92.38 238 ALA A O 1
ATOM 1729 N N . ILE A 1 239 ? 2.161 -6.865 9.735 1.00 88.81 239 ILE A N 1
ATOM 1730 C CA . ILE A 1 239 ? 0.938 -6.261 10.290 1.00 88.81 239 ILE A CA 1
ATOM 1731 C C . ILE A 1 239 ? -0.146 -7.274 10.687 1.00 88.81 239 ILE A C 1
ATOM 1733 O O . ILE A 1 239 ? -1.279 -6.892 10.964 1.00 88.81 239 ILE A O 1
ATOM 1737 N N . PHE A 1 240 ? 0.218 -8.553 10.810 1.00 89.00 240 PHE A N 1
ATOM 1738 C CA . PHE A 1 240 ? -0.670 -9.618 11.296 1.00 89.00 240 PHE A CA 1
ATOM 1739 C C . PHE A 1 240 ? -1.857 -9.948 10.386 1.00 89.00 240 PHE A C 1
ATOM 1741 O O . PHE A 1 240 ? -2.851 -10.506 10.848 1.00 89.00 240 PHE A O 1
ATOM 1748 N N . GLU A 1 241 ? -1.712 -9.700 9.092 1.00 88.00 241 GLU A N 1
ATOM 1749 C CA . GLU A 1 241 ? -2.674 -10.122 8.082 1.00 88.00 241 GLU A CA 1
ATOM 1750 C C . GLU A 1 241 ? -2.442 -11.568 7.606 1.00 88.00 241 GLU A C 1
ATOM 1752 O O . GLU A 1 241 ? -1.353 -12.137 7.798 1.00 88.00 241 GLU A O 1
ATOM 1757 N N . PRO A 1 242 ? -3.463 -12.182 6.976 1.00 88.50 242 PRO A N 1
ATOM 1758 C CA . PRO A 1 242 ? -3.302 -13.334 6.094 1.00 88.50 242 PRO A CA 1
ATOM 1759 C C . PRO A 1 242 ? -2.330 -13.068 4.932 1.00 88.50 242 PRO A C 1
ATOM 1761 O O . PRO A 1 242 ? -2.000 -11.929 4.614 1.00 88.50 242 PRO A O 1
ATOM 1764 N N . ILE A 1 243 ? -1.881 -14.135 4.265 1.00 87.81 243 ILE A N 1
ATOM 1765 C CA . ILE A 1 243 ? -0.940 -14.033 3.131 1.00 87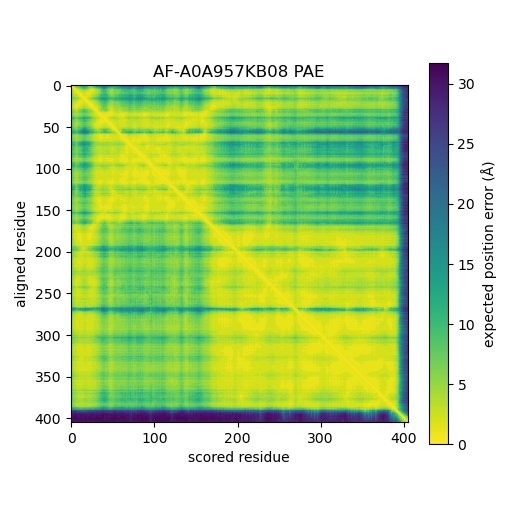.81 243 ILE A CA 1
ATOM 1766 C C . ILE A 1 243 ? -1.516 -13.273 1.926 1.00 87.81 243 ILE A C 1
ATOM 1768 O O . ILE A 1 243 ? -0.750 -12.751 1.124 1.00 87.81 243 ILE A O 1
ATOM 1772 N N . ASP A 1 244 ? -2.839 -13.234 1.819 1.00 88.31 244 ASP A N 1
ATOM 1773 C CA . ASP A 1 244 ? -3.655 -12.577 0.799 1.00 88.31 244 ASP A CA 1
ATOM 1774 C C . ASP A 1 244 ? -4.315 -11.285 1.316 1.00 88.31 244 ASP A C 1
ATOM 1776 O O . ASP A 1 244 ? -5.229 -10.770 0.680 1.00 88.31 244 ASP A O 1
ATOM 1780 N N . GLY A 1 245 ? -3.864 -10.768 2.467 1.00 89.31 245 GLY A N 1
ATOM 1781 C CA . GLY A 1 245 ? -4.300 -9.476 2.995 1.00 89.31 245 GLY A CA 1
ATOM 1782 C C . GLY A 1 245 ? -3.838 -8.287 2.149 1.00 89.31 245 GLY A C 1
ATOM 1783 O O . GLY A 1 245 ? -2.958 -8.410 1.288 1.00 89.31 245 GLY A O 1
ATOM 1784 N N . ASP A 1 246 ? -4.426 -7.122 2.418 1.00 90.31 246 ASP A N 1
ATOM 1785 C CA . ASP A 1 246 ? -4.237 -5.931 1.590 1.00 90.31 246 ASP A CA 1
ATOM 1786 C C . ASP A 1 246 ? -2.835 -5.311 1.715 1.00 90.31 246 ASP A C 1
ATOM 1788 O O . ASP A 1 246 ? -2.299 -4.723 0.767 1.00 90.31 246 ASP A O 1
ATOM 1792 N N . GLY A 1 247 ? -2.194 -5.485 2.869 1.00 92.06 247 GLY A N 1
ATOM 1793 C CA . GLY A 1 247 ? -0.885 -4.936 3.181 1.00 92.06 247 GLY A CA 1
ATOM 1794 C C . GLY A 1 247 ? -0.918 -3.456 3.566 1.00 92.06 247 GLY A C 1
ATOM 1795 O O . GLY A 1 247 ? -1.919 -2.904 4.012 1.00 92.06 247 GLY A O 1
ATOM 1796 N N . ILE A 1 248 ? 0.237 -2.797 3.442 1.00 90.38 248 ILE A N 1
ATOM 1797 C CA . ILE A 1 248 ? 0.461 -1.440 3.983 1.00 90.38 248 ILE A CA 1
ATOM 1798 C C . ILE A 1 248 ? 0.341 -0.303 2.955 1.00 90.38 248 ILE A C 1
ATOM 1800 O O . ILE A 1 248 ? 0.707 0.839 3.249 1.00 90.38 248 ILE A O 1
ATOM 1804 N N . ARG A 1 249 ? -0.089 -0.599 1.728 1.00 94.12 249 ARG A N 1
ATOM 1805 C CA . ARG A 1 249 ? -0.247 0.392 0.649 1.00 94.12 249 ARG A CA 1
ATOM 1806 C C . ARG A 1 249 ? -1.728 0.768 0.494 1.00 94.12 249 ARG A C 1
ATOM 1808 O O . ARG A 1 249 ? -2.572 0.060 1.028 1.00 94.12 249 ARG A O 1
ATOM 1815 N N . PRO A 1 250 ? -2.064 1.875 -0.201 1.00 91.25 250 PRO A N 1
ATOM 1816 C CA . PRO A 1 250 ? -3.457 2.308 -0.359 1.00 91.25 250 PRO A CA 1
ATOM 1817 C C . PRO A 1 250 ? -4.394 1.254 -0.963 1.00 91.25 250 PRO A C 1
ATOM 1819 O O . PRO A 1 250 ? -5.575 1.249 -0.637 1.00 91.25 250 PRO A O 1
ATOM 1822 N N . ALA A 1 251 ? -3.870 0.379 -1.823 1.00 93.06 251 ALA A N 1
ATOM 1823 C CA . ALA A 1 251 ? -4.534 -0.838 -2.270 1.00 93.06 251 ALA A CA 1
ATOM 1824 C C . ALA A 1 251 ? -3.480 -1.910 -2.619 1.00 93.06 251 ALA A C 1
ATOM 1826 O O . ALA A 1 251 ? -2.311 -1.560 -2.843 1.00 93.06 251 ALA A O 1
ATOM 1827 N N . PRO A 1 252 ? -3.865 -3.194 -2.723 1.00 96.69 252 PRO A N 1
ATOM 1828 C CA . PRO A 1 252 ? -2.986 -4.245 -3.233 1.00 96.69 252 PRO A CA 1
ATOM 1829 C C . PRO A 1 252 ? -2.510 -3.938 -4.656 1.00 96.69 252 PRO A C 1
ATOM 1831 O O . PRO A 1 252 ? -3.234 -3.332 -5.447 1.00 96.69 252 PRO A O 1
ATOM 1834 N N . TYR A 1 253 ? -1.319 -4.396 -5.039 1.00 98.56 253 TYR A N 1
ATOM 1835 C CA . TYR A 1 253 ? -0.890 -4.313 -6.436 1.00 98.56 253 TYR A CA 1
ATOM 1836 C C . TYR A 1 253 ? -1.674 -5.300 -7.297 1.00 98.56 253 TYR A C 1
ATOM 1838 O O . TYR A 1 253 ? -1.778 -6.474 -6.954 1.00 98.56 253 TYR A O 1
ATOM 1846 N N . SER A 1 254 ? -2.231 -4.820 -8.406 1.00 98.69 254 SER A N 1
ATOM 1847 C CA . SER A 1 254 ? -2.982 -5.616 -9.373 1.00 98.69 254 SER A CA 1
ATOM 1848 C C . SER A 1 254 ? -3.080 -4.844 -10.689 1.00 98.69 254 SER A C 1
ATOM 1850 O O . SER A 1 254 ? -3.098 -3.612 -10.685 1.00 98.69 254 SER A O 1
ATOM 1852 N N . THR A 1 255 ? -3.142 -5.565 -11.804 1.00 98.44 255 THR A N 1
ATOM 1853 C CA . THR A 1 255 ? -3.478 -5.005 -13.126 1.00 98.44 255 THR A CA 1
ATOM 1854 C C . THR A 1 255 ? -4.983 -4.740 -13.282 1.00 98.44 255 THR A C 1
ATOM 1856 O O . THR A 1 255 ? -5.395 -4.021 -14.191 1.00 98.44 255 THR A O 1
ATOM 1859 N N . ASP A 1 256 ? -5.818 -5.272 -12.380 1.00 98.31 256 ASP A N 1
ATOM 1860 C CA . ASP A 1 256 ? -7.243 -4.954 -12.318 1.00 98.31 256 ASP A CA 1
ATOM 1861 C C . ASP A 1 256 ? -7.441 -3.574 -11.671 1.00 98.31 256 ASP A C 1
ATOM 1863 O O . ASP A 1 256 ? -7.223 -3.389 -10.471 1.00 98.31 256 ASP A O 1
ATOM 1867 N N . MET A 1 257 ? -7.905 -2.604 -12.462 1.00 97.00 257 MET A N 1
ATOM 1868 C CA . MET A 1 257 ? -8.192 -1.238 -12.005 1.00 97.00 257 MET A CA 1
ATOM 1869 C C . MET A 1 257 ? -9.329 -1.158 -10.972 1.00 97.00 257 MET A C 1
ATOM 1871 O O . MET A 1 257 ? -9.471 -0.135 -10.304 1.00 97.00 257 MET A O 1
ATOM 1875 N N . GLY A 1 258 ? -10.143 -2.210 -10.827 1.00 95.75 258 GLY A N 1
ATOM 1876 C CA . GLY A 1 258 ? -11.122 -2.336 -9.746 1.00 95.75 258 GLY A CA 1
ATOM 1877 C C . GLY A 1 258 ? -10.495 -2.688 -8.393 1.00 95.75 258 GLY A C 1
ATOM 1878 O O . GLY A 1 258 ? -11.073 -2.355 -7.362 1.00 95.75 258 GLY A O 1
ATOM 1879 N N . VAL A 1 259 ? -9.317 -3.322 -8.397 1.00 96.06 259 VAL A N 1
ATOM 1880 C CA . VAL A 1 259 ? -8.526 -3.637 -7.194 1.00 96.06 259 VAL A CA 1
ATOM 1881 C C . VAL A 1 259 ? -7.510 -2.530 -6.924 1.00 96.06 259 VAL A C 1
ATOM 1883 O O . VAL A 1 259 ? -7.417 -2.034 -5.805 1.00 96.06 259 VAL A O 1
ATOM 1886 N N . ASN A 1 260 ? -6.766 -2.116 -7.950 1.00 97.81 260 ASN A N 1
ATOM 1887 C CA . ASN A 1 260 ? -5.765 -1.060 -7.866 1.00 97.81 260 ASN A CA 1
ATOM 1888 C C . ASN A 1 260 ? -6.091 0.076 -8.850 1.00 97.81 260 ASN A C 1
ATOM 1890 O O . ASN A 1 260 ? -5.627 0.049 -9.997 1.00 97.81 260 ASN A O 1
ATOM 1894 N N . PRO A 1 261 ? -6.821 1.113 -8.405 1.00 96.31 261 PRO A N 1
ATOM 1895 C CA . PRO A 1 261 ? -7.223 2.221 -9.263 1.00 96.31 261 PRO A CA 1
ATOM 1896 C C . PRO A 1 261 ? -6.118 3.266 -9.493 1.00 96.31 261 PRO A C 1
ATOM 1898 O O . PRO A 1 261 ? -6.416 4.327 -10.038 1.00 96.31 261 PRO A O 1
ATOM 1901 N N . ALA A 1 262 ? -4.869 3.028 -9.070 1.00 97.31 262 ALA A N 1
ATOM 1902 C CA . ALA A 1 262 ? -3.818 4.042 -9.105 1.00 97.31 262 ALA A CA 1
ATOM 1903 C C . ALA A 1 262 ? -3.543 4.579 -10.517 1.00 97.31 262 ALA A C 1
ATOM 1905 O O . ALA A 1 262 ? -3.210 3.813 -11.429 1.00 97.31 262 ALA A O 1
ATOM 1906 N N . THR A 1 263 ? -3.610 5.906 -10.660 1.00 97.75 263 THR A N 1
ATOM 1907 C CA . THR A 1 263 ? -3.157 6.661 -11.838 1.00 97.75 263 THR A CA 1
ATOM 1908 C C . THR A 1 263 ? -2.214 7.783 -11.421 1.00 97.75 263 THR A C 1
ATOM 1910 O O . THR A 1 263 ? -2.133 8.147 -10.245 1.00 97.75 263 THR A O 1
ATOM 1913 N N . TYR A 1 264 ? -1.499 8.352 -12.390 1.00 97.25 264 TYR A N 1
ATOM 1914 C CA . TYR A 1 264 ? -0.580 9.460 -12.158 1.00 97.25 264 TYR A CA 1
ATOM 1915 C C . TYR A 1 264 ? -1.279 10.698 -11.583 1.00 97.25 264 TYR A C 1
ATOM 1917 O O . TYR A 1 264 ? -0.696 11.376 -10.743 1.00 97.25 264 TYR A O 1
ATOM 1925 N N . GLY A 1 265 ? -2.550 10.937 -11.928 1.00 94.69 265 GLY A N 1
ATOM 1926 C CA . GLY A 1 265 ? -3.346 12.019 -11.348 1.00 94.69 265 GLY A CA 1
ATOM 1927 C C . GLY A 1 265 ? -3.482 11.967 -9.821 1.00 94.69 265 GLY A C 1
ATOM 1928 O O . GLY A 1 265 ? -3.713 13.000 -9.206 1.00 94.69 265 GLY A O 1
ATOM 1929 N N . MET A 1 266 ? -3.270 10.810 -9.178 1.00 94.06 266 MET A N 1
ATOM 1930 C CA . MET A 1 266 ? -3.261 10.720 -7.710 1.00 94.06 266 MET A CA 1
ATOM 1931 C C . MET A 1 266 ? -2.059 11.422 -7.059 1.00 94.06 266 MET A C 1
ATOM 1933 O O . MET A 1 266 ? -2.089 11.692 -5.860 1.00 94.06 266 MET A O 1
ATOM 1937 N N . VAL A 1 267 ? -0.999 11.722 -7.817 1.00 91.88 267 VAL A N 1
ATOM 1938 C CA . VAL A 1 267 ? 0.126 12.530 -7.322 1.00 91.88 267 VAL A CA 1
ATOM 1939 C C . VAL A 1 267 ? -0.316 13.988 -7.081 1.00 91.88 267 VAL A C 1
ATOM 1941 O O . VAL A 1 267 ? 0.075 14.582 -6.076 1.00 91.88 267 VAL A O 1
ATOM 1944 N N . ASP A 1 268 ? -1.230 14.507 -7.911 1.00 85.12 268 ASP A N 1
ATOM 1945 C CA . ASP A 1 268 ? -1.863 15.838 -7.805 1.00 85.12 268 ASP A CA 1
ATOM 1946 C C . ASP A 1 268 ? -3.081 15.860 -6.846 1.00 85.12 268 ASP A C 1
ATOM 1948 O O . ASP A 1 268 ? -3.874 16.797 -6.818 1.00 85.12 268 ASP A O 1
ATOM 1952 N N . ASP A 1 269 ? -3.268 14.851 -5.989 1.00 78.88 269 ASP A N 1
ATOM 1953 C CA . ASP A 1 269 ? -4.461 14.751 -5.124 1.00 78.88 269 ASP A CA 1
ATOM 1954 C C . ASP A 1 269 ? -4.414 15.678 -3.885 1.00 78.88 269 ASP A C 1
ATOM 1956 O O . ASP A 1 269 ? -4.763 15.303 -2.764 1.00 78.88 269 ASP A O 1
ATOM 1960 N N . GLY A 1 270 ? -3.881 16.895 -4.033 1.00 73.88 270 GLY A N 1
ATOM 1961 C CA . GLY A 1 270 ? -3.868 17.919 -2.981 1.00 73.88 270 GLY A CA 1
ATOM 1962 C C . GLY A 1 270 ? -3.147 17.512 -1.688 1.00 73.88 270 GLY A C 1
ATOM 1963 O O . GLY A 1 270 ? -3.426 18.071 -0.625 1.00 73.88 270 GLY A O 1
ATOM 1964 N N . GLY A 1 271 ? -2.232 16.539 -1.762 1.00 72.56 271 GLY A N 1
ATOM 1965 C CA . GLY A 1 271 ? -1.498 15.993 -0.617 1.00 72.56 271 GLY A CA 1
ATOM 1966 C C . GLY A 1 271 ? -2.197 14.846 0.123 1.00 72.56 271 GLY A C 1
ATOM 1967 O O . GLY A 1 271 ? -1.746 14.479 1.209 1.00 72.56 271 GLY A O 1
ATOM 1968 N N . ALA A 1 272 ? -3.274 14.274 -0.426 1.00 77.50 272 ALA A N 1
ATOM 1969 C CA . ALA A 1 272 ? -3.913 13.082 0.135 1.00 77.50 272 ALA A CA 1
ATOM 1970 C C . ALA A 1 272 ? -3.020 11.833 0.032 1.00 77.50 272 ALA A C 1
ATOM 1972 O O . ALA A 1 272 ? -3.051 10.967 0.913 1.00 77.50 272 ALA A O 1
ATOM 1973 N N . ILE A 1 273 ? -2.184 11.753 -1.008 1.00 85.38 273 ILE A N 1
ATOM 1974 C CA . ILE A 1 273 ? -1.210 10.678 -1.161 1.00 85.38 273 ILE A CA 1
ATOM 1975 C C . ILE A 1 273 ? 0.011 10.911 -0.260 1.00 85.38 273 ILE A C 1
ATOM 1977 O O . ILE A 1 273 ? 0.579 12.002 -0.193 1.00 85.38 273 ILE A O 1
ATOM 1981 N N . SER A 1 274 ? 0.436 9.872 0.462 1.00 90.44 274 SER A N 1
ATOM 1982 C CA . SER A 1 274 ? 1.599 9.986 1.346 1.00 90.44 274 SER A CA 1
ATOM 1983 C C . SER A 1 274 ? 2.911 10.064 0.557 1.00 90.44 274 SER A C 1
ATOM 1985 O O . SER A 1 274 ? 3.123 9.326 -0.404 1.00 90.44 274 SER A O 1
ATOM 1987 N N . VAL A 1 275 ? 3.837 10.908 1.010 1.00 91.69 275 VAL A N 1
ATOM 1988 C CA . VAL A 1 275 ? 5.203 10.986 0.475 1.00 91.69 275 VAL A CA 1
ATOM 1989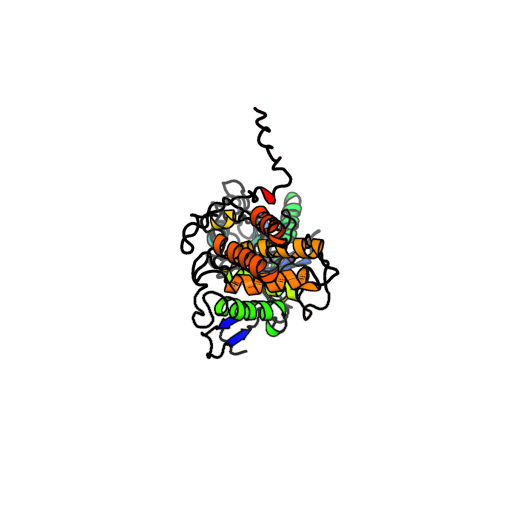 C C . VAL A 1 275 ? 6.167 10.394 1.505 1.00 91.69 275 VAL A C 1
ATOM 1991 O O . VAL A 1 275 ? 6.096 10.777 2.675 1.00 91.69 275 VAL A O 1
ATOM 1994 N N . PRO A 1 276 ? 7.080 9.489 1.118 1.00 95.06 276 PRO A N 1
ATOM 1995 C CA . PRO A 1 276 ? 7.285 8.962 -0.236 1.00 95.06 276 PRO A CA 1
ATOM 1996 C C . PRO A 1 276 ? 6.412 7.748 -0.613 1.00 95.06 276 PRO A C 1
ATOM 1998 O O . PRO A 1 276 ? 6.311 7.413 -1.789 1.00 95.06 276 PRO A O 1
ATOM 2001 N N . HIS A 1 277 ? 5.816 7.059 0.362 1.00 95.56 277 HIS A N 1
ATOM 2002 C CA . HIS A 1 277 ? 5.278 5.704 0.168 1.00 95.56 277 HIS A CA 1
ATOM 2003 C C . HIS A 1 277 ? 4.103 5.617 -0.810 1.00 95.56 277 HIS A C 1
ATOM 2005 O O . HIS A 1 277 ? 4.049 4.704 -1.629 1.00 95.56 277 HIS A O 1
ATOM 2011 N N . GLY A 1 278 ? 3.166 6.559 -0.748 1.00 95.38 278 GLY A N 1
ATOM 2012 C CA . GLY A 1 278 ? 2.031 6.608 -1.663 1.00 95.38 278 GLY A CA 1
ATOM 2013 C C . GLY A 1 278 ? 2.447 6.964 -3.094 1.00 95.38 278 GLY A C 1
ATOM 2014 O O . GLY A 1 278 ? 1.955 6.346 -4.033 1.00 95.38 278 GLY A O 1
ATOM 2015 N N . VAL A 1 279 ? 3.423 7.862 -3.265 1.00 97.44 279 VAL A N 1
ATOM 2016 C CA . VAL A 1 279 ? 4.052 8.131 -4.575 1.00 97.44 279 VAL A CA 1
ATOM 2017 C C . VAL A 1 279 ? 4.704 6.856 -5.125 1.00 97.44 279 VAL A C 1
ATOM 2019 O O . VAL A 1 279 ? 4.448 6.459 -6.260 1.00 97.44 279 VAL A O 1
ATOM 2022 N N . GLY A 1 280 ? 5.474 6.138 -4.302 1.00 98.44 280 GLY A N 1
ATOM 2023 C CA . GLY A 1 280 ? 6.052 4.848 -4.686 1.00 98.44 280 GLY A CA 1
ATOM 2024 C C . GLY A 1 280 ? 5.016 3.792 -5.073 1.00 98.44 280 GLY A C 1
ATOM 2025 O O . GLY A 1 280 ? 5.219 3.053 -6.035 1.00 98.44 280 GLY A O 1
ATOM 2026 N N . TYR A 1 281 ? 3.881 3.747 -4.375 1.00 98.50 281 TYR A N 1
ATOM 2027 C CA . TYR A 1 281 ? 2.766 2.864 -4.713 1.00 98.50 281 TYR A CA 1
ATOM 2028 C C . TYR A 1 281 ? 2.211 3.128 -6.119 1.00 98.50 281 TYR A C 1
ATOM 2030 O O . TYR A 1 281 ? 2.039 2.181 -6.893 1.00 98.50 281 TYR A O 1
ATOM 2038 N N . ILE A 1 282 ? 2.008 4.392 -6.496 1.00 98.56 282 ILE A N 1
ATOM 2039 C CA . ILE A 1 282 ? 1.544 4.742 -7.847 1.00 98.56 282 ILE A CA 1
ATOM 2040 C C . ILE A 1 282 ? 2.583 4.298 -8.887 1.00 98.56 282 ILE A C 1
ATOM 2042 O O . ILE A 1 282 ? 2.232 3.651 -9.874 1.00 98.56 282 ILE A O 1
ATOM 2046 N N . TRP A 1 283 ? 3.869 4.567 -8.635 1.00 98.81 283 TRP A N 1
ATOM 2047 C CA . TRP A 1 283 ? 4.957 4.169 -9.533 1.00 98.81 283 TRP A CA 1
ATOM 2048 C C . TRP A 1 283 ? 5.030 2.652 -9.744 1.00 98.81 283 TRP A C 1
ATOM 2050 O O . TRP A 1 283 ? 5.053 2.174 -10.879 1.00 98.81 283 TRP A O 1
ATOM 2060 N N . ASN A 1 284 ? 5.035 1.870 -8.663 1.00 98.81 284 ASN A N 1
ATOM 2061 C CA . ASN A 1 284 ? 5.127 0.415 -8.775 1.00 98.81 284 ASN A CA 1
ATOM 2062 C C . ASN A 1 284 ? 3.888 -0.193 -9.448 1.00 98.81 284 ASN A C 1
ATOM 2064 O O . ASN A 1 284 ? 4.006 -1.202 -10.135 1.00 98.81 284 ASN A O 1
ATOM 2068 N N . SER A 1 285 ? 2.718 0.440 -9.332 1.00 98.81 285 SER A N 1
ATOM 2069 C CA . SER A 1 285 ? 1.519 -0.008 -10.053 1.00 98.81 285 SER A CA 1
ATOM 2070 C C . SER A 1 285 ? 1.731 0.012 -11.578 1.00 98.81 285 SER A C 1
ATOM 2072 O O . SER A 1 285 ? 1.307 -0.908 -12.269 1.00 98.81 285 SER A O 1
ATOM 2074 N N . MET A 1 286 ? 2.483 0.987 -12.107 1.00 98.88 286 MET A N 1
ATOM 2075 C CA . MET A 1 286 ? 2.864 1.036 -13.531 1.00 98.88 286 MET A CA 1
ATOM 2076 C C . MET A 1 286 ? 3.876 -0.049 -13.904 1.00 98.88 286 MET A C 1
ATOM 2078 O O . MET A 1 286 ? 3.766 -0.677 -14.959 1.00 98.88 286 MET A O 1
ATOM 2082 N N . LEU A 1 287 ? 4.867 -0.286 -13.038 1.00 98.88 287 LEU A N 1
ATOM 2083 C CA . LEU A 1 287 ? 5.849 -1.352 -13.252 1.00 98.88 287 LEU A CA 1
ATOM 2084 C C . LEU A 1 287 ? 5.190 -2.734 -13.237 1.00 98.88 287 LEU A C 1
ATOM 2086 O O . LEU A 1 287 ? 5.580 -3.606 -14.014 1.00 98.88 287 LEU A O 1
ATOM 2090 N N . TRP A 1 288 ? 4.177 -2.918 -12.391 1.00 98.81 288 TRP A N 1
ATOM 2091 C CA . TRP A 1 288 ? 3.408 -4.152 -12.296 1.00 98.81 288 TRP A CA 1
ATOM 2092 C C . TRP A 1 288 ? 2.609 -4.441 -13.570 1.00 98.81 288 TRP A C 1
ATOM 2094 O O . TRP A 1 288 ? 2.655 -5.564 -14.072 1.00 98.81 288 TRP A O 1
ATOM 2104 N N . ASP A 1 289 ? 1.977 -3.430 -14.167 1.00 98.81 289 ASP A N 1
ATOM 2105 C CA . ASP A 1 289 ? 1.326 -3.583 -15.474 1.00 98.81 289 ASP A CA 1
ATOM 2106 C C . ASP A 1 289 ? 2.347 -3.935 -16.567 1.00 98.81 289 ASP A C 1
ATOM 2108 O O . ASP A 1 289 ? 2.137 -4.858 -17.355 1.00 98.81 289 ASP A O 1
ATOM 2112 N N . MET A 1 290 ? 3.501 -3.256 -16.586 1.00 98.88 290 MET A N 1
ATOM 2113 C CA . MET A 1 290 ? 4.572 -3.539 -17.549 1.00 98.88 290 MET A CA 1
ATOM 2114 C C . MET A 1 290 ? 5.096 -4.973 -17.417 1.00 98.88 290 MET A C 1
ATOM 2116 O O . MET A 1 290 ? 5.345 -5.637 -18.425 1.00 98.88 290 MET A O 1
ATOM 2120 N N . TYR A 1 291 ? 5.266 -5.456 -16.186 1.00 98.81 291 TYR A N 1
ATOM 2121 C CA . TYR A 1 291 ? 5.688 -6.823 -15.903 1.00 98.81 291 TYR A CA 1
ATOM 2122 C C . TYR A 1 291 ? 4.769 -7.845 -16.547 1.00 98.81 291 TYR A C 1
ATOM 2124 O O . TYR A 1 291 ? 5.245 -8.705 -17.288 1.00 98.81 291 TYR A O 1
ATOM 2132 N N . TRP A 1 292 ? 3.467 -7.741 -16.280 1.00 98.81 292 TRP A N 1
ATOM 2133 C CA . TRP A 1 292 ? 2.499 -8.716 -16.762 1.00 98.81 292 TRP A CA 1
ATOM 2134 C C . TRP A 1 292 ? 2.314 -8.639 -18.268 1.00 98.81 292 TRP A C 1
ATOM 2136 O O . TRP A 1 292 ? 2.320 -9.683 -18.909 1.00 98.81 292 TRP A O 1
ATOM 2146 N N . LEU A 1 293 ? 2.323 -7.444 -18.864 1.00 98.75 293 LEU A N 1
ATOM 2147 C CA . LEU A 1 293 ? 2.304 -7.310 -20.323 1.00 98.75 293 LEU A CA 1
ATOM 2148 C C . LEU A 1 293 ? 3.520 -7.983 -20.989 1.00 98.75 293 LEU A C 1
ATOM 2150 O O . LEU A 1 293 ? 3.389 -8.635 -22.027 1.00 98.75 293 LEU A O 1
ATOM 2154 N N . LEU A 1 294 ? 4.713 -7.867 -20.395 1.00 98.81 294 LEU A N 1
ATOM 2155 C CA . LEU A 1 294 ? 5.906 -8.558 -20.895 1.00 98.81 294 LEU A CA 1
ATOM 2156 C C . LEU A 1 294 ? 5.836 -10.072 -20.650 1.00 98.81 294 LEU A C 1
ATOM 2158 O O . LEU A 1 294 ? 6.256 -10.844 -21.515 1.00 98.81 294 LEU A O 1
ATOM 2162 N N . VAL A 1 295 ? 5.314 -10.512 -19.502 1.00 98.62 295 VAL A N 1
ATOM 2163 C CA . VAL A 1 295 ? 5.080 -11.934 -19.195 1.00 98.62 295 VAL A CA 1
ATOM 2164 C C . VAL A 1 295 ? 4.070 -12.548 -20.163 1.00 98.62 295 VAL A C 1
ATOM 2166 O O . VAL A 1 295 ? 4.317 -13.646 -20.653 1.00 98.62 295 VAL A O 1
ATOM 2169 N N . ASP A 1 296 ? 3.000 -11.848 -20.519 1.00 97.88 296 ASP A N 1
ATOM 2170 C CA . ASP A 1 296 ? 2.022 -12.310 -21.506 1.00 97.88 296 ASP A CA 1
ATOM 2171 C C . ASP A 1 296 ? 2.652 -12.449 -22.895 1.00 97.88 296 ASP A C 1
ATOM 2173 O O . ASP A 1 296 ? 2.376 -13.400 -23.631 1.00 97.88 296 ASP A O 1
ATOM 2177 N N . GLN A 1 297 ? 3.547 -11.524 -23.246 1.00 97.81 297 GLN A N 1
ATOM 2178 C CA . GLN A 1 297 ? 4.218 -11.516 -24.541 1.00 97.81 297 GLN A CA 1
ATOM 2179 C C . GLN A 1 297 ? 5.302 -12.598 -24.668 1.00 97.81 297 GLN A C 1
ATOM 2181 O O . GLN A 1 297 ? 5.455 -13.192 -25.738 1.00 97.81 297 GLN A O 1
ATOM 2186 N N . TYR A 1 298 ? 6.068 -12.853 -23.604 1.00 98.19 298 TYR A N 1
ATOM 2187 C CA . TYR A 1 298 ? 7.281 -13.683 -23.660 1.00 98.19 298 TYR A CA 1
ATOM 2188 C C . TYR A 1 298 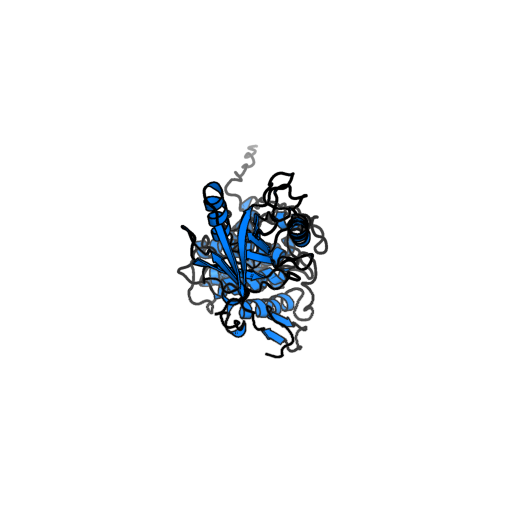? 7.256 -14.920 -22.754 1.00 98.19 298 TYR A C 1
ATOM 2190 O O . TYR A 1 298 ? 8.197 -15.714 -22.770 1.00 98.19 298 TYR A O 1
ATOM 2198 N N . GLY A 1 299 ? 6.185 -15.113 -21.992 1.00 97.81 299 GLY A N 1
ATOM 2199 C CA . GLY A 1 299 ? 6.036 -16.178 -21.008 1.00 97.81 299 GLY A CA 1
ATOM 2200 C C . GLY A 1 299 ? 6.771 -15.904 -19.694 1.00 97.81 299 GLY A C 1
ATOM 2201 O O . GLY A 1 299 ? 7.713 -15.115 -19.619 1.00 97.81 299 GLY A O 1
ATOM 2202 N N . PHE A 1 300 ? 6.352 -16.605 -18.641 1.00 98.31 300 PHE A N 1
ATOM 2203 C CA . PHE A 1 300 ? 7.014 -16.592 -17.339 1.00 98.31 300 PHE A CA 1
ATOM 2204 C C . PHE A 1 300 ? 8.134 -17.639 -17.275 1.00 98.31 300 PHE A C 1
ATOM 2206 O O . PHE A 1 300 ? 7.931 -18.806 -17.622 1.00 98.31 300 PHE A O 1
ATOM 2213 N N . ASN A 1 301 ? 9.295 -17.265 -16.741 1.00 97.94 301 ASN A N 1
ATOM 2214 C CA . ASN A 1 301 ? 10.386 -18.182 -16.435 1.00 97.94 301 ASN A CA 1
ATOM 2215 C C . ASN A 1 301 ? 10.579 -18.339 -14.917 1.00 97.94 301 ASN A C 1
ATOM 2217 O O . ASN A 1 301 ? 10.923 -17.395 -14.210 1.00 97.94 301 ASN A O 1
ATOM 2221 N N . ASN A 1 302 ? 10.444 -19.577 -14.429 1.00 96.12 302 ASN A N 1
ATOM 2222 C CA . ASN A 1 302 ? 10.642 -19.940 -13.019 1.00 96.12 302 ASN A CA 1
ATOM 2223 C C . ASN A 1 302 ? 12.081 -19.755 -12.512 1.00 96.12 302 ASN A C 1
ATOM 2225 O O . ASN A 1 302 ? 12.309 -19.765 -11.303 1.00 96.12 302 ASN A O 1
ATOM 2229 N N . ASN A 1 303 ? 13.061 -19.619 -13.406 1.00 95.56 303 ASN A N 1
ATOM 2230 C CA . ASN A 1 303 ? 14.443 -19.349 -13.044 1.00 95.56 303 ASN A CA 1
ATOM 2231 C C . ASN A 1 303 ? 14.817 -17.899 -13.367 1.00 95.56 303 ASN A C 1
ATOM 2233 O O . ASN A 1 303 ? 15.357 -17.587 -14.430 1.00 95.56 303 ASN A O 1
ATOM 2237 N N . TRP A 1 304 ? 14.580 -17.027 -12.397 1.00 91.06 304 TRP A N 1
ATOM 2238 C CA . TRP A 1 304 ? 14.875 -15.600 -12.479 1.00 91.06 304 TRP A CA 1
ATOM 2239 C C . TRP A 1 304 ? 16.382 -15.267 -12.506 1.00 91.06 304 TRP A C 1
ATOM 2241 O O . TRP A 1 304 ? 16.743 -14.146 -12.842 1.00 91.06 304 TRP A O 1
ATOM 2251 N N . TYR A 1 305 ? 17.279 -16.230 -12.244 1.00 93.25 305 TYR A N 1
ATOM 2252 C CA . TYR A 1 305 ? 18.730 -16.060 -12.443 1.00 93.25 305 TYR A CA 1
ATOM 2253 C C . TYR A 1 305 ? 19.179 -16.205 -13.906 1.00 93.25 305 TYR A C 1
ATOM 2255 O O . TYR A 1 305 ? 20.360 -16.023 -14.207 1.00 93.25 305 TYR A O 1
ATOM 2263 N N . GLN A 1 306 ? 18.285 -16.619 -14.807 1.00 97.38 306 GLN A N 1
ATOM 2264 C CA . GLN A 1 306 ? 18.603 -16.753 -16.228 1.00 97.38 306 GLN A CA 1
ATOM 2265 C C . GLN A 1 306 ? 18.651 -15.397 -16.931 1.00 97.38 306 GLN A C 1
ATOM 2267 O O . GLN A 1 306 ? 18.157 -14.388 -16.430 1.00 97.38 306 GLN A O 1
ATOM 2272 N N . ASP A 1 307 ? 19.232 -15.413 -18.128 1.00 97.00 307 ASP A N 1
ATOM 2273 C CA . ASP A 1 307 ? 19.334 -14.249 -19.000 1.00 97.00 307 ASP A CA 1
ATOM 2274 C C . ASP A 1 307 ? 17.961 -13.614 -19.286 1.00 97.00 307 ASP A C 1
ATOM 2276 O O . ASP A 1 307 ? 16.937 -14.301 -19.355 1.00 97.00 307 ASP A O 1
ATOM 2280 N N . TRP A 1 308 ? 17.946 -12.297 -19.486 1.00 97.56 308 TRP A N 1
ATOM 2281 C CA . TRP A 1 308 ? 16.741 -11.510 -19.751 1.00 97.56 308 TRP A CA 1
ATOM 2282 C C . TRP A 1 308 ? 15.939 -12.010 -20.964 1.00 97.56 308 TRP A C 1
ATOM 2284 O O . TRP A 1 308 ? 14.729 -11.824 -21.012 1.00 97.56 308 TRP A O 1
ATOM 2294 N N . THR A 1 309 ? 16.573 -12.703 -21.917 1.00 97.50 309 THR A N 1
ATOM 2295 C CA . THR A 1 309 ? 15.909 -13.284 -23.102 1.00 97.50 309 THR A CA 1
ATOM 2296 C C . THR A 1 309 ? 15.012 -14.489 -22.807 1.00 97.50 309 THR A C 1
ATOM 2298 O O . THR A 1 309 ? 14.322 -14.974 -23.704 1.00 97.50 309 THR A O 1
ATOM 2301 N N . THR A 1 310 ? 15.037 -15.024 -21.586 1.00 97.75 310 THR A N 1
ATOM 2302 C CA . THR A 1 310 ? 14.423 -16.327 -21.273 1.00 97.75 310 THR A CA 1
ATOM 2303 C C . THR A 1 310 ? 12.978 -16.257 -20.785 1.00 97.75 310 THR A C 1
ATOM 2305 O O . THR A 1 310 ? 12.344 -17.303 -20.644 1.00 97.75 310 THR A O 1
ATOM 2308 N N . GLY A 1 311 ? 12.453 -15.059 -20.538 1.00 98.12 311 GLY A N 1
ATOM 2309 C CA . GLY A 1 311 ? 11.072 -14.840 -20.119 1.00 98.12 311 GLY A CA 1
ATOM 2310 C C . GLY A 1 311 ? 10.766 -13.357 -19.956 1.00 98.12 311 GLY A C 1
ATOM 2311 O O . GLY A 1 311 ? 11.668 -12.542 -19.747 1.00 98.12 311 GLY A O 1
ATOM 2312 N N . GLY A 1 312 ? 9.485 -13.008 -20.028 1.00 98.62 312 GLY A N 1
ATOM 2313 C CA . GLY A 1 312 ? 9.007 -11.637 -19.869 1.00 98.62 312 GLY A CA 1
ATOM 2314 C C . GLY A 1 312 ? 9.314 -11.062 -18.493 1.00 98.62 312 GLY A C 1
ATOM 2315 O O . GLY A 1 312 ? 9.701 -9.903 -18.387 1.00 98.62 312 GLY A O 1
ATOM 2316 N N . ASN A 1 313 ? 9.258 -11.894 -17.452 1.00 98.56 313 ASN A N 1
ATOM 2317 C CA . ASN A 1 313 ? 9.656 -11.512 -16.101 1.00 98.56 313 ASN A CA 1
ATOM 2318 C C . ASN A 1 313 ? 11.158 -11.184 -16.012 1.00 98.56 313 ASN A C 1
ATOM 2320 O O . ASN A 1 313 ? 11.523 -10.180 -15.404 1.00 98.56 313 ASN A O 1
ATOM 2324 N N . ASN A 1 314 ? 12.034 -11.978 -16.642 1.00 98.62 314 ASN A N 1
ATOM 2325 C CA . ASN A 1 314 ? 13.474 -11.693 -16.664 1.00 98.62 314 ASN A CA 1
ATOM 2326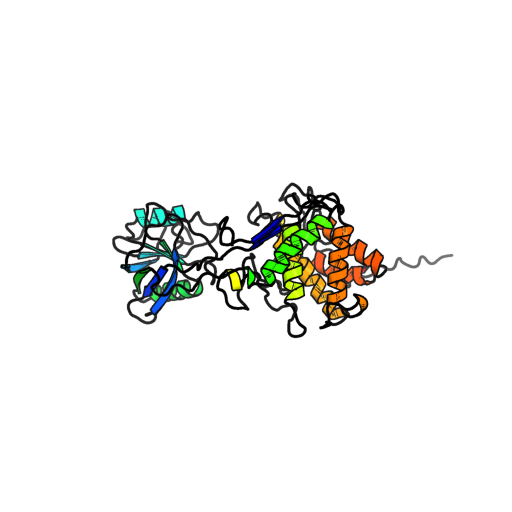 C C . ASN A 1 314 ? 13.780 -10.409 -17.455 1.00 98.62 314 ASN A C 1
ATOM 2328 O O . ASN A 1 314 ? 14.602 -9.603 -17.018 1.00 98.62 314 ASN A O 1
ATOM 2332 N N . LEU A 1 315 ? 13.103 -10.197 -18.591 1.00 98.88 315 LEU A N 1
ATOM 2333 C CA . LEU A 1 315 ? 13.218 -8.966 -19.374 1.00 98.88 315 LEU A CA 1
ATOM 2334 C C . LEU A 1 315 ? 12.748 -7.747 -18.573 1.00 98.88 315 LEU A C 1
ATOM 2336 O O . LEU A 1 315 ? 13.485 -6.768 -18.487 1.00 98.88 315 LEU A O 1
ATOM 2340 N N . ALA A 1 316 ? 11.573 -7.814 -17.945 1.00 98.69 316 ALA A N 1
ATOM 2341 C CA . ALA A 1 316 ? 11.038 -6.731 -17.124 1.00 98.69 316 ALA A CA 1
ATOM 2342 C C . ALA A 1 316 ? 12.013 -6.340 -16.003 1.00 98.69 316 ALA A C 1
ATOM 2344 O O . ALA A 1 316 ? 12.307 -5.159 -15.828 1.00 98.69 316 ALA A O 1
ATOM 2345 N N . TYR A 1 317 ? 12.583 -7.325 -15.299 1.00 98.56 317 TYR A N 1
ATOM 2346 C CA . TYR A 1 317 ? 13.585 -7.070 -14.263 1.00 98.56 317 TYR A CA 1
ATOM 2347 C C . TYR A 1 317 ? 14.808 -6.334 -14.820 1.00 98.56 317 TYR A C 1
ATOM 2349 O O . TYR A 1 317 ? 15.241 -5.330 -14.254 1.00 98.56 317 TYR A O 1
ATOM 2357 N N . GLN A 1 318 ? 15.348 -6.791 -15.955 1.00 98.62 318 GLN A N 1
ATOM 2358 C CA . GLN A 1 318 ? 16.503 -6.153 -16.588 1.00 98.62 318 GLN A CA 1
ATOM 2359 C C . GLN A 1 318 ? 16.195 -4.710 -17.016 1.00 98.62 318 GLN A C 1
ATOM 2361 O O . GLN A 1 318 ? 16.992 -3.814 -16.740 1.00 98.62 318 GLN A O 1
ATOM 2366 N N . LEU A 1 319 ? 15.031 -4.471 -17.625 1.00 98.88 319 LEU A N 1
ATOM 2367 C CA . LEU A 1 319 ? 14.605 -3.140 -18.059 1.00 98.88 319 LEU A CA 1
ATOM 2368 C C . LEU A 1 319 ? 14.426 -2.174 -16.887 1.00 98.88 319 LEU A C 1
ATOM 2370 O O . LEU A 1 319 ? 14.855 -1.029 -16.990 1.00 98.88 319 LEU A O 1
ATOM 2374 N N . VAL A 1 320 ? 13.859 -2.620 -15.763 1.00 98.69 320 VAL A N 1
ATOM 2375 C CA . VAL A 1 320 ? 13.729 -1.779 -14.561 1.00 98.69 320 VAL A CA 1
ATOM 2376 C C . VAL A 1 320 ? 15.104 -1.444 -13.976 1.00 98.69 320 VAL A C 1
ATOM 2378 O O . VAL A 1 320 ? 15.385 -0.281 -13.683 1.00 98.69 320 VAL A O 1
ATOM 2381 N N . MET A 1 321 ? 15.997 -2.432 -13.866 1.00 98.38 321 MET A N 1
ATOM 2382 C CA . MET A 1 321 ? 17.361 -2.225 -13.361 1.00 98.38 321 MET A CA 1
ATOM 2383 C C . MET A 1 321 ? 18.182 -1.285 -14.251 1.00 98.38 321 MET A C 1
ATOM 2385 O O . MET A 1 321 ? 18.970 -0.485 -13.745 1.00 98.38 321 MET A O 1
ATOM 2389 N N . ASP A 1 322 ? 18.036 -1.379 -15.571 1.00 98.75 322 ASP A N 1
ATOM 2390 C CA . ASP A 1 322 ? 18.717 -0.488 -16.510 1.00 98.75 322 ASP A CA 1
ATOM 2391 C C . ASP A 1 322 ? 18.048 0.887 -16.585 1.00 98.75 322 ASP A C 1
ATOM 2393 O O . ASP A 1 322 ? 18.752 1.891 -16.667 1.00 98.75 322 ASP A O 1
ATOM 2397 N N . GLY A 1 323 ? 16.723 0.964 -16.461 1.00 98.69 323 GLY A N 1
ATOM 2398 C CA . GLY A 1 323 ? 15.975 2.219 -16.449 1.00 98.69 323 GLY A CA 1
ATOM 2399 C C . GLY A 1 323 ? 16.428 3.164 -15.338 1.00 98.69 323 GLY A C 1
ATOM 2400 O O . GLY A 1 323 ? 16.700 4.335 -15.604 1.00 98.69 323 GLY A O 1
ATOM 2401 N N . MET A 1 324 ? 16.664 2.635 -14.129 1.00 98.62 324 MET A N 1
ATOM 2402 C CA . MET A 1 324 ? 17.236 3.412 -13.017 1.00 98.62 324 MET A CA 1
ATOM 2403 C C . MET A 1 324 ? 18.611 4.020 -13.345 1.00 98.62 324 MET A C 1
ATOM 2405 O O . MET A 1 324 ? 18.978 5.042 -12.775 1.00 98.62 324 MET A O 1
ATOM 2409 N N . LYS A 1 325 ? 19.390 3.404 -14.246 1.00 98.12 325 LYS A N 1
ATOM 2410 C CA . LYS A 1 325 ? 20.706 3.919 -14.670 1.00 98.12 325 LYS A CA 1
ATOM 2411 C C . LYS A 1 325 ? 20.586 5.023 -15.718 1.00 98.12 325 LYS A C 1
ATOM 2413 O O . LYS A 1 325 ? 21.508 5.825 -15.850 1.00 98.12 325 LYS A O 1
ATOM 2418 N N . PHE A 1 326 ? 19.504 5.023 -16.498 1.00 98.25 326 PHE A N 1
ATOM 2419 C CA . PHE A 1 326 ? 19.273 5.996 -17.566 1.00 98.25 326 PHE A CA 1
ATOM 2420 C C . PHE A 1 326 ? 18.571 7.263 -17.084 1.00 98.25 326 PHE A C 1
ATOM 2422 O O . PHE A 1 326 ? 18.778 8.321 -17.677 1.00 98.25 326 PHE A O 1
ATOM 2429 N N . GLN A 1 327 ? 17.768 7.176 -16.026 1.00 97.38 327 GLN A N 1
ATOM 2430 C CA . GLN A 1 327 ? 17.064 8.339 -15.497 1.00 97.38 327 GLN A CA 1
ATOM 2431 C C . GLN A 1 327 ? 18.026 9.363 -14.845 1.00 97.38 327 GLN A C 1
ATOM 2433 O O . GLN A 1 327 ? 19.089 8.995 -14.326 1.00 97.38 327 GLN A O 1
ATOM 2438 N N . PRO A 1 328 ? 17.668 10.659 -14.840 1.00 96.75 328 PRO A N 1
ATOM 2439 C CA . PRO A 1 328 ? 18.446 11.707 -14.192 1.00 96.75 328 PRO A CA 1
ATOM 2440 C C . PRO A 1 328 ? 18.406 11.614 -12.656 1.00 96.75 328 PRO A C 1
ATOM 2442 O O . PRO A 1 328 ? 17.679 10.826 -12.058 1.00 96.75 328 PRO A O 1
ATOM 2445 N N . CYS A 1 329 ? 19.205 12.458 -12.001 1.00 97.56 329 CYS A N 1
ATOM 2446 C CA . CYS A 1 329 ? 19.110 12.689 -10.560 1.00 97.56 329 CYS A CA 1
ATOM 2447 C C . CYS A 1 329 ? 17.874 13.545 -10.235 1.00 97.56 329 CYS A C 1
ATOM 2449 O O . CYS A 1 329 ? 17.625 14.521 -10.942 1.00 97.56 329 CYS A O 1
ATOM 2451 N N . ASN A 1 330 ? 17.164 13.230 -9.148 1.00 97.38 330 ASN A N 1
ATOM 2452 C CA . ASN A 1 3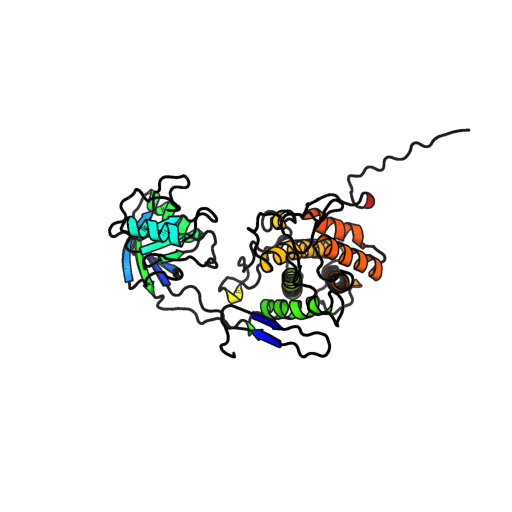30 ? 15.869 13.811 -8.767 1.00 97.38 330 ASN A CA 1
ATOM 2453 C C . ASN A 1 330 ? 14.786 13.710 -9.865 1.00 97.38 330 ASN A C 1
ATOM 2455 O O . ASN A 1 330 ? 14.223 14.740 -10.259 1.00 97.38 330 ASN A O 1
ATOM 2459 N N . PRO A 1 331 ? 14.531 12.496 -10.392 1.00 98.00 331 PRO A N 1
ATOM 2460 C CA . PRO A 1 331 ? 13.576 12.293 -11.474 1.00 98.00 331 PRO A CA 1
ATOM 2461 C C . PRO A 1 331 ? 12.127 12.493 -10.999 1.00 98.00 331 PRO A C 1
ATOM 2463 O O . PRO A 1 331 ? 11.824 12.309 -9.815 1.00 98.00 331 PRO A O 1
ATOM 2466 N N . GLY A 1 332 ? 11.243 12.827 -11.941 1.00 97.94 332 GLY A N 1
ATOM 2467 C CA . GLY A 1 332 ? 9.799 12.583 -11.831 1.00 97.94 332 GLY A CA 1
ATOM 2468 C C . GLY A 1 332 ? 9.386 11.320 -12.600 1.00 97.94 332 GLY A C 1
ATOM 2469 O O . GLY A 1 332 ? 10.230 10.558 -13.083 1.00 97.94 332 GLY A O 1
ATOM 2470 N N . PHE A 1 333 ? 8.084 11.074 -12.731 1.00 98.56 333 PHE A N 1
ATOM 2471 C CA . PHE A 1 333 ? 7.586 9.822 -13.330 1.00 98.56 333 PHE A CA 1
ATOM 2472 C C . PHE A 1 333 ? 7.865 9.727 -14.834 1.00 98.56 333 PHE A C 1
ATOM 2474 O O . PHE A 1 333 ? 8.168 8.648 -15.350 1.00 98.56 333 PHE A O 1
ATOM 2481 N N . VAL A 1 334 ? 7.791 10.858 -15.541 1.00 98.69 334 VAL A N 1
ATOM 2482 C CA . VAL A 1 334 ? 8.104 10.930 -16.975 1.00 98.69 334 VAL A CA 1
ATOM 2483 C C . VAL A 1 334 ? 9.577 10.586 -17.211 1.00 98.69 334 VAL A C 1
ATOM 2485 O O . VAL A 1 334 ? 9.877 9.764 -18.078 1.00 98.69 334 VAL A O 1
ATOM 2488 N N . ASP A 1 335 ? 10.478 11.119 -16.385 1.00 98.75 335 ASP A N 1
ATOM 2489 C CA . ASP A 1 335 ? 11.903 10.779 -16.408 1.00 98.75 335 ASP A CA 1
ATOM 2490 C C . ASP A 1 335 ? 12.150 9.277 -16.167 1.00 98.75 335 ASP A C 1
ATOM 2492 O O . ASP A 1 335 ? 12.955 8.655 -16.867 1.00 98.75 335 ASP A O 1
ATOM 2496 N N . GLY A 1 336 ? 11.458 8.677 -15.191 1.00 98.62 336 GLY A N 1
ATOM 2497 C CA . GLY A 1 336 ? 11.565 7.246 -14.892 1.00 98.62 336 GLY A CA 1
ATOM 2498 C C . GLY A 1 336 ? 11.107 6.363 -16.056 1.00 98.62 336 GLY A C 1
ATOM 2499 O O . GLY A 1 336 ? 11.806 5.418 -16.439 1.00 98.62 336 GLY A O 1
ATOM 2500 N N . ARG A 1 337 ? 9.952 6.686 -16.657 1.00 98.81 337 ARG A N 1
ATOM 2501 C CA . ARG A 1 337 ? 9.417 5.985 -17.835 1.00 98.81 337 ARG A CA 1
ATOM 2502 C C . ARG A 1 337 ? 10.402 6.068 -18.995 1.00 98.81 337 ARG A C 1
ATOM 2504 O O . ARG A 1 337 ? 10.717 5.051 -19.616 1.00 98.81 337 ARG A O 1
ATOM 2511 N N . ASP A 1 338 ? 10.894 7.268 -19.284 1.00 98.81 338 ASP A N 1
ATOM 2512 C CA . ASP A 1 338 ? 11.813 7.502 -20.396 1.00 98.81 338 ASP A CA 1
ATOM 2513 C C . ASP A 1 338 ? 13.155 6.791 -20.173 1.00 98.81 338 ASP A C 1
ATOM 2515 O O . ASP A 1 338 ? 13.744 6.279 -21.127 1.00 98.81 338 ASP A O 1
ATOM 2519 N N . GLY A 1 339 ? 13.592 6.649 -18.917 1.00 98.81 339 GLY A N 1
ATOM 2520 C CA . GLY A 1 339 ? 14.715 5.792 -18.540 1.00 98.81 339 GLY A CA 1
ATOM 2521 C C . GLY A 1 339 ? 14.503 4.326 -18.935 1.00 98.81 339 GLY A C 1
ATOM 2522 O O . GLY A 1 339 ? 15.391 3.713 -19.531 1.00 98.81 339 GLY A O 1
ATOM 2523 N N . ILE A 1 340 ? 13.322 3.760 -18.669 1.00 98.94 340 ILE A N 1
ATOM 2524 C CA . ILE A 1 340 ? 12.978 2.374 -19.041 1.00 98.94 340 ILE A CA 1
ATOM 2525 C C . ILE A 1 340 ? 12.851 2.215 -20.566 1.00 98.94 340 ILE A C 1
ATOM 2527 O O . ILE A 1 340 ? 13.342 1.235 -21.132 1.00 98.94 340 ILE A O 1
ATOM 2531 N N . LEU A 1 341 ? 12.262 3.189 -21.265 1.00 98.94 341 LEU A N 1
ATOM 2532 C CA . LEU A 1 341 ? 12.212 3.195 -22.733 1.00 98.94 341 LEU A CA 1
ATOM 2533 C C . LEU A 1 341 ? 13.622 3.256 -23.342 1.00 98.94 341 LEU A C 1
ATOM 2535 O O . LEU A 1 341 ? 13.905 2.545 -24.312 1.00 98.94 341 LEU A O 1
ATOM 2539 N N . ALA A 1 342 ? 14.521 4.056 -22.763 1.00 98.88 342 ALA A N 1
ATOM 2540 C CA . ALA A 1 342 ? 15.924 4.117 -23.166 1.00 98.88 342 ALA A CA 1
ATOM 2541 C C . ALA A 1 342 ? 16.656 2.793 -22.901 1.00 98.88 342 ALA A C 1
ATOM 2543 O O . ALA A 1 342 ? 17.437 2.350 -23.748 1.00 98.88 342 ALA A O 1
ATOM 2544 N N . ALA A 1 343 ? 16.365 2.129 -21.778 1.00 98.88 343 ALA A N 1
ATOM 2545 C CA . ALA A 1 343 ? 16.886 0.801 -21.479 1.00 98.88 343 ALA A CA 1
ATOM 2546 C C . ALA A 1 343 ? 16.471 -0.227 -22.538 1.00 98.88 343 ALA A C 1
ATOM 2548 O O . ALA A 1 343 ? 17.323 -0.946 -23.057 1.00 98.88 343 ALA A O 1
ATOM 2549 N N . ASP A 1 344 ? 15.197 -0.254 -22.930 1.00 98.88 344 ASP A N 1
ATOM 2550 C CA . ASP A 1 344 ? 14.716 -1.161 -23.977 1.00 98.88 344 ASP A CA 1
ATOM 2551 C C . ASP A 1 344 ? 15.334 -0.848 -25.346 1.00 98.88 344 ASP A C 1
ATOM 2553 O O . ASP A 1 344 ? 15.732 -1.757 -26.078 1.00 98.88 344 ASP A O 1
ATOM 2557 N N . MET A 1 345 ? 15.509 0.433 -25.678 1.00 98.69 345 MET A N 1
ATOM 2558 C CA . MET A 1 345 ? 16.227 0.823 -26.891 1.00 98.69 345 MET A CA 1
ATOM 2559 C C . MET A 1 345 ? 17.669 0.297 -26.888 1.00 98.69 345 MET A C 1
ATOM 2561 O O . MET A 1 345 ? 18.134 -0.242 -27.892 1.00 98.69 345 MET A O 1
ATOM 2565 N N . ALA A 1 346 ? 18.372 0.413 -25.762 1.00 98.75 346 ALA A N 1
ATOM 2566 C CA . ALA A 1 346 ? 19.752 -0.043 -25.636 1.00 98.75 346 ALA A CA 1
ATOM 2567 C C . ALA A 1 346 ? 19.882 -1.577 -25.628 1.00 98.75 346 ALA A C 1
ATOM 2569 O O . ALA A 1 346 ? 20.826 -2.112 -26.212 1.00 98.75 346 ALA A O 1
ATOM 2570 N N . LEU A 1 347 ? 18.955 -2.276 -24.970 1.00 98.50 347 LEU A N 1
ATOM 2571 C CA . LEU A 1 347 ? 19.025 -3.719 -24.742 1.00 98.50 347 LEU A CA 1
ATOM 2572 C C . LEU A 1 347 ? 18.466 -4.531 -25.917 1.00 98.50 347 LEU A C 1
ATOM 2574 O O . LEU A 1 347 ? 19.056 -5.535 -26.312 1.00 98.50 347 LEU A O 1
ATOM 2578 N N . THR A 1 348 ? 17.333 -4.102 -26.478 1.00 98.25 348 THR A N 1
ATOM 2579 C CA . THR A 1 348 ? 16.551 -4.883 -27.453 1.00 98.25 348 THR A CA 1
ATOM 2580 C C . THR A 1 348 ? 16.387 -4.182 -28.802 1.00 98.25 348 THR A C 1
ATOM 2582 O O . THR A 1 348 ? 15.735 -4.719 -29.699 1.00 98.25 348 THR A O 1
ATOM 2585 N N . ASN A 1 349 ? 16.984 -2.995 -28.974 1.00 98.38 349 ASN A N 1
ATOM 2586 C CA . ASN A 1 349 ? 16.747 -2.115 -30.121 1.00 98.38 349 ASN A CA 1
ATOM 2587 C C . ASN A 1 349 ? 15.269 -1.683 -30.232 1.00 98.38 349 ASN A C 1
ATOM 2589 O O . ASN A 1 349 ? 14.731 -1.541 -31.333 1.00 98.38 349 ASN A O 1
ATOM 2593 N N . GLY A 1 350 ? 14.612 -1.480 -29.084 1.00 98.12 350 GLY A N 1
ATOM 2594 C CA . GLY A 1 350 ? 13.270 -0.907 -29.009 1.00 98.12 350 GLY A CA 1
ATOM 2595 C C . GLY A 1 350 ? 12.147 -1.894 -29.326 1.00 98.12 350 GLY A C 1
ATOM 2596 O O . GLY A 1 350 ? 11.080 -1.481 -29.783 1.00 98.12 350 GLY A O 1
ATOM 2597 N N . ALA A 1 351 ? 12.372 -3.196 -29.143 1.00 98.12 351 ALA A N 1
ATOM 2598 C CA . ALA A 1 351 ? 11.391 -4.220 -29.492 1.00 98.12 351 ALA A CA 1
ATOM 2599 C C . ALA A 1 351 ? 10.120 -4.160 -28.624 1.00 98.12 351 ALA A C 1
ATOM 2601 O O . ALA A 1 351 ? 9.080 -4.668 -29.043 1.00 98.12 351 ALA A O 1
ATOM 2602 N N . ASN A 1 352 ? 10.186 -3.529 -27.446 1.00 98.56 352 ASN A N 1
ATOM 2603 C CA . ASN A 1 352 ? 9.113 -3.541 -26.448 1.00 98.56 352 ASN A CA 1
ATOM 2604 C C . ASN A 1 352 ? 8.538 -2.154 -26.160 1.00 98.56 352 ASN A C 1
ATOM 2606 O O . ASN A 1 352 ? 7.745 -2.002 -25.235 1.00 98.56 352 ASN A O 1
ATOM 2610 N N . GLN A 1 353 ? 8.897 -1.144 -26.958 1.00 98.50 353 GLN A N 1
ATOM 2611 C CA . GLN A 1 353 ? 8.475 0.242 -26.739 1.00 98.50 353 GLN A CA 1
ATOM 2612 C C . GLN A 1 353 ? 6.956 0.362 -26.595 1.00 98.50 353 GLN A C 1
ATOM 2614 O O . GLN A 1 353 ? 6.488 1.012 -25.670 1.00 98.50 353 GLN A O 1
ATOM 2619 N N . CYS A 1 354 ? 6.176 -0.283 -27.469 1.00 98.25 354 CYS A N 1
ATOM 2620 C CA . CYS A 1 354 ? 4.719 -0.193 -27.394 1.00 98.25 354 CYS A CA 1
ATOM 2621 C C . CYS A 1 354 ? 4.139 -0.868 -26.148 1.00 98.25 354 CYS A C 1
ATOM 2623 O O . CYS A 1 354 ? 3.214 -0.320 -25.564 1.00 98.25 354 CYS A O 1
ATOM 2625 N N . THR A 1 355 ? 4.710 -1.988 -25.706 1.00 98.44 355 THR A N 1
ATOM 2626 C CA . THR A 1 355 ? 4.314 -2.674 -24.468 1.00 98.44 355 THR A CA 1
ATOM 2627 C C . THR A 1 355 ? 4.604 -1.809 -23.238 1.00 98.44 355 THR A C 1
ATOM 2629 O O . THR A 1 355 ? 3.759 -1.664 -22.361 1.00 98.44 355 THR A O 1
ATOM 2632 N N . ILE A 1 356 ? 5.771 -1.156 -23.205 1.00 98.81 356 ILE A N 1
ATOM 2633 C CA . ILE A 1 356 ? 6.143 -0.219 -22.135 1.00 98.81 356 ILE A CA 1
ATOM 2634 C C . ILE A 1 356 ? 5.198 0.991 -22.149 1.00 98.81 356 ILE A C 1
ATOM 2636 O O . ILE A 1 356 ? 4.629 1.343 -21.120 1.00 98.81 356 ILE A O 1
ATOM 2640 N N . TRP A 1 357 ? 4.965 1.597 -23.317 1.00 98.69 357 TRP A N 1
ATOM 2641 C CA . TRP A 1 357 ? 4.018 2.705 -23.454 1.00 98.69 357 TRP A CA 1
ATOM 2642 C C . TRP A 1 357 ? 2.603 2.330 -23.018 1.00 98.69 357 TRP A C 1
ATOM 2644 O O . TRP A 1 357 ? 1.959 3.144 -22.369 1.00 98.69 357 TRP A O 1
ATOM 2654 N N . GLN A 1 358 ? 2.132 1.120 -23.329 1.00 98.25 358 GLN A N 1
ATOM 2655 C CA . GLN A 1 358 ? 0.828 0.621 -22.885 1.00 98.25 358 GLN A CA 1
ATOM 2656 C C . GLN A 1 358 ? 0.708 0.590 -21.362 1.00 98.25 358 GLN A C 1
ATOM 2658 O O . GLN A 1 358 ? -0.281 1.100 -20.842 1.00 98.25 358 GLN A O 1
ATOM 2663 N N . ALA A 1 359 ? 1.718 0.079 -20.654 1.00 98.31 359 ALA A N 1
ATOM 2664 C CA . ALA A 1 359 ? 1.718 0.056 -19.192 1.00 98.31 359 ALA A CA 1
ATOM 2665 C C . ALA A 1 359 ? 1.649 1.468 -18.589 1.00 98.31 359 ALA A C 1
ATOM 2667 O O . ALA A 1 359 ? 0.774 1.782 -17.786 1.00 98.31 359 ALA A O 1
ATOM 2668 N N . PHE A 1 360 ? 2.557 2.351 -19.011 1.00 98.81 360 PHE A N 1
ATOM 2669 C CA . PHE A 1 360 ? 2.659 3.693 -18.438 1.00 98.81 360 PHE A CA 1
ATOM 2670 C C . PHE A 1 360 ? 1.482 4.591 -18.828 1.00 98.81 360 PHE A C 1
ATOM 2672 O O . PHE A 1 360 ? 0.928 5.276 -17.970 1.00 98.81 360 PHE A O 1
ATOM 2679 N N . ALA A 1 361 ? 1.055 4.567 -20.093 1.00 98.50 361 ALA A N 1
ATOM 2680 C CA . ALA A 1 361 ? -0.119 5.313 -20.535 1.00 98.50 361 ALA A CA 1
ATOM 2681 C C . ALA A 1 361 ? -1.400 4.782 -19.883 1.00 98.50 361 ALA A C 1
ATOM 2683 O O . ALA A 1 361 ? -2.251 5.586 -19.528 1.00 98.50 361 ALA A O 1
ATOM 2684 N N . GLY A 1 362 ? -1.515 3.469 -19.643 1.00 97.94 362 GLY A N 1
ATOM 2685 C CA . GLY A 1 362 ? -2.660 2.860 -18.955 1.00 97.94 362 GLY A CA 1
ATOM 2686 C C . GLY A 1 362 ? -2.926 3.436 -17.561 1.00 97.94 362 GLY A C 1
ATOM 2687 O O . GLY A 1 362 ? -4.075 3.478 -17.128 1.00 97.94 362 GLY A O 1
ATOM 2688 N N . ARG A 1 363 ? -1.890 3.972 -16.905 1.00 98.44 363 ARG A N 1
ATOM 2689 C CA . ARG A 1 363 ? -1.984 4.652 -15.605 1.00 98.44 363 ARG A CA 1
ATOM 2690 C C . ARG A 1 363 ? -1.627 6.138 -15.660 1.00 98.44 363 ARG A C 1
ATOM 2692 O O . ARG A 1 363 ? -1.303 6.723 -14.633 1.00 98.44 363 ARG A O 1
ATOM 2699 N N . GLY A 1 364 ? -1.703 6.774 -16.826 1.00 98.19 364 GLY A N 1
ATOM 2700 C CA . GLY A 1 364 ? -1.647 8.236 -16.930 1.00 98.19 364 GLY A CA 1
ATOM 2701 C C . GLY A 1 364 ? -0.260 8.851 -17.162 1.00 98.19 364 GLY A C 1
ATOM 2702 O O . GLY A 1 364 ? -0.144 10.073 -17.144 1.00 98.19 364 GLY A O 1
ATOM 2703 N N . VAL A 1 365 ? 0.784 8.061 -17.438 1.00 98.50 365 VAL A N 1
ATOM 2704 C CA . VAL A 1 365 ? 2.125 8.554 -17.836 1.00 98.50 365 VAL A CA 1
ATOM 2705 C C . VAL A 1 365 ? 2.363 8.319 -19.335 1.00 98.50 365 VAL A C 1
ATOM 2707 O O . VAL A 1 365 ? 3.402 7.821 -19.771 1.00 98.50 365 VAL A O 1
ATOM 2710 N N . GLY A 1 366 ? 1.369 8.654 -20.155 1.00 98.19 366 GLY A N 1
ATOM 2711 C CA . GLY A 1 366 ? 1.397 8.583 -21.617 1.00 98.19 366 GLY A CA 1
ATOM 2712 C C . GLY A 1 366 ? 2.166 9.730 -22.278 1.00 98.19 366 GLY A C 1
ATOM 2713 O O . GLY A 1 366 ? 2.860 10.513 -21.626 1.00 98.19 366 GLY A O 1
ATOM 2714 N N . VAL A 1 367 ? 2.071 9.835 -23.605 1.00 97.00 367 VAL A N 1
ATOM 2715 C CA . VAL A 1 367 ? 2.877 10.778 -24.412 1.00 97.00 367 VAL A CA 1
ATOM 2716 C C . VAL A 1 367 ? 2.642 12.238 -24.023 1.00 97.00 367 VAL A C 1
ATOM 2718 O O . VAL A 1 367 ? 3.574 13.037 -24.072 1.00 97.00 367 VAL A O 1
ATOM 2721 N N . GLY A 1 368 ? 1.413 12.590 -23.644 1.00 96.75 368 GLY A N 1
ATOM 2722 C CA . GLY A 1 368 ? 1.058 13.944 -23.224 1.00 96.75 368 GLY A CA 1
ATOM 2723 C C . GLY A 1 368 ? 1.314 14.238 -21.747 1.00 96.75 368 GLY A C 1
ATOM 2724 O O . GLY A 1 368 ? 1.007 15.345 -21.311 1.00 96.75 368 GLY A O 1
ATOM 2725 N N . ALA A 1 369 ? 1.819 13.271 -20.975 1.00 98.25 369 ALA A N 1
ATOM 2726 C CA . ALA A 1 369 ? 1.999 13.447 -19.543 1.00 98.25 369 ALA A CA 1
ATOM 2727 C C . ALA A 1 369 ? 3.133 14.439 -19.267 1.00 98.25 369 ALA A C 1
ATOM 2729 O O . ALA A 1 369 ? 4.170 14.427 -19.936 1.00 98.25 369 ALA A O 1
ATOM 2730 N N . SER A 1 370 ? 2.937 15.288 -18.265 1.00 97.19 370 SER A N 1
ATOM 2731 C CA . SER A 1 370 ? 3.931 16.250 -17.795 1.00 97.19 370 SER A CA 1
ATOM 2732 C C . SER A 1 370 ? 4.155 16.023 -16.316 1.00 97.19 370 SER A C 1
ATOM 2734 O O . SER A 1 370 ? 3.193 16.011 -15.563 1.00 97.19 370 SER A O 1
ATOM 2736 N N . GLN A 1 371 ? 5.414 15.904 -15.904 1.00 96.06 371 GLN A N 1
ATOM 2737 C CA . GLN A 1 371 ? 5.758 15.819 -14.485 1.00 96.06 371 GLN A CA 1
ATOM 2738 C C . GLN A 1 371 ? 5.922 17.176 -13.802 1.00 96.06 371 GLN A C 1
ATOM 2740 O O . GLN A 1 371 ? 6.197 17.223 -12.624 1.00 96.06 371 GLN A O 1
ATOM 2745 N N . GLY A 1 372 ? 5.857 18.292 -14.536 1.00 95.25 372 GLY A N 1
ATOM 2746 C CA . GLY A 1 372 ? 6.083 19.599 -13.916 1.00 95.25 372 GLY A CA 1
ATOM 2747 C C . GLY A 1 372 ? 7.466 19.689 -13.250 1.00 95.25 372 GLY A C 1
ATOM 2748 O O . GLY A 1 372 ? 8.492 19.462 -13.906 1.00 95.25 372 GLY A O 1
ATOM 2749 N N . ASN A 1 373 ? 7.510 20.074 -11.975 1.00 95.62 373 ASN A N 1
ATOM 2750 C CA . ASN A 1 373 ? 8.738 20.123 -11.184 1.00 95.62 373 ASN A CA 1
ATOM 2751 C C . ASN A 1 373 ? 8.744 18.998 -10.150 1.00 95.62 373 ASN A C 1
ATOM 2753 O O . ASN A 1 373 ? 8.040 19.099 -9.161 1.00 95.62 373 ASN A O 1
ATOM 2757 N N . SER A 1 374 ? 9.722 18.093 -10.251 1.00 95.19 374 SER A N 1
ATOM 2758 C CA . SER A 1 374 ? 9.905 16.930 -9.367 1.00 95.19 374 SER A CA 1
ATOM 2759 C C . SER A 1 374 ? 9.986 17.205 -7.850 1.00 95.19 374 SER A C 1
ATOM 2761 O O . SER A 1 374 ? 9.991 16.272 -7.039 1.00 95.19 374 SER A O 1
ATOM 2763 N N . ASN A 1 375 ? 10.088 18.475 -7.439 1.00 95.44 375 ASN A N 1
ATOM 2764 C CA . ASN A 1 375 ? 10.092 18.943 -6.047 1.00 95.44 375 ASN A CA 1
ATOM 2765 C C . ASN A 1 375 ? 8.771 19.597 -5.603 1.00 95.44 375 ASN A C 1
ATOM 2767 O O . ASN A 1 375 ? 8.704 20.116 -4.487 1.00 95.44 375 ASN A O 1
ATOM 2771 N N . THR A 1 376 ? 7.764 19.615 -6.463 1.00 92.81 376 THR A N 1
ATOM 2772 C CA . THR A 1 376 ? 6.413 20.113 -6.221 1.00 92.81 376 THR A CA 1
ATOM 2773 C C . THR A 1 376 ? 5.471 18.935 -6.414 1.00 92.81 376 THR A C 1
ATOM 2775 O O . THR A 1 376 ? 5.731 18.100 -7.260 1.00 92.81 376 THR A O 1
ATOM 2778 N N . LEU A 1 377 ? 4.414 18.853 -5.611 1.00 90.81 377 LEU A N 1
ATOM 2779 C CA . LEU A 1 377 ? 3.279 17.996 -5.937 1.00 90.81 377 LEU A CA 1
ATOM 2780 C C . LEU A 1 377 ? 2.127 18.881 -6.383 1.00 90.81 377 LEU A C 1
ATOM 2782 O O . LEU A 1 377 ? 1.941 19.980 -5.841 1.00 90.81 377 LEU A O 1
ATOM 2786 N N . GLY A 1 378 ? 1.355 18.376 -7.324 1.00 88.56 378 GLY A N 1
ATOM 2787 C CA . GLY A 1 378 ? 0.188 19.018 -7.898 1.00 88.56 378 GLY A CA 1
ATOM 2788 C C . GLY A 1 378 ? 0.463 19.973 -9.053 1.00 88.56 378 GLY A C 1
ATOM 2789 O O . GLY A 1 378 ? -0.303 20.907 -9.301 1.00 88.56 378 GLY A O 1
ATOM 2790 N N . ASP A 1 379 ? 1.591 19.787 -9.740 1.00 93.31 379 ASP A N 1
ATOM 2791 C CA . ASP A 1 379 ? 1.846 20.402 -11.048 1.00 93.31 379 ASP A CA 1
ATOM 2792 C C . ASP A 1 379 ? 2.001 19.371 -12.182 1.00 93.31 379 ASP A C 1
ATOM 2794 O O . ASP A 1 379 ? 2.290 19.733 -13.333 1.00 93.31 379 ASP A O 1
ATOM 2798 N N . GLU A 1 380 ? 1.729 18.105 -11.871 1.00 93.69 380 GLU A N 1
ATOM 2799 C CA . GLU A 1 380 ? 1.684 16.987 -12.792 1.00 93.69 380 GLU A CA 1
ATOM 2800 C C . GLU A 1 380 ? 0.419 17.036 -13.662 1.00 93.69 380 GLU A C 1
ATOM 2802 O O . GLU A 1 380 ? -0.650 17.500 -13.270 1.00 93.69 380 GLU A O 1
ATOM 2807 N N . VAL A 1 381 ? 0.529 16.531 -14.887 1.00 96.12 381 VAL A N 1
ATOM 2808 C CA . VAL A 1 381 ? -0.595 16.378 -15.813 1.00 96.12 381 VAL A CA 1
ATOM 2809 C C . VAL A 1 381 ? -0.571 14.957 -16.337 1.00 96.12 381 VAL A C 1
ATOM 2811 O O . VAL A 1 381 ? 0.388 14.557 -17.001 1.00 96.12 381 VAL A O 1
ATOM 2814 N N . GLU A 1 382 ? -1.632 14.200 -16.067 1.00 96.81 382 GLU A N 1
ATOM 2815 C CA . GLU A 1 382 ? -1.773 12.847 -16.596 1.00 96.81 382 GLU A CA 1
ATOM 2816 C C . GLU A 1 382 ? -2.186 12.839 -18.075 1.00 96.81 382 GLU A C 1
ATOM 2818 O O . GLU A 1 382 ? -2.877 13.725 -18.583 1.00 96.81 382 GLU A O 1
ATOM 2823 N N . SER A 1 383 ? -1.756 11.802 -18.787 1.00 97.75 383 SER A N 1
ATOM 2824 C CA . SER A 1 383 ? -2.170 11.511 -20.157 1.00 97.75 383 SER A CA 1
ATOM 2825 C C . SER A 1 383 ? -2.220 10.009 -20.364 1.00 97.75 383 SER A C 1
ATOM 2827 O O . SER A 1 383 ? -1.302 9.293 -19.975 1.00 97.75 383 SER A O 1
ATOM 2829 N N . PHE A 1 384 ? -3.262 9.544 -21.042 1.00 97.75 384 PHE A N 1
ATOM 2830 C CA . PHE A 1 384 ? -3.437 8.136 -21.401 1.00 97.75 384 PHE A CA 1
ATOM 2831 C C . PHE A 1 384 ? -3.103 7.873 -22.879 1.00 97.75 384 PHE A C 1
ATOM 2833 O O . PHE A 1 384 ? -3.342 6.783 -23.396 1.00 97.75 384 PHE A O 1
ATOM 2840 N N . ASP A 1 385 ? -2.549 8.872 -23.575 1.00 96.88 385 ASP A N 1
ATOM 2841 C CA . ASP A 1 385 ? -2.269 8.787 -25.004 1.00 96.88 385 ASP A CA 1
ATOM 2842 C C . ASP A 1 385 ? -1.031 7.925 -25.281 1.00 96.88 385 ASP A C 1
ATOM 2844 O O . ASP A 1 385 ? 0.031 8.095 -24.671 1.00 96.88 385 ASP A O 1
ATOM 2848 N N . LEU A 1 386 ? -1.150 7.039 -26.269 1.00 96.75 386 LEU A N 1
ATOM 2849 C CA . LEU A 1 386 ? -0.041 6.248 -26.797 1.00 96.75 386 LEU A CA 1
ATOM 2850 C C . LEU A 1 386 ? 0.672 6.979 -27.944 1.00 96.75 386 LEU A C 1
ATOM 2852 O O . LEU A 1 386 ? 0.065 7.796 -28.644 1.00 96.75 386 LEU A O 1
ATOM 2856 N N . PRO A 1 387 ? 1.945 6.646 -28.227 1.00 95.81 387 PRO A N 1
ATOM 2857 C CA . PRO A 1 387 ? 2.560 7.030 -29.490 1.00 95.81 387 PRO A CA 1
ATOM 2858 C C . PRO A 1 387 ? 1.742 6.504 -30.671 1.00 95.81 387 PRO A C 1
ATOM 2860 O O . PRO A 1 387 ? 1.242 5.381 -30.639 1.00 95.81 387 PRO A O 1
ATOM 2863 N N . VAL A 1 388 ? 1.672 7.277 -31.757 1.00 92.25 388 VAL A N 1
ATOM 2864 C CA . VAL A 1 388 ? 0.866 6.951 -32.953 1.00 92.25 388 VAL A CA 1
ATOM 2865 C C . VAL A 1 388 ? 1.165 5.555 -33.512 1.00 92.25 388 VAL A C 1
ATOM 2867 O O . VAL A 1 388 ? 0.274 4.879 -34.006 1.00 92.25 388 VAL A O 1
ATOM 2870 N N . ASN A 1 389 ? 2.416 5.101 -33.440 1.00 89.88 389 ASN A N 1
ATOM 2871 C CA . ASN A 1 389 ? 2.838 3.781 -33.919 1.00 89.88 389 ASN A CA 1
ATOM 2872 C C . ASN A 1 389 ? 2.521 2.625 -32.951 1.00 89.88 389 ASN A C 1
ATOM 2874 O O . ASN A 1 389 ? 2.756 1.472 -33.303 1.00 89.88 389 ASN A O 1
ATOM 2878 N N . CYS A 1 390 ? 2.033 2.933 -31.752 1.00 91.75 390 CYS A N 1
ATOM 2879 C CA . CYS A 1 390 ? 1.628 1.979 -30.724 1.00 91.75 390 CYS A CA 1
ATOM 2880 C C . CYS A 1 390 ? 0.112 1.967 -30.491 1.00 91.75 390 CYS A C 1
ATOM 2882 O O . CYS A 1 390 ? -0.377 1.074 -29.803 1.00 91.75 390 CYS A O 1
ATOM 2884 N N . ASP A 1 391 ? -0.622 2.924 -31.065 1.00 77.62 391 ASP A N 1
ATOM 2885 C CA . ASP A 1 391 ? -2.077 2.994 -30.998 1.00 77.62 391 ASP A CA 1
ATOM 2886 C C . ASP A 1 391 ? -2.722 2.111 -32.091 1.00 77.62 391 ASP A C 1
ATOM 2888 O O . ASP A 1 391 ? -2.654 2.446 -33.279 1.00 77.62 391 ASP A O 1
ATOM 2892 N N . PRO A 1 392 ? -3.387 0.994 -31.736 1.00 60.91 392 PRO A N 1
ATOM 2893 C CA . PRO A 1 392 ? -4.100 0.159 -32.704 1.00 60.91 392 PRO A CA 1
ATOM 2894 C C . PRO A 1 392 ? -5.312 0.867 -33.349 1.00 60.91 392 PRO A C 1
ATOM 2896 O O . PRO A 1 392 ? -5.836 0.376 -34.352 1.00 60.91 392 PRO A O 1
ATOM 2899 N N . GLY A 1 393 ? -5.759 2.004 -32.800 1.00 58.91 393 GLY A N 1
ATOM 2900 C CA . GLY A 1 393 ? -6.826 2.867 -33.317 1.00 58.91 393 GLY A CA 1
ATOM 2901 C C . GLY A 1 393 ? -6.352 4.018 -34.213 1.00 58.91 393 GLY A C 1
ATOM 2902 O O . GLY A 1 393 ? -7.182 4.634 -34.894 1.00 58.91 393 GLY A O 1
ATOM 2903 N N . ALA A 1 394 ? -5.042 4.279 -34.294 1.00 53.84 394 ALA A N 1
ATOM 2904 C CA . ALA A 1 394 ? -4.470 5.290 -35.174 1.00 53.84 394 ALA A CA 1
ATOM 2905 C C . ALA A 1 394 ? -4.485 4.793 -36.627 1.00 53.84 394 ALA A C 1
ATOM 2907 O O . ALA A 1 394 ? -3.496 4.310 -37.181 1.00 53.84 394 ALA A O 1
ATOM 2908 N N . VAL A 1 395 ? -5.644 4.906 -37.278 1.00 42.09 395 VAL A N 1
ATOM 2909 C CA . VAL A 1 395 ? -5.777 4.697 -38.720 1.00 42.09 395 VAL A CA 1
ATOM 2910 C C . VAL A 1 395 ? -4.777 5.613 -39.419 1.00 42.09 395 VAL A C 1
ATOM 2912 O O . VAL A 1 395 ? -4.943 6.833 -39.446 1.00 42.09 395 VAL A O 1
ATOM 2915 N N . HIS A 1 396 ? -3.744 5.012 -40.012 1.00 44.00 396 HIS A N 1
ATOM 2916 C CA . HIS A 1 396 ? -2.864 5.666 -40.965 1.00 44.00 396 HIS A CA 1
ATOM 2917 C C . HIS A 1 396 ? -3.718 6.382 -42.016 1.00 44.00 396 HIS A C 1
ATOM 2919 O O . HIS A 1 396 ? -4.254 5.757 -42.937 1.00 44.00 396 HIS A O 1
ATOM 2925 N N . VAL A 1 397 ? -3.828 7.707 -41.907 1.00 36.97 397 VAL A N 1
ATOM 2926 C CA . VAL A 1 397 ? -4.243 8.548 -43.025 1.00 36.97 397 VAL A CA 1
ATOM 2927 C C . VAL A 1 397 ? -3.123 8.428 -44.050 1.00 36.97 397 VAL A C 1
ATOM 2929 O O . VAL A 1 397 ? -2.130 9.153 -44.011 1.00 36.97 397 VAL A O 1
ATOM 2932 N N . TYR A 1 398 ? -3.254 7.441 -44.936 1.00 38.62 398 TYR A N 1
ATOM 2933 C CA . TYR A 1 398 ? -2.472 7.364 -46.155 1.00 38.62 398 TYR A CA 1
ATOM 2934 C C . TYR A 1 398 ? -2.588 8.724 -46.839 1.00 38.62 398 TYR A C 1
ATOM 2936 O O . TYR A 1 398 ? -3.676 9.134 -47.253 1.00 38.62 398 TYR A O 1
ATOM 2944 N N . LEU A 1 399 ? -1.460 9.429 -46.934 1.00 34.66 399 LEU A N 1
ATOM 2945 C CA . LEU A 1 399 ? -1.332 10.582 -47.810 1.00 34.66 399 LEU A CA 1
ATOM 2946 C C . LEU A 1 399 ? -1.870 10.168 -49.186 1.00 34.66 399 LEU A C 1
ATOM 2948 O O . LEU A 1 399 ? -1.471 9.113 -49.697 1.00 34.66 399 LEU A O 1
ATOM 2952 N N . PRO A 1 400 ? -2.789 10.942 -49.788 1.00 34.06 400 PRO A N 1
ATOM 2953 C CA . PRO A 1 400 ? -3.307 10.596 -51.092 1.00 34.06 400 PRO A CA 1
ATOM 2954 C C . PRO A 1 400 ? -2.123 10.579 -52.050 1.00 34.06 400 PRO A C 1
ATOM 2956 O O . PRO A 1 400 ? -1.352 11.536 -52.116 1.00 34.06 400 PRO A O 1
ATOM 2959 N N . ILE A 1 401 ? -1.978 9.475 -52.781 1.00 36.69 401 ILE A N 1
ATOM 2960 C CA . ILE A 1 401 ? -1.089 9.388 -53.933 1.00 36.69 401 ILE A CA 1
ATOM 2961 C C . ILE A 1 401 ? -1.482 10.544 -54.856 1.00 36.69 401 ILE A C 1
ATOM 2963 O O . ILE A 1 401 ? -2.496 10.482 -55.557 1.00 36.69 401 ILE A O 1
ATOM 2967 N N . ILE A 1 402 ? -0.698 11.624 -54.826 1.00 32.31 402 ILE A N 1
ATOM 2968 C CA . ILE A 1 402 ? -0.781 12.694 -55.810 1.00 32.31 402 ILE A CA 1
ATOM 2969 C C . ILE A 1 402 ? -0.215 12.100 -57.090 1.00 32.31 402 ILE A C 1
ATOM 2971 O O . ILE A 1 402 ? 0.983 12.086 -57.353 1.00 32.31 402 ILE A O 1
ATOM 2975 N N . ASN A 1 403 ? -1.130 11.548 -57.870 1.00 37.09 403 ASN A N 1
ATOM 2976 C CA . ASN A 1 403 ? -0.916 11.273 -59.269 1.00 37.09 403 ASN A CA 1
ATOM 2977 C C . ASN A 1 403 ? -0.724 12.611 -59.998 1.00 37.09 403 ASN A C 1
ATOM 2979 O O . ASN A 1 403 ? -1.660 13.416 -60.005 1.00 37.09 403 ASN A O 1
ATOM 2983 N N . ARG A 1 404 ? 0.427 12.753 -60.681 1.00 28.92 404 ARG A N 1
ATOM 2984 C CA . ARG A 1 404 ? 0.655 13.361 -62.023 1.00 28.92 404 ARG A CA 1
ATOM 2985 C C . ARG A 1 404 ? 1.783 14.404 -62.081 1.00 28.92 404 ARG A C 1
ATOM 2987 O O . ARG A 1 404 ? 1.997 15.098 -61.089 1.00 28.92 404 ARG A O 1
ATOM 2994 N N . PRO A 1 405 ? 2.383 14.636 -63.269 1.00 37.03 405 PRO A N 1
ATOM 2995 C CA . PRO A 1 405 ? 2.193 13.961 -64.568 1.00 37.03 405 PRO A CA 1
ATOM 2996 C C . PRO A 1 405 ? 3.306 12.979 -64.945 1.00 37.03 405 PRO A C 1
ATOM 2998 O O . PRO A 1 405 ? 4.479 13.241 -64.602 1.00 37.03 405 PRO A O 1
#

Secondary structure (DSSP, 8-state):
--SS-SS-EEEE-PSTTSPPEEEE-EE--S--EEEEE-SSTT-EEEEEEEPBTPBPPSSEEEEEEE---SSSSTTS--S---S--TTSEEEEE--TTT--HHHHHHHHHHTT-SEEEEE-SSSS----PBP-TT-BEEEE-HHHHHHHHHHHTTS-EEEEEEE-SSPPPPEEGGG-HHHHHHHHHHHHHHHHTT-TT-TT---STT--HHHHHHHHHHHHH--TT--SSS-B-SSTTTTT--TTS--SSSS-B-S-TTT----GGGGGSTT-S-TTHHHHHHHHHHHHHHHHHHHHHH---S-TTS-GGG-HHHHHHHHHHHHHHHSPSS--HHHHHHHHHHHHHHHHSSTTHHHHHHHHHHTTBSTT-B---TT-SS--B-B-PPPTTT-TT------------

Mean predicted aligned error: 6.62 Å

Sequence (405 aa):
QDGSGTNNANFGTPPDGGNPRMQMFVWIYPYSQIVTVNSGALAGDYFAKPANNGGTANGITADVELVVDTTAPTGDGCETITNNLTGKIALINWVRGACNSSVFTANAFNAGASAVIIIDDNETLSTTFGGSNNIPSVSIAFSVGQDFLAELGSNSINATIDDNPTPLADRDSDIDSGIIVHEYGHGISNRLTGGPAAAGCLGNLEQMGEGWSDWQTLFYTTNAGNTGEEPRGVGTYAIFEPIDGDGIRPAPYSTDMGVNPATYGMVDDGGAISVPHGVGYIWNSMLWDMYWLLVDQYGFNNNWYQDWTTGGNNLAYQLVMDGMKFQPCNPGFVDGRDGILAADMALTNGANQCTIWQAFAGRGVGVGASQGNSNTLGDEVESFDLPVNCDPGAVHVYLPIINRP